Protein 6I52 (pdb70)

Structure (mmCIF, N/CA/C/O backbone):
data_6I52
#
_entry.id   6I52
#
_cell.length_a   1
_cell.length_b   1
_cell.length_c   1
_cell.angle_alpha   90
_cell.angle_beta   90
_cell.angle_gamma   90
#
_symmetry.space_group_name_H-M   'P 1'
#
loop_
_entity.id
_entity.type
_entity.pdbx_description
1 polymer 'Replication factor A protein 3'
2 polymer 'Replication factor A protein 2'
3 polymer 'Replication factor A protein 1'
4 polymer "DNA (5'-D(P*TP*TP*TP*TP*TP*TP*TP*TP*TP*TP*TP*TP*TP*TP*TP*TP*TP*TP*TP*T)-3')"
#
loop_
_atom_site.group_PDB
_atom_site.id
_atom_site.type_symbol
_atom_site.label_atom_id
_atom_site.label_alt_id
_atom_site.label_comp_id
_atom_site.label_asym_id
_atom_site.label_entity_id
_atom_site.label_seq_id
_atom_site.pdbx_PDB_ins_code
_atom_site.Cartn_x
_atom_site.Cartn_y
_atom_site.Cartn_z
_atom_site.occupancy
_atom_site.B_iso_or_equiv
_atom_site.auth_seq_id
_atom_site.auth_comp_id
_atom_site.auth_asym_id
_atom_site.auth_atom_id
_atom_site.pdbx_PDB_model_num
ATOM 1 N N . MET A 1 1 ? 72.326 65.833 39.231 1.00 429.50 1 MET A N 1
ATOM 2 C CA . MET A 1 1 ? 73.704 66.220 39.509 1.00 432.80 1 MET A CA 1
ATOM 3 C C . MET A 1 1 ? 73.760 67.541 40.269 1.00 419.38 1 MET A C 1
ATOM 4 O O . MET A 1 1 ? 72.959 67.784 41.171 1.00 410.11 1 MET A O 1
ATOM 9 N N . ALA A 1 2 ? 74.713 68.394 39.896 1.00 402.85 2 ALA A N 1
ATOM 10 C CA . ALA A 1 2 ? 74.884 69.690 40.536 1.00 416.32 2 ALA A CA 1
ATOM 11 C C . ALA A 1 2 ? 73.986 70.771 39.950 1.00 428.75 2 ALA A C 1
ATOM 12 O O . ALA A 1 2 ? 73.968 71.890 40.473 1.00 416.76 2 ALA A O 1
ATOM 14 N N . SER A 1 3 ? 73.247 70.470 38.885 1.00 385.89 3 SER A N 1
ATOM 15 C CA . SER A 1 3 ? 72.353 71.436 38.271 1.00 418.38 3 SER A CA 1
ATOM 16 C C . SER A 1 3 ? 70.983 71.387 38.946 1.00 418.52 3 SER A C 1
ATOM 17 O O . SER A 1 3 ? 70.751 70.633 39.894 1.00 426.76 3 SER A O 1
ATOM 20 N N . GLU A 1 4 ? 70.059 72.206 38.449 1.00 406.69 4 GLU A N 1
ATOM 21 C CA . GLU A 1 4 ? 68.707 72.241 38.988 1.00 383.67 4 GLU A CA 1
ATOM 22 C C . GLU A 1 4 ? 67.898 71.073 38.439 1.00 376.99 4 GLU A C 1
ATOM 23 O O . GLU A 1 4 ? 67.814 70.883 37.221 1.00 388.11 4 GLU A O 1
ATOM 29 N N . THR A 1 5 ? 67.304 70.291 39.339 1.00 408.95 5 THR A N 1
ATOM 30 C CA . THR A 1 5 ? 66.490 69.132 38.975 1.00 375.70 5 THR A CA 1
ATOM 31 C C . THR A 1 5 ? 65.191 69.186 39.768 1.00 392.08 5 THR A C 1
ATOM 32 O O . THR A 1 5 ? 65.011 68.446 40.745 1.00 403.29 5 THR A O 1
ATOM 36 N N . PRO A 1 6 ? 64.266 70.061 39.384 1.00 440.54 6 PRO A N 1
ATOM 37 C CA . PRO A 1 6 ? 62.986 70.144 40.091 1.00 453.65 6 PRO A CA 1
ATOM 38 C C . PRO A 1 6 ? 62.061 68.994 39.723 1.00 470.75 6 PRO A C 1
ATOM 39 O O . PRO A 1 6 ? 62.225 68.320 38.704 1.00 467.02 6 PRO A O 1
ATOM 43 N N . ARG A 1 7 ? 61.071 68.779 40.585 1.00 515.10 7 ARG A N 1
ATOM 44 C CA . ARG A 1 7 ? 60.045 67.770 40.354 1.00 489.37 7 ARG A CA 1
ATOM 45 C C . ARG A 1 7 ? 58.916 68.392 39.541 1.00 480.76 7 ARG A C 1
ATOM 46 O O . ARG A 1 7 ? 58.278 69.352 39.988 1.00 477.71 7 ARG A O 1
ATOM 54 N N . VAL A 1 8 ? 58.668 67.846 38.353 1.00 458.29 8 VAL A N 1
ATOM 55 C CA . VAL A 1 8 ? 57.655 68.373 37.451 1.00 461.50 8 VAL A CA 1
ATOM 56 C C . VAL A 1 8 ? 56.618 67.292 37.179 1.00 477.74 8 VAL A C 1
ATOM 57 O O . VAL A 1 8 ? 56.867 66.095 37.345 1.00 478.54 8 VAL A O 1
ATOM 61 N N . ASP A 1 9 ? 55.438 67.735 36.759 1.00 456.25 9 ASP A N 1
ATOM 62 C CA . ASP A 1 9 ? 54.365 66.808 36.442 1.00 447.38 9 ASP A CA 1
ATOM 63 C C . ASP A 1 9 ? 54.672 66.084 35.132 1.00 446.63 9 ASP A C 1
ATOM 64 O O . ASP A 1 9 ? 55.220 66.687 34.204 1.00 444.32 9 ASP A O 1
ATOM 69 N N . PRO A 1 10 ? 54.344 64.793 35.030 1.00 428.57 10 PRO A N 1
ATOM 70 C CA . PRO A 1 10 ? 54.585 64.074 33.767 1.00 425.32 10 PRO A CA 1
ATOM 71 C C . PRO A 1 10 ? 53.830 64.645 32.578 1.00 438.80 10 PRO A C 1
ATOM 72 O O . PRO A 1 10 ? 54.181 64.330 31.434 1.00 426.72 10 PRO A O 1
ATOM 76 N N . THR A 1 11 ? 52.810 65.471 32.804 1.00 433.90 11 THR A N 1
ATOM 77 C CA . THR A 1 11 ? 52.052 66.089 31.726 1.00 465.09 11 THR A CA 1
ATOM 78 C C . THR A 1 11 ? 52.652 67.410 31.262 1.00 447.08 11 THR A C 1
ATOM 79 O O . THR A 1 11 ? 52.072 68.067 30.392 1.00 423.69 11 THR A O 1
ATOM 83 N N . GLU A 1 12 ? 53.793 67.811 31.819 1.00 434.85 12 GLU A N 1
ATOM 84 C CA . GLU A 1 12 ? 54.472 69.043 31.443 1.00 464.29 12 GLU A CA 1
ATOM 85 C C . GLU A 1 12 ? 55.461 68.847 30.301 1.00 476.00 12 GLU A C 1
ATOM 86 O O . GLU A 1 12 ? 56.201 69.780 29.973 1.00 470.63 12 GLU A O 1
ATOM 92 N N . ILE A 1 13 ? 55.501 67.650 29.705 1.00 473.50 13 ILE A N 1
ATOM 93 C CA . ILE A 1 13 ? 56.408 67.372 28.593 1.00 501.22 13 ILE A CA 1
ATOM 94 C C . ILE A 1 13 ? 56.218 68.371 27.459 1.00 510.12 13 ILE A C 1
ATOM 95 O O . ILE A 1 13 ? 57.166 68.678 26.723 1.00 507.73 13 ILE A O 1
ATOM 100 N N . SER A 1 14 ? 55.005 68.904 27.301 1.00 476.84 14 SER A N 1
ATOM 101 C CA . SER A 1 14 ? 54.767 69.909 26.273 1.00 503.52 14 SER A CA 1
ATOM 102 C C . SER A 1 14 ? 55.277 71.285 26.687 1.00 520.92 14 SER A C 1
ATOM 103 O O . SER A 1 14 ? 55.668 72.080 25.825 1.00 550.18 14 SER A O 1
ATOM 106 N N . ASN A 1 15 ? 55.277 71.584 27.988 1.00 487.10 15 ASN A N 1
ATOM 107 C CA . ASN A 1 15 ? 55.724 72.895 28.449 1.00 484.83 15 ASN A CA 1
ATOM 108 C C . ASN A 1 15 ? 57.235 73.047 28.309 1.00 493.19 15 ASN A C 1
ATOM 109 O O . ASN A 1 15 ? 57.719 74.019 27.717 1.00 522.31 15 ASN A O 1
ATOM 114 N N . VAL A 1 16 ? 57.995 72.097 28.848 1.00 530.19 16 VAL A N 1
ATOM 115 C CA . VAL A 1 16 ? 59.452 72.135 28.830 1.00 484.19 16 VAL A CA 1
ATOM 116 C C . VAL A 1 16 ? 59.958 71.083 27.854 1.00 477.93 16 VAL A C 1
ATOM 117 O O . VAL A 1 16 ? 59.399 69.983 27.766 1.00 479.78 16 VAL A O 1
ATOM 121 N N . ASN A 1 17 ? 61.020 71.419 27.124 1.00 450.78 17 ASN A N 1
ATOM 122 C CA . ASN A 1 17 ? 61.548 70.576 26.056 1.00 413.31 17 ASN A CA 1
ATOM 123 C C . ASN A 1 17 ? 62.846 69.927 26.525 1.00 399.19 17 ASN A C 1
ATOM 124 O O . ASN A 1 17 ? 63.861 70.611 26.701 1.00 421.76 17 ASN A O 1
ATOM 129 N N . ALA A 1 18 ? 62.804 68.612 26.717 1.00 390.72 18 ALA A N 1
ATOM 130 C CA . ALA A 1 18 ? 63.973 67.806 27.053 1.00 363.43 18 ALA A CA 1
ATOM 131 C C . ALA A 1 18 ? 64.759 68.322 28.264 1.00 319.30 18 ALA A C 1
ATOM 132 O O . ALA A 1 18 ? 65.936 68.671 28.140 1.00 303.80 18 ALA A O 1
ATOM 134 N N . PRO A 1 19 ? 64.134 68.382 29.449 1.00 314.65 19 PRO A N 1
ATOM 135 C CA . PRO A 1 19 ? 64.901 68.707 30.657 1.00 318.85 19 PRO A CA 1
ATOM 136 C C . PRO A 1 19 ? 65.387 67.456 31.372 1.00 341.55 19 PRO A C 1
ATOM 137 O O . PRO A 1 19 ? 65.138 66.337 30.915 1.00 336.15 19 PRO A O 1
ATOM 141 N N . VAL A 1 20 ? 66.079 67.635 32.493 1.00 321.01 20 VAL A N 1
ATOM 142 C CA . VAL A 1 20 ? 66.465 66.539 33.375 1.00 334.56 20 VAL A CA 1
ATOM 143 C C . VAL A 1 20 ? 65.725 66.743 34.690 1.00 301.24 20 VAL A C 1
ATOM 144 O O . VAL A 1 20 ? 66.007 67.692 35.432 1.00 301.69 20 VAL A O 1
ATOM 148 N N . PHE A 1 21 ? 64.770 65.861 34.982 1.00 355.46 21 PHE A N 1
ATOM 149 C CA . PHE A 1 21 ? 63.881 66.055 36.118 1.00 319.98 21 PHE A CA 1
ATOM 150 C C . PHE A 1 21 ? 63.624 64.727 36.818 1.00 300.88 21 PHE A C 1
ATOM 151 O O . PHE A 1 21 ? 63.948 63.649 36.309 1.00 295.68 21 PHE A O 1
ATOM 159 N N . ARG A 1 22 ? 63.036 64.827 38.009 1.00 340.31 22 ARG A N 1
ATOM 160 C CA . ARG A 1 22 ? 62.670 63.682 38.828 1.00 342.27 22 ARG A CA 1
ATOM 161 C C . ARG A 1 22 ? 61.158 63.647 39.007 1.00 336.86 22 ARG A C 1
ATOM 162 O O . ARG A 1 22 ? 60.518 64.692 39.161 1.00 335.19 22 ARG A O 1
ATOM 170 N N . ILE A 1 23 ? 60.592 62.442 38.987 1.00 341.48 23 ILE A N 1
ATOM 171 C CA . ILE A 1 23 ? 59.155 62.236 39.104 1.00 346.57 23 ILE A CA 1
ATOM 172 C C . ILE A 1 23 ? 58.893 61.230 40.216 1.00 359.94 23 ILE A C 1
ATOM 173 O O . ILE A 1 23 ? 59.597 60.220 40.333 1.00 357.69 23 ILE A O 1
ATOM 178 N N . ILE A 1 24 ? 57.886 61.516 41.038 1.00 355.14 24 ILE A N 1
ATOM 179 C CA . ILE A 1 24 ? 57.406 60.605 42.071 1.00 366.89 24 ILE A CA 1
ATOM 180 C C . ILE A 1 24 ? 55.945 60.311 41.764 1.00 371.34 24 ILE A C 1
ATOM 181 O O . ILE A 1 24 ? 55.093 61.205 41.855 1.00 368.45 24 ILE A O 1
ATOM 186 N N . ALA A 1 25 ? 55.651 59.067 41.401 1.00 358.38 25 ALA A N 1
ATOM 187 C CA . ALA A 1 25 ? 54.294 58.663 41.048 1.00 357.27 25 ALA A CA 1
ATOM 188 C C . ALA A 1 25 ? 54.167 57.161 41.277 1.00 354.40 25 ALA A C 1
ATOM 189 O O . ALA A 1 25 ? 55.067 56.521 41.831 1.00 346.11 25 ALA A O 1
ATOM 191 N N . GLN A 1 26 ? 53.042 56.595 40.847 1.00 321.60 26 GLN A N 1
ATOM 192 C CA . GLN A 1 26 ? 52.786 55.171 40.999 1.00 334.73 26 GLN A CA 1
ATOM 193 C C . GLN A 1 26 ? 53.285 54.413 39.776 1.00 320.23 26 GLN A C 1
ATOM 194 O O . GLN A 1 26 ? 53.136 54.872 38.640 1.00 310.95 26 GLN A O 1
ATOM 200 N N . ILE A 1 27 ? 53.881 53.248 40.018 1.00 322.27 27 ILE A N 1
ATOM 201 C CA . ILE A 1 27 ? 54.446 52.406 38.969 1.00 310.48 27 ILE A CA 1
ATOM 202 C C . ILE A 1 27 ? 53.537 51.200 38.778 1.00 307.17 27 ILE A C 1
ATOM 203 O O . ILE A 1 27 ? 53.190 50.516 39.749 1.00 301.81 27 ILE A O 1
ATOM 208 N N . LYS A 1 28 ? 53.152 50.943 37.532 1.00 317.03 28 LYS A N 1
ATOM 209 C CA . LYS A 1 28 ? 52.329 49.796 37.180 1.00 326.28 28 LYS A CA 1
ATOM 210 C C . LYS A 1 28 ? 53.110 48.843 36.285 1.00 331.99 28 LYS A C 1
ATOM 211 O O . LYS A 1 28 ? 54.034 49.247 35.573 1.00 332.17 28 LYS A O 1
ATOM 217 N N . SER A 1 29 ? 52.727 47.570 36.329 1.00 288.71 29 SER A N 1
ATOM 218 C CA . SER A 1 29 ? 53.396 46.530 35.561 1.00 299.91 29 SER A CA 1
ATOM 219 C C . SER A 1 29 ? 52.744 46.389 34.192 1.00 327.57 29 SER A C 1
ATOM 220 O O . SER A 1 29 ? 51.522 46.246 34.089 1.00 339.45 29 SER A O 1
ATOM 223 N N . GLN A 1 30 ? 53.565 46.430 33.145 1.00 285.34 30 GLN A N 1
ATOM 224 C CA . GLN A 1 30 ? 53.093 46.249 31.779 1.00 337.40 30 GLN A CA 1
ATOM 225 C C . GLN A 1 30 ? 53.174 44.772 31.408 1.00 372.81 30 GLN A C 1
ATOM 226 O O . GLN A 1 30 ? 53.674 43.966 32.203 1.00 388.94 30 GLN A O 1
ATOM 232 N N . PRO A 1 31 ? 52.698 44.369 30.224 1.00 337.78 31 PRO A N 1
ATOM 233 C CA . PRO A 1 31 ? 52.945 42.988 29.780 1.00 372.37 31 PRO A CA 1
ATOM 234 C C . PRO A 1 31 ? 54.407 42.700 29.486 1.00 424.13 31 PRO A C 1
ATOM 235 O O . PRO A 1 31 ? 54.809 41.531 29.526 1.00 441.51 31 PRO A O 1
ATOM 239 N N . THR A 1 32 ? 55.210 43.721 29.194 1.00 403.18 32 THR A N 1
ATOM 240 C CA . THR A 1 32 ? 56.626 43.559 28.905 1.00 428.38 32 THR A CA 1
ATOM 241 C C . THR A 1 32 ? 57.427 44.558 29.730 1.00 405.64 32 THR A C 1
ATOM 242 O O . THR A 1 32 ? 56.883 45.508 30.300 1.00 395.04 32 THR A O 1
ATOM 246 N N . GLU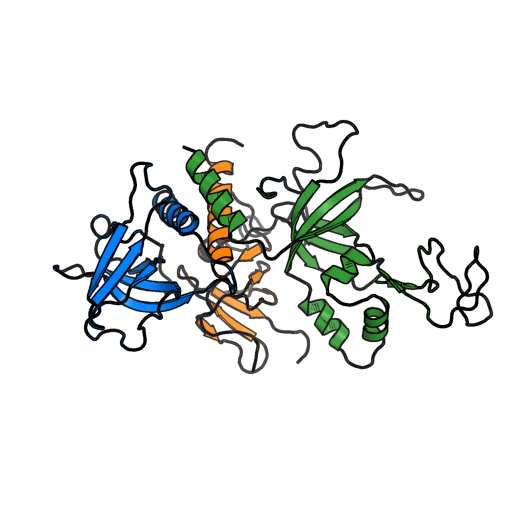 A 1 33 ? 58.738 44.332 29.789 1.00 438.41 33 GLU A N 1
ATOM 247 C CA . GLU A 1 33 ? 59.637 45.200 30.538 1.00 388.84 33 GLU A CA 1
ATOM 248 C C . GLU A 1 33 ? 60.078 46.426 29.749 1.00 393.75 33 GLU A C 1
ATOM 249 O O . GLU A 1 33 ? 60.817 47.255 30.291 1.00 371.90 33 GLU A O 1
ATOM 255 N N . SER A 1 34 ? 59.651 46.561 28.497 1.00 439.89 34 SER A N 1
ATOM 256 C CA . SER A 1 34 ? 60.030 47.693 27.662 1.00 425.61 34 SER A CA 1
ATOM 257 C C . SER A 1 34 ? 59.063 48.864 27.770 1.00 422.10 34 SER A C 1
ATOM 258 O O . SER A 1 34 ? 59.260 49.875 27.088 1.00 431.96 34 SER A O 1
ATOM 261 N N . GLN A 1 35 ? 58.029 48.757 28.602 1.00 473.18 35 GLN A N 1
ATOM 262 C CA . GLN A 1 35 ? 57.057 49.823 28.784 1.00 423.33 35 GLN A CA 1
ATOM 263 C C . GLN A 1 35 ? 56.808 50.038 30.271 1.00 355.02 35 GLN A C 1
ATOM 264 O O . GLN A 1 35 ? 57.157 49.203 31.109 1.00 328.98 35 GLN A O 1
ATOM 270 N N . LEU A 1 36 ? 56.194 51.176 30.588 1.00 462.08 36 LEU A N 1
ATOM 271 C CA . LEU A 1 36 ? 55.908 51.540 31.968 1.00 432.23 36 LEU A CA 1
ATOM 272 C C . LEU A 1 36 ? 54.639 52.379 32.008 1.00 420.62 36 LEU A C 1
ATOM 273 O O . LEU A 1 36 ? 54.383 53.171 31.099 1.00 413.45 36 LEU A O 1
ATOM 278 N N . ILE A 1 37 ? 53.851 52.198 33.065 1.00 413.82 37 ILE A N 1
ATOM 279 C CA . ILE A 1 37 ? 52.625 52.958 33.285 1.00 416.89 37 ILE A CA 1
ATOM 280 C C . ILE A 1 37 ? 52.784 53.740 34.580 1.00 398.14 37 ILE A C 1
ATOM 281 O O . ILE A 1 37 ? 53.007 53.150 35.645 1.00 385.90 37 ILE A O 1
ATOM 286 N N . LEU A 1 38 ? 52.669 55.063 34.489 1.00 364.33 38 LEU A N 1
ATOM 287 C CA . LEU A 1 38 ? 52.793 55.955 35.637 1.00 366.28 38 LEU A CA 1
ATOM 288 C C . LEU A 1 38 ? 51.404 56.456 36.014 1.00 364.55 38 LEU A C 1
ATOM 289 O O . LEU A 1 38 ? 50.784 57.212 35.257 1.00 365.26 38 LEU A O 1
ATOM 294 N N . GLN A 1 39 ? 50.920 56.032 37.178 1.00 350.55 39 GLN A N 1
ATOM 295 C CA . GLN A 1 39 ? 49.634 56.469 37.707 1.00 343.03 39 GLN A CA 1
ATOM 296 C C . GLN A 1 39 ? 49.866 57.625 38.672 1.00 328.63 39 GLN A C 1
ATOM 297 O O . GLN A 1 39 ? 50.501 57.448 39.718 1.00 317.24 39 GLN A O 1
ATOM 303 N N . SER A 1 40 ? 49.357 58.803 38.315 1.00 385.22 40 SER A N 1
ATOM 304 C CA . SER A 1 40 ? 49.540 60.013 39.114 1.00 393.60 40 SER A CA 1
ATOM 305 C C . SER A 1 40 ? 48.224 60.773 39.182 1.00 423.66 40 SER A C 1
ATOM 306 O O . SER A 1 40 ? 47.957 61.658 38.357 1.00 422.19 40 SER A O 1
ATOM 309 N N . PRO A 1 41 ? 47.359 60.440 40.144 1.00 379.17 41 PRO A N 1
ATOM 310 C CA . PRO A 1 41 ? 46.124 61.218 40.316 1.00 397.95 41 PRO A CA 1
ATOM 311 C C . PRO A 1 41 ? 46.404 62.606 40.870 1.00 399.34 41 PRO A C 1
ATOM 312 O O . PRO A 1 41 ? 47.549 62.927 41.203 1.00 390.27 41 PRO A O 1
ATOM 316 N N . THR A 1 42 ? 45.369 63.437 40.979 1.00 342.41 42 THR A N 1
ATOM 317 C CA . THR A 1 42 ? 45.513 64.778 41.533 1.00 359.16 42 THR A CA 1
ATOM 318 C C . THR A 1 42 ? 44.365 65.046 42.493 1.00 403.44 42 THR A C 1
ATOM 319 O O . THR A 1 42 ? 43.205 65.089 42.070 1.00 393.03 42 THR A O 1
ATOM 323 N N . ILE A 1 43 ? 44.697 65.222 43.777 1.00 349.28 43 ILE A N 1
ATOM 324 C CA . ILE A 1 43 ? 43.792 65.641 44.851 1.00 384.69 43 ILE A CA 1
ATOM 325 C C . ILE A 1 43 ? 42.438 64.945 44.750 1.00 385.22 43 ILE A C 1
ATOM 326 O O . ILE A 1 43 ? 42.368 63.720 44.599 1.00 351.00 43 ILE A O 1
ATOM 331 N N . SER A 1 44 ? 41.359 65.720 44.835 1.00 360.99 44 SER A N 1
ATOM 332 C CA . SER A 1 44 ? 40.013 65.169 44.817 1.00 353.53 44 SER A CA 1
ATOM 333 C C . SER A 1 44 ? 39.678 64.582 43.447 1.00 362.23 44 SER A C 1
ATOM 334 O O . SER A 1 44 ? 40.313 64.885 42.433 1.00 360.68 44 SER A O 1
ATOM 337 N N . SER A 1 45 ? 38.664 63.716 43.435 1.00 316.06 45 SER A N 1
ATOM 338 C CA . SER A 1 45 ? 38.232 63.065 42.202 1.00 343.07 45 SER A CA 1
ATOM 339 C C . SER A 1 45 ? 37.272 63.948 41.410 1.00 394.88 45 SER A C 1
ATOM 340 O O . SER A 1 45 ? 37.571 64.355 40.282 1.00 422.17 45 SER A O 1
ATOM 343 N N . LYS A 1 46 ? 36.112 64.253 41.990 1.00 377.22 46 LYS A N 1
ATOM 344 C CA . LYS A 1 46 ? 35.046 64.958 41.286 1.00 371.07 46 LYS A CA 1
ATOM 345 C C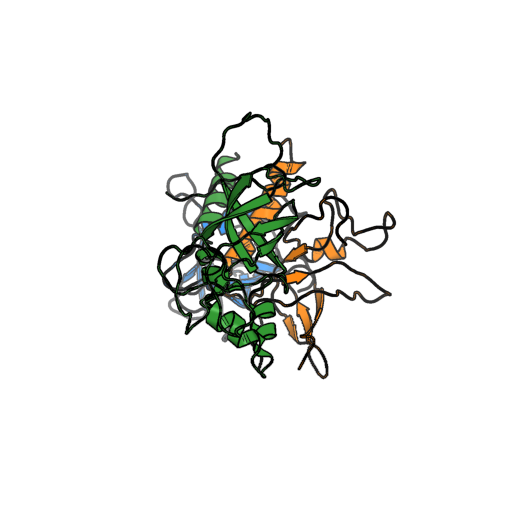 . LYS A 1 46 ? 35.252 66.466 41.233 1.00 338.53 46 LYS A C 1
ATOM 346 O O . LYS A 1 46 ? 34.405 67.168 40.669 1.00 333.04 46 LYS A O 1
ATOM 352 N N . ASN A 1 47 ? 36.343 66.982 41.801 1.00 400.40 47 ASN A N 1
ATOM 353 C CA . ASN A 1 47 ? 36.618 68.414 41.770 1.00 355.19 47 ASN A CA 1
ATOM 354 C C . ASN A 1 47 ? 36.894 68.939 40.367 1.00 380.64 47 ASN A C 1
ATOM 355 O O . ASN A 1 47 ? 37.019 70.157 40.195 1.00 421.17 47 ASN A O 1
ATOM 360 N N . GLY A 1 48 ? 36.993 68.064 39.369 1.00 401.59 48 GLY A N 1
ATOM 361 C CA . GLY A 1 48 ? 37.342 68.446 38.015 1.00 383.15 48 GLY A CA 1
ATOM 362 C C . GLY A 1 48 ? 38.715 67.994 37.573 1.00 374.77 48 GLY A C 1
ATOM 363 O O . GLY A 1 48 ? 39.029 68.104 36.381 1.00 356.22 48 GLY A O 1
ATOM 364 N N . SER A 1 49 ? 39.541 67.492 38.485 1.00 366.96 49 SER A N 1
ATOM 365 C CA . SER A 1 49 ? 40.845 66.936 38.156 1.00 375.26 49 SER A CA 1
ATOM 366 C C . SER A 1 49 ? 40.822 65.437 38.421 1.00 389.68 49 SER A C 1
ATOM 367 O O . SER A 1 49 ? 40.447 65.002 39.515 1.00 394.24 49 SER A O 1
ATOM 370 N N . GLU A 1 50 ? 41.220 64.655 37.424 1.00 381.66 50 GLU A N 1
ATOM 371 C CA . GLU A 1 50 ? 41.156 63.202 37.482 1.00 427.19 50 GLU A CA 1
ATOM 372 C C . GLU A 1 50 ? 42.563 62.611 37.484 1.00 470.88 50 GLU A C 1
ATOM 373 O O . GLU A 1 50 ? 43.569 63.326 37.503 1.00 475.41 50 GLU A O 1
ATOM 379 N N . VAL A 1 51 ? 42.621 61.279 37.471 1.00 488.51 51 VAL A N 1
ATOM 380 C CA . VAL A 1 51 ? 43.896 60.573 37.503 1.00 488.51 51 VAL A CA 1
ATOM 381 C C . VAL A 1 51 ? 44.649 60.823 36.204 1.00 488.51 51 VAL A C 1
ATOM 382 O O . VAL A 1 51 ? 44.102 60.655 35.106 1.00 488.51 51 VAL A O 1
ATOM 386 N N . GLU A 1 52 ? 45.913 61.226 36.322 1.00 507.95 52 GLU A N 1
ATOM 387 C CA . GLU A 1 52 ? 46.772 61.484 35.171 1.00 507.95 52 GLU A CA 1
ATOM 388 C C . GLU A 1 52 ? 47.795 60.359 35.075 1.00 453.88 52 GLU A C 1
ATOM 389 O O . GLU A 1 52 ? 48.703 60.265 35.906 1.00 447.86 52 GLU A O 1
ATOM 395 N N . MET A 1 53 ? 47.650 59.515 34.057 1.00 451.10 53 MET A N 1
ATOM 396 C CA . MET A 1 53 ? 48.539 58.384 33.832 1.00 419.34 53 MET A CA 1
ATOM 397 C C . MET A 1 53 ? 49.318 58.604 32.543 1.00 382.73 53 MET A C 1
ATOM 398 O O . MET A 1 53 ? 48.732 58.951 31.512 1.00 370.75 53 MET A O 1
ATOM 403 N N . ILE A 1 54 ? 50.631 58.404 32.605 1.00 414.97 54 ILE A N 1
ATOM 404 C CA . ILE A 1 54 ? 51.519 58.606 31.466 1.00 424.60 54 ILE A CA 1
ATOM 405 C C . ILE A 1 54 ? 52.274 57.311 31.207 1.00 422.69 54 ILE A C 1
ATOM 406 O O . ILE A 1 54 ? 52.867 56.736 32.128 1.00 405.68 54 ILE A O 1
ATOM 411 N N . THR A 1 55 ? 52.251 56.856 29.957 1.00 449.34 55 THR A N 1
ATOM 412 C CA . THR A 1 55 ? 52.924 55.631 29.550 1.00 451.35 55 THR A CA 1
ATOM 413 C C . THR A 1 55 ? 54.264 55.974 28.911 1.00 432.88 55 THR A C 1
ATOM 414 O O . THR A 1 55 ? 54.343 56.878 28.072 1.00 416.45 55 THR A O 1
ATOM 418 N N . LEU A 1 56 ? 55.308 55.252 29.308 1.00 412.29 56 LEU A N 1
ATOM 419 C CA . LEU A 1 56 ? 56.653 55.458 28.797 1.00 436.00 56 LEU A CA 1
ATOM 420 C C . LEU A 1 56 ? 57.181 54.161 28.199 1.00 439.31 56 LEU A C 1
ATOM 421 O O . LEU A 1 56 ? 56.653 53.075 28.452 1.00 444.25 56 LEU A O 1
ATOM 426 N N . ASN A 1 57 ? 58.234 54.286 27.394 1.00 383.27 57 ASN A N 1
ATOM 427 C CA . ASN A 1 57 ? 58.860 53.149 26.727 1.00 432.31 57 ASN A CA 1
ATOM 428 C C . ASN A 1 57 ? 60.235 52.929 27.347 1.00 438.50 57 ASN A C 1
ATOM 429 O O . ASN A 1 57 ? 61.139 53.754 27.177 1.00 439.91 57 ASN A O 1
ATOM 434 N N . ASN A 1 58 ? 60.389 51.815 28.066 1.00 431.85 58 ASN A N 1
ATOM 435 C CA . ASN A 1 58 ? 61.643 51.527 28.753 1.00 440.72 58 ASN A CA 1
ATOM 436 C C . ASN A 1 58 ? 62.708 50.983 27.810 1.00 483.63 58 ASN A C 1
ATOM 437 O O . ASN A 1 58 ? 63.900 51.236 28.021 1.00 483.02 58 ASN A O 1
ATOM 442 N N . ILE A 1 59 ? 62.299 50.259 26.765 1.00 488.50 59 ILE A N 1
ATOM 443 C CA . ILE A 1 59 ? 63.200 49.587 25.831 1.00 488.50 59 ILE A CA 1
ATOM 444 C C . ILE A 1 59 ? 64.182 48.724 26.617 1.00 488.50 59 ILE A C 1
ATOM 445 O O . ILE A 1 59 ? 63.801 48.060 27.587 1.00 488.50 59 ILE A O 1
ATOM 450 N N . ARG A 1 60 ? 65.450 48.726 26.207 1.00 458.41 60 ARG A N 1
ATOM 451 C CA . ARG A 1 60 ? 66.494 47.960 26.873 1.00 458.41 60 ARG A CA 1
ATOM 452 C C . ARG A 1 60 ? 67.317 48.793 27.848 1.00 458.41 60 ARG A C 1
ATOM 453 O O . ARG A 1 60 ? 68.216 48.250 28.497 1.00 458.41 60 ARG A O 1
ATOM 461 N N . VAL A 1 61 ? 67.036 50.085 27.966 1.00 454.98 61 VAL A N 1
ATOM 462 C CA . VAL A 1 61 ? 67.818 50.964 28.828 1.00 451.13 61 VAL A CA 1
ATOM 463 C C . VAL A 1 61 ? 67.421 50.733 30.279 1.00 400.92 61 VAL A C 1
ATOM 464 O O . VAL A 1 61 ? 66.235 50.579 30.599 1.00 371.71 61 VAL A O 1
ATOM 468 N N . SER A 1 62 ? 68.420 50.703 31.163 1.00 450.84 62 SER A N 1
ATOM 469 C CA . SER A 1 62 ? 68.224 50.570 32.608 1.00 387.58 62 SER A CA 1
ATOM 470 C C . SER A 1 62 ? 67.461 49.282 32.941 1.00 361.18 62 SER A C 1
ATOM 471 O O . SER A 1 62 ? 66.306 49.291 33.371 1.00 322.98 62 SER A O 1
ATOM 474 N N . MET A 1 63 ? 68.155 48.162 32.726 1.00 342.03 63 MET A N 1
ATOM 475 C CA . MET A 1 63 ? 67.561 46.862 33.020 1.00 379.80 63 MET A CA 1
ATOM 476 C C . MET A 1 63 ? 67.518 46.599 34.521 1.00 437.23 63 MET A C 1
ATOM 477 O O . MET A 1 63 ? 66.536 46.049 35.032 1.00 465.94 63 MET A O 1
ATOM 482 N N . ASN A 1 64 ? 68.571 46.985 35.243 1.00 374.86 64 ASN A N 1
ATOM 483 C CA . ASN A 1 64 ? 68.624 46.789 36.686 1.00 390.63 64 ASN A CA 1
ATOM 484 C C . ASN A 1 64 ? 67.781 47.797 37.455 1.00 390.63 64 ASN A C 1
ATOM 485 O O . ASN A 1 64 ? 67.642 47.661 38.675 1.00 390.63 64 ASN A O 1
ATOM 490 N N . LYS A 1 65 ? 67.220 48.796 36.778 1.00 410.40 65 LYS A N 1
ATOM 491 C CA . LYS A 1 65 ? 66.408 49.827 37.409 1.00 363.30 65 LYS A CA 1
ATOM 492 C C . LYS A 1 65 ? 64.928 49.466 37.461 1.00 332.36 65 LYS A C 1
ATOM 493 O O . LYS A 1 65 ? 64.112 50.316 37.832 1.00 338.37 65 LYS A O 1
ATOM 499 N N . THR A 1 66 ? 64.567 48.242 37.070 1.00 402.46 66 THR A N 1
ATOM 500 C CA . THR A 1 66 ? 63.175 47.808 37.089 1.00 348.83 66 THR A CA 1
ATOM 501 C C . THR A 1 66 ? 62.555 48.038 38.463 1.00 338.40 66 THR A C 1
ATOM 502 O O . THR A 1 66 ? 63.174 47.773 39.496 1.00 341.58 66 THR A O 1
ATOM 506 N N . PHE A 1 67 ? 61.321 48.536 38.463 1.00 325.94 67 PHE A N 1
ATOM 507 C CA . PHE A 1 67 ? 60.659 48.971 39.684 1.00 326.40 67 PHE A CA 1
ATOM 508 C C . PHE A 1 67 ? 59.835 47.841 40.288 1.00 335.88 67 PHE A C 1
ATOM 509 O O . PHE A 1 67 ? 59.211 47.055 39.570 1.00 342.91 67 PHE A O 1
ATOM 517 N N . GLU A 1 68 ? 59.841 47.769 41.616 1.00 361.88 68 GLU A N 1
ATOM 518 C CA . GLU A 1 68 ? 59.060 46.775 42.334 1.00 357.78 68 GLU A CA 1
ATOM 519 C C . GLU A 1 68 ? 57.602 47.211 42.431 1.00 350.79 68 GLU A C 1
ATOM 520 O O . GLU A 1 68 ? 57.289 48.404 42.483 1.00 337.77 68 GLU A O 1
ATOM 526 N N . ILE A 1 69 ? 56.705 46.224 42.449 1.00 380.92 69 ILE A N 1
ATOM 527 C CA . ILE A 1 69 ? 55.276 46.503 42.518 1.00 379.88 69 ILE A CA 1
ATOM 528 C C . ILE A 1 69 ? 54.938 47.141 43.859 1.00 388.08 69 ILE A C 1
ATOM 529 O O . ILE A 1 69 ? 55.450 46.731 44.911 1.00 413.28 69 ILE A O 1
ATOM 534 N N . ASP A 1 70 ? 54.094 48.177 43.816 1.00 399.66 70 ASP A N 1
ATOM 535 C CA . ASP A 1 70 ? 53.586 48.889 44.988 1.00 383.93 70 ASP A CA 1
ATOM 536 C C . ASP A 1 70 ? 54.672 49.700 45.691 1.00 348.45 70 ASP A C 1
ATOM 537 O O . ASP A 1 70 ? 54.370 50.524 46.560 1.00 329.83 70 ASP A O 1
ATOM 542 N N . SER A 1 71 ? 55.931 49.478 45.326 1.00 364.42 71 SER A N 1
ATOM 543 C CA . SER A 1 71 ? 57.031 50.270 45.849 1.00 345.64 71 SER A CA 1
ATOM 544 C C . SER A 1 71 ? 57.053 51.648 45.194 1.00 331.29 71 SER A C 1
ATOM 545 O O . SER A 1 71 ? 56.464 51.870 44.132 1.00 323.40 71 SER A O 1
ATOM 548 N N . TRP A 1 72 ? 57.743 52.581 45.842 1.00 333.44 72 TRP A N 1
ATOM 549 C CA . TRP A 1 72 ? 57.902 53.925 45.315 1.00 343.12 72 TRP A CA 1
ATOM 550 C C . TRP A 1 72 ? 59.339 54.118 44.853 1.00 344.30 72 TRP A C 1
ATOM 551 O O . TRP A 1 72 ? 60.254 53.444 45.329 1.00 347.05 72 TRP A O 1
ATOM 562 N N . TYR A 1 73 ? 59.524 55.001 43.876 1.00 374.99 73 TYR A N 1
ATOM 563 C CA . TYR A 1 73 ? 60.853 55.272 43.350 1.00 372.94 73 TYR A CA 1
ATOM 564 C C . TYR A 1 73 ? 60.944 56.727 42.916 1.00 356.61 73 TYR A C 1
ATOM 565 O O . TYR A 1 73 ? 59.988 57.280 42.366 1.00 342.56 73 TYR A O 1
ATOM 574 N N . GLU A 1 74 ? 62.099 57.336 43.169 1.00 357.03 74 GLU A N 1
ATOM 575 C CA . GLU A 1 74 ? 62.406 58.665 42.661 1.00 361.52 74 GLU A CA 1
ATOM 576 C C . GLU A 1 74 ? 62.977 58.518 41.257 1.00 349.32 74 GLU A C 1
ATOM 577 O O . GLU A 1 74 ? 64.014 57.870 41.068 1.00 338.76 74 GLU A O 1
ATOM 583 N N . PHE A 1 75 ? 62.299 59.111 40.277 1.00 347.68 75 PHE A N 1
ATOM 584 C CA . PHE A 1 75 ? 62.624 58.923 38.868 1.00 361.15 75 PHE A CA 1
ATOM 585 C C . PHE A 1 75 ? 63.535 60.057 38.409 1.00 350.46 75 PHE A C 1
ATOM 586 O O . PHE A 1 75 ? 63.102 61.208 38.308 1.00 345.95 75 PHE A O 1
ATOM 594 N N . VAL A 1 76 ? 64.787 59.728 38.116 1.00 344.37 76 VAL A N 1
ATOM 595 C CA . VAL A 1 76 ? 65.726 60.664 37.509 1.00 343.70 76 VAL A CA 1
ATOM 596 C C . VAL A 1 76 ? 65.755 60.355 36.019 1.00 352.04 76 VAL A C 1
ATOM 597 O O . VAL A 1 76 ? 66.241 59.297 35.606 1.00 365.09 76 VAL A O 1
ATOM 601 N N . CYS A 1 77 ? 65.238 61.274 35.206 1.00 339.90 77 CYS A N 1
ATOM 602 C CA . CYS A 1 77 ? 65.057 60.992 33.791 1.00 333.23 77 CYS A CA 1
ATOM 603 C C . CYS A 1 77 ? 65.226 62.265 32.975 1.00 344.21 77 CYS A C 1
ATOM 604 O O . CYS A 1 77 ? 65.163 63.381 33.499 1.00 352.96 77 CYS A O 1
ATOM 607 N N . ARG A 1 78 ? 65.440 62.071 31.675 1.00 319.32 78 ARG A N 1
ATOM 608 C CA . ARG A 1 78 ? 65.575 63.154 30.712 1.00 338.66 78 ARG A CA 1
ATOM 609 C C . ARG A 1 78 ? 64.589 62.925 29.577 1.00 343.01 78 ARG A C 1
ATOM 610 O O . ARG A 1 78 ? 64.499 61.814 29.044 1.00 344.64 78 ARG A O 1
ATOM 618 N N . ASN A 1 79 ? 63.854 63.971 29.212 1.00 323.56 79 ASN A N 1
ATOM 619 C CA . ASN A 1 79 ? 62.852 63.853 28.161 1.00 335.05 79 ASN A CA 1
ATOM 620 C C . ASN A 1 79 ? 63.513 63.787 26.790 1.00 364.12 79 ASN A C 1
ATOM 621 O O . ASN A 1 79 ? 64.546 64.417 26.547 1.00 371.52 79 ASN A O 1
ATOM 626 N N . ASN A 1 80 ? 62.909 63.015 25.889 1.00 291.01 80 ASN A N 1
ATOM 627 C CA . ASN A 1 80 ? 63.394 62.888 24.522 1.00 347.18 80 ASN A CA 1
ATOM 628 C C . ASN A 1 80 ? 62.735 63.945 23.645 1.00 398.19 80 ASN A C 1
ATOM 629 O O . ASN A 1 80 ? 61.511 64.108 23.670 1.00 393.44 80 ASN A O 1
ATOM 634 N N . ASP A 1 81 ? 63.550 64.659 22.871 1.00 317.90 81 ASP A N 1
ATOM 635 C CA . ASP A 1 81 ? 63.082 65.770 22.055 1.00 341.88 81 ASP A CA 1
ATOM 636 C C . ASP A 1 81 ? 62.767 65.379 20.617 1.00 368.16 81 ASP A C 1
ATOM 637 O O . ASP A 1 81 ? 62.403 66.250 19.821 1.00 367.86 81 ASP A O 1
ATOM 642 N N . ASP A 1 82 ? 62.895 64.100 20.258 1.00 375.47 82 ASP A N 1
ATOM 643 C CA . ASP A 1 82 ? 62.661 63.698 18.871 1.00 376.76 82 ASP A CA 1
ATOM 644 C C . ASP A 1 82 ? 61.172 63.502 18.599 1.00 376.78 82 ASP A C 1
ATOM 645 O O . ASP A 1 82 ? 60.532 64.334 17.949 1.00 366.26 82 ASP A O 1
ATOM 650 N N . GLY A 1 83 ? 60.608 62.408 19.088 1.00 415.46 83 GLY A N 1
ATOM 651 C CA . GLY A 1 83 ? 59.184 62.175 18.953 1.00 415.85 83 GLY A CA 1
ATOM 652 C C . GLY A 1 83 ? 58.843 60.723 19.185 1.00 415.85 83 GLY A C 1
ATOM 653 O O . GLY A 1 83 ? 59.706 59.845 19.187 1.00 415.85 83 GLY A O 1
ATOM 654 N N . GLU A 1 84 ? 57.541 60.486 19.369 1.00 416.32 84 GLU A N 1
ATOM 655 C CA . GLU A 1 84 ? 56.987 59.139 19.542 1.00 416.32 84 GLU A CA 1
ATOM 656 C C . GLU A 1 84 ? 57.715 58.357 20.632 1.00 416.32 84 GLU A C 1
ATOM 657 O O . GLU A 1 84 ? 57.852 57.134 20.554 1.00 416.32 84 GLU A O 1
ATOM 663 N N . LEU A 1 85 ? 58.188 59.058 21.660 1.00 426.50 85 LEU A N 1
ATOM 664 C CA . LEU A 1 85 ? 58.925 58.424 22.742 1.00 386.89 85 LEU A CA 1
ATOM 665 C C . LEU A 1 85 ? 58.689 59.206 24.024 1.00 328.18 85 LEU A C 1
ATOM 666 O O . LEU A 1 85 ? 58.569 60.434 23.997 1.00 331.03 85 LEU A O 1
ATOM 671 N N . GLY A 1 86 ? 58.625 58.489 25.143 1.00 392.63 86 GLY A N 1
ATOM 672 C CA . GLY A 1 86 ? 58.437 59.103 26.443 1.00 344.50 86 GLY A CA 1
ATOM 673 C C . GLY A 1 86 ? 59.744 59.564 27.050 1.00 305.16 86 GLY A C 1
ATOM 674 O O . GLY A 1 86 ? 60.722 59.845 26.348 1.00 291.36 86 GLY A O 1
ATOM 675 N N . PHE A 1 87 ? 59.764 59.644 28.377 1.00 378.39 87 PHE A N 1
ATOM 676 C CA . PHE A 1 87 ? 60.960 60.069 29.090 1.00 349.34 87 PHE A CA 1
ATOM 677 C C . PHE A 1 87 ? 61.944 58.911 29.191 1.00 333.52 87 PHE A C 1
ATOM 678 O O . PHE A 1 87 ? 61.577 57.806 29.604 1.00 321.18 87 PHE A O 1
ATOM 686 N N . LEU A 1 88 ? 63.193 59.165 28.809 1.00 342.08 88 LEU A N 1
ATOM 687 C CA . LEU A 1 88 ? 64.214 58.127 28.847 1.00 355.06 88 LEU A CA 1
ATOM 688 C C . LEU A 1 88 ? 64.569 57.790 30.290 1.00 341.59 88 LEU A C 1
ATOM 689 O O . LEU A 1 88 ? 64.927 58.672 31.076 1.00 322.62 88 LEU A O 1
ATOM 694 N N . ILE A 1 89 ? 64.476 56.509 30.634 1.00 328.18 89 ILE A N 1
ATOM 695 C CA . ILE A 1 89 ? 64.755 56.058 31.993 1.00 338.80 89 ILE A CA 1
ATOM 696 C C . ILE A 1 89 ? 66.262 56.066 32.211 1.00 337.27 89 ILE A C 1
ATOM 697 O O . ILE A 1 89 ? 67.012 55.431 31.461 1.00 328.09 89 ILE A O 1
ATOM 702 N N . LEU A 1 90 ? 66.710 56.787 33.241 1.00 337.48 90 LEU A N 1
ATOM 703 C CA . LEU A 1 90 ? 68.135 56.904 33.541 1.00 336.79 90 LEU A CA 1
ATOM 704 C C . LEU A 1 90 ? 68.449 56.351 34.925 1.00 310.07 90 LEU A C 1
ATOM 705 O O . LEU A 1 90 ? 69.149 55.341 35.028 1.00 284.39 90 LEU A O 1
ATOM 710 N N . ASP A 1 91 ? 67.957 56.976 35.993 1.00 328.72 91 ASP A N 1
ATOM 711 C CA . ASP A 1 91 ? 68.243 56.538 37.350 1.00 334.59 91 ASP A CA 1
ATOM 712 C C . ASP A 1 91 ? 66.946 56.431 38.139 1.00 331.30 91 ASP A C 1
ATOM 713 O O . ASP A 1 91 ? 65.955 57.097 37.831 1.00 327.86 91 ASP A O 1
ATOM 718 N N . ALA A 1 92 ? 66.962 55.577 39.160 1.00 332.38 92 ALA A N 1
ATOM 719 C CA . ALA A 1 92 ? 65.816 55.378 40.034 1.00 328.90 92 ALA A CA 1
ATOM 720 C C . ALA A 1 92 ? 66.303 55.186 41.461 1.00 329.14 92 ALA A C 1
ATOM 721 O O . ALA A 1 92 ? 67.275 54.464 41.700 1.00 334.65 92 ALA A O 1
ATOM 723 N N . VAL A 1 93 ? 65.625 55.833 42.406 1.00 357.24 93 VAL A N 1
ATOM 724 C CA . VAL A 1 93 ? 65.978 55.766 43.819 1.00 354.69 93 VAL A CA 1
ATOM 725 C C . VAL A 1 93 ? 64.888 55.006 44.561 1.00 357.55 93 VAL A C 1
ATOM 726 O O . VAL A 1 93 ? 63.694 55.211 44.313 1.00 363.54 93 VAL A O 1
ATOM 730 N N . LEU A 1 94 ? 65.300 54.122 45.468 1.00 421.48 94 LEU A N 1
ATOM 731 C CA . LEU A 1 94 ? 64.344 53.367 46.267 1.00 417.93 94 LEU A CA 1
ATOM 732 C C . LEU A 1 94 ? 63.607 54.299 47.221 1.00 422.05 94 LEU A C 1
ATOM 733 O O . LEU A 1 94 ? 64.229 55.043 47.986 1.00 435.67 94 LEU A O 1
ATOM 738 N N . CYS A 1 95 ? 62.277 54.256 47.176 1.00 444.91 95 CYS A N 1
ATOM 739 C CA . CYS A 1 95 ? 61.430 55.146 47.960 1.00 418.41 95 CYS A CA 1
ATOM 740 C C . CYS A 1 95 ? 60.319 54.344 48.622 1.00 401.02 95 CYS A C 1
ATOM 741 O O . CYS A 1 95 ? 59.478 53.750 47.936 1.00 399.91 95 CYS A O 1
ATOM 744 N N . LYS A 1 96 ? 60.320 54.340 49.954 1.00 457.34 96 LYS A N 1
ATOM 745 C CA . LYS A 1 96 ? 59.259 53.749 50.754 1.00 451.18 96 LYS A CA 1
ATOM 746 C C . LYS A 1 96 ? 59.159 54.537 52.051 1.00 447.54 96 LYS A C 1
ATOM 747 O O . LYS A 1 96 ? 60.102 55.223 52.454 1.00 440.85 96 LYS A O 1
ATOM 753 N N . PHE A 1 97 ? 58.005 54.435 52.708 1.00 440.48 97 PHE A N 1
ATOM 754 C CA . PHE A 1 97 ? 57.772 55.247 53.897 1.00 460.19 97 PHE A CA 1
ATOM 755 C C . PHE A 1 97 ? 57.942 54.444 55.181 1.00 488.28 97 PHE A C 1
ATOM 756 O O . PHE A 1 97 ? 58.972 54.555 55.853 1.00 485.28 97 PHE A O 1
ATOM 764 N N . LYS A 1 98 ? 56.954 53.621 55.519 1.00 440.76 98 LYS A N 1
ATOM 765 C CA . LYS A 1 98 ? 56.961 52.878 56.775 1.00 477.27 98 LYS A CA 1
ATOM 766 C C . LYS A 1 98 ? 56.219 51.563 56.567 1.00 493.90 98 LYS A C 1
ATOM 767 O O . LYS A 1 98 ? 55.861 51.201 55.442 1.00 502.60 98 LYS A O 1
ATOM 773 N N . GLU A 1 99 ? 55.990 50.848 57.663 1.00 468.07 99 GLU A N 1
ATOM 774 C CA . GLU A 1 99 ? 55.236 49.603 57.656 1.00 434.00 99 GLU A CA 1
ATOM 775 C C . GLU A 1 99 ? 53.854 49.842 58.249 1.00 418.57 99 GLU A C 1
ATOM 776 O O . GLU A 1 99 ? 53.706 50.593 59.218 1.00 429.38 99 GLU A O 1
ATOM 782 N N . ASN A 1 100 ? 52.844 49.196 57.660 1.00 439.94 100 ASN A N 1
ATOM 783 C CA . ASN A 1 100 ? 51.450 49.349 58.080 1.00 418.94 100 ASN A CA 1
ATOM 784 C C . ASN A 1 100 ? 51.023 50.816 58.028 1.00 402.51 100 ASN A C 1
ATOM 785 O O . ASN A 1 100 ? 50.512 51.376 59.001 1.00 393.70 100 ASN A O 1
ATOM 790 N N . GLU A 1 101 ? 51.222 51.431 56.864 1.00 460.51 101 GLU A N 1
ATOM 791 C CA . GLU A 1 101 ? 50.962 52.848 56.637 1.00 453.25 101 GLU A CA 1
ATOM 792 C C . GLU A 1 101 ? 51.238 53.135 55.168 1.00 447.80 101 GLU A C 1
ATOM 793 O O . GLU A 1 101 ? 51.931 52.369 54.491 1.00 448.68 101 GLU A O 1
ATOM 799 N N . ASP A 1 102 ? 50.694 54.249 54.683 1.00 452.79 102 ASP A N 1
ATOM 800 C CA . ASP A 1 102 ? 50.808 54.627 53.280 1.00 447.03 102 ASP A CA 1
ATOM 801 C C . ASP A 1 102 ? 51.021 56.135 53.202 1.00 435.29 102 ASP A C 1
ATOM 802 O O . ASP A 1 102 ? 51.181 56.816 54.219 1.00 434.81 102 ASP A O 1
ATOM 807 N N . LEU A 1 103 ? 51.022 56.661 51.978 1.00 411.27 103 LEU A N 1
ATOM 808 C CA . LEU A 1 103 ? 51.222 58.084 51.740 1.00 411.03 103 LEU A CA 1
ATOM 809 C C . LEU A 1 103 ? 50.287 58.544 50.634 1.00 419.11 103 LEU A C 1
ATOM 810 O O . LEU A 1 103 ? 50.163 57.874 49.605 1.00 418.46 103 LEU A O 1
ATOM 815 N N . SER A 1 104 ? 49.634 59.682 50.849 1.00 368.93 104 SER A N 1
ATOM 816 C CA . SER A 1 104 ? 48.761 60.257 49.837 1.00 382.72 104 SER A CA 1
ATOM 817 C C . SER A 1 104 ? 49.570 61.100 48.860 1.00 391.07 104 SER A C 1
ATOM 818 O O . SER A 1 104 ? 50.425 61.895 49.261 1.00 389.39 104 SER A O 1
ATOM 821 N N . LEU A 1 105 ? 49.294 60.920 47.567 1.00 366.97 105 LEU A N 1
ATOM 822 C CA . LEU A 1 105 ? 50.025 61.641 46.532 1.00 386.66 105 LEU A CA 1
ATOM 823 C C . LEU A 1 105 ? 49.670 63.122 46.481 1.00 385.21 105 LEU A C 1
ATOM 824 O O . LEU A 1 105 ? 50.404 63.893 45.852 1.00 379.28 105 LEU A O 1
ATOM 829 N N . ASN A 1 106 ? 48.578 63.535 47.131 1.00 401.53 106 ASN A N 1
ATOM 830 C CA . ASN A 1 106 ? 48.174 64.938 47.115 1.00 405.03 106 ASN A CA 1
ATOM 831 C C . ASN A 1 106 ? 49.298 65.843 47.606 1.00 394.73 106 ASN A C 1
ATOM 832 O O . ASN A 1 106 ? 49.655 66.825 46.945 1.00 378.09 106 ASN A O 1
ATOM 837 N N . GLY A 1 107 ? 49.876 65.514 48.765 1.00 420.74 107 GLY A N 1
ATOM 838 C CA . GLY A 1 107 ? 50.982 66.301 49.285 1.00 438.85 107 GLY A CA 1
ATOM 839 C C . GLY A 1 107 ? 52.155 66.388 48.330 1.00 443.86 107 GLY A C 1
ATOM 840 O O . GLY A 1 107 ? 52.923 67.352 48.369 1.00 463.41 107 GLY A O 1
ATOM 841 N N . VAL A 1 108 ? 52.312 65.388 47.462 1.00 413.99 108 VAL A N 1
ATOM 842 C CA . VAL A 1 108 ? 53.344 65.458 46.436 1.00 408.99 108 VAL A CA 1
ATOM 843 C C . VAL A 1 108 ? 52.922 66.400 45.316 1.00 451.01 108 VAL A C 1
ATOM 844 O O . VAL A 1 108 ? 53.721 67.220 44.848 1.00 455.91 108 VAL A O 1
ATOM 848 N N . VAL A 1 109 ? 51.661 66.309 44.882 1.00 383.90 109 VAL A N 1
ATOM 849 C CA . VAL A 1 109 ? 51.189 67.131 43.769 1.00 434.70 109 VAL A CA 1
ATOM 850 C C . VAL A 1 109 ? 51.317 68.610 44.111 1.00 436.10 109 VAL A C 1
ATOM 851 O O . VAL A 1 109 ? 51.897 69.394 43.348 1.00 453.40 109 VAL A O 1
ATOM 855 N N . ALA A 1 110 ? 50.786 69.010 45.271 1.00 498.48 110 ALA A N 1
ATOM 856 C CA . ALA A 1 110 ? 50.943 70.385 45.730 1.00 453.16 110 ALA A CA 1
ATOM 857 C C . ALA A 1 110 ? 52.409 70.792 45.775 1.00 424.85 110 ALA A C 1
ATOM 858 O O . ALA A 1 110 ? 52.736 71.964 45.556 1.00 406.06 110 ALA A O 1
ATOM 860 N N . LEU A 1 111 ? 53.301 69.843 46.064 1.00 429.20 111 LEU A N 1
ATOM 861 C CA . LEU A 1 111 ? 54.730 70.089 45.913 1.00 422.67 111 LEU A CA 1
ATOM 862 C C . LEU A 1 111 ? 55.060 70.498 44.483 1.00 435.53 111 LEU A C 1
ATOM 863 O O . LEU A 1 111 ? 55.522 71.618 44.230 1.00 451.35 111 LEU A O 1
ATOM 868 N N . GLN A 1 112 ? 54.813 69.594 43.528 1.00 414.03 112 GLN A N 1
ATOM 869 C CA . GLN A 1 112 ? 55.210 69.828 42.142 1.00 431.66 112 GLN A CA 1
ATOM 870 C C . GLN A 1 112 ? 54.587 71.096 41.575 1.00 456.88 112 GLN A C 1
ATOM 871 O O . GLN A 1 112 ? 55.128 71.682 40.629 1.00 462.60 112 GLN A O 1
ATOM 877 N N . ARG A 1 113 ? 53.458 71.536 42.130 1.00 377.65 113 ARG A N 1
ATOM 878 C CA . ARG A 1 113 ? 52.856 72.786 41.680 1.00 410.64 113 ARG A CA 1
ATOM 879 C C . ARG A 1 113 ? 53.638 73.987 42.198 1.00 447.83 113 ARG A C 1
ATOM 880 O O . ARG A 1 113 ? 53.956 74.909 41.436 1.00 478.62 113 ARG A O 1
ATOM 888 N N . LEU A 1 114 ? 53.973 73.985 43.493 1.00 446.26 114 LEU A N 1
ATOM 889 C CA . LEU A 1 114 ? 54.609 75.150 44.103 1.00 419.15 114 LEU A CA 1
ATOM 890 C C . LEU A 1 114 ? 55.942 75.467 43.437 1.00 375.62 114 LEU A C 1
ATOM 891 O O . LEU A 1 114 ? 56.204 76.616 43.061 1.00 342.02 114 LEU A O 1
ATOM 896 N N . CYS A 1 115 ? 56.795 74.452 43.269 1.00 412.29 115 CYS A N 1
ATOM 897 C CA . CYS A 1 115 ? 58.082 74.664 42.617 1.00 393.64 115 CYS A CA 1
ATOM 898 C C . CYS A 1 115 ? 57.928 75.164 41.187 1.00 408.15 115 CYS A C 1
ATOM 899 O O . CYS A 1 115 ? 58.884 75.715 40.629 1.00 401.67 115 CYS A O 1
ATOM 902 N N . LYS A 1 116 ? 56.751 74.987 40.581 1.00 344.95 116 LYS A N 1
ATOM 903 C CA . LYS A 1 116 ? 56.507 75.572 39.268 1.00 407.43 116 LYS A CA 1
ATOM 904 C C . LYS A 1 116 ? 56.224 77.065 39.370 1.00 485.91 116 LYS A C 1
ATOM 905 O O . LYS A 1 116 ? 56.703 77.848 38.542 1.00 560.90 116 LYS A O 1
ATOM 911 N N . LYS A 1 117 ? 55.449 77.477 40.375 1.00 423.09 117 LYS A N 1
ATOM 912 C CA . LYS A 1 117 ? 55.121 78.887 40.539 1.00 402.12 117 LYS A CA 1
ATOM 913 C C . LYS A 1 117 ? 56.220 79.671 41.243 1.00 389.04 117 LYS A C 1
ATOM 914 O O . LYS A 1 117 ? 56.261 80.900 41.119 1.00 377.74 117 LYS A O 1
ATOM 920 N N . TYR A 1 118 ? 57.107 78.995 41.973 1.00 423.49 118 TYR A N 1
ATOM 921 C CA . TYR A 1 118 ? 58.177 79.648 42.726 1.00 421.33 118 TYR A CA 1
ATOM 922 C C . TYR A 1 118 ? 59.500 78.982 42.378 1.00 385.82 118 TYR A C 1
ATOM 923 O O . TYR A 1 118 ? 59.918 78.020 43.038 1.00 317.63 118 TYR A O 1
ATOM 932 N N . PRO A 1 119 ? 60.190 79.465 41.341 1.00 429.75 119 PRO A N 1
ATOM 933 C CA . PRO A 1 119 ? 61.485 78.866 40.981 1.00 412.32 119 PRO A CA 1
ATOM 934 C C . PRO A 1 119 ? 62.598 79.177 41.967 1.00 381.10 119 PRO A C 1
ATOM 935 O O . PRO A 1 119 ? 63.627 78.491 41.942 1.00 359.85 119 PRO A O 1
ATOM 939 N N . GLU A 1 120 ? 62.433 80.188 42.824 1.00 408.04 120 GLU A N 1
ATOM 940 C CA . GLU A 1 120 ? 63.497 80.557 43.754 1.00 401.96 120 GLU A CA 1
ATOM 941 C C . GLU A 1 120 ? 63.780 79.431 44.743 1.00 393.80 120 GLU A C 1
ATOM 942 O O . GLU A 1 120 ? 64.941 79.089 44.996 1.00 388.97 120 GLU A O 1
ATOM 948 N N . ILE A 1 121 ? 62.731 78.844 45.311 1.00 412.31 121 ILE A N 1
ATOM 949 C CA . ILE A 1 121 ? 62.867 77.757 46.271 1.00 399.46 121 ILE A CA 1
ATOM 950 C C . ILE A 1 121 ? 62.472 76.452 45.594 1.00 368.00 121 ILE A C 1
ATOM 951 O O . ILE A 1 121 ? 61.584 76.414 44.735 1.00 348.63 121 ILE A O 1
ATOM 956 N N . TYR A 1 122 ? 63.146 75.376 45.987 1.00 391.66 122 TYR A N 1
ATOM 957 C CA . TYR A 1 122 ? 62.907 74.064 45.397 1.00 358.03 122 TYR A CA 1
ATOM 958 C C . TYR A 1 122 ? 62.018 73.212 46.297 1.00 324.81 122 TYR A C 1
ATOM 967 N N . THR B 2 1 ? 77.177 81.157 70.851 1.00 283.61 32 THR B N 1
ATOM 968 C CA . THR B 2 1 ? 76.385 80.949 69.644 1.00 285.34 32 THR B CA 1
ATOM 969 C C . THR B 2 1 ? 75.028 81.635 69.757 1.00 323.79 32 THR B C 1
ATOM 970 O O . THR B 2 1 ? 74.616 82.369 68.858 1.00 336.85 32 THR B O 1
ATOM 974 N N . ASN B 2 2 ? 74.337 81.393 70.868 1.00 315.86 33 ASN B N 1
ATOM 975 C CA . ASN B 2 2 ? 73.030 81.998 71.084 1.00 345.95 33 ASN B CA 1
ATOM 976 C C . ASN B 2 2 ? 73.177 83.491 71.353 1.00 383.13 33 ASN B C 1
ATOM 977 O O . ASN B 2 2 ? 73.934 83.905 72.237 1.00 388.54 33 ASN B O 1
ATOM 982 N N . THR B 2 3 ? 72.453 84.303 70.579 1.00 384.98 34 THR B N 1
ATOM 983 C CA . THR B 2 3 ? 72.507 85.756 70.720 1.00 384.98 34 THR B CA 1
ATOM 984 C C . THR B 2 3 ? 71.116 86.332 70.951 1.00 380.47 34 THR B C 1
ATOM 985 O O . THR B 2 3 ? 70.853 86.863 72.033 1.00 349.23 34 THR B O 1
ATOM 989 N N . ARG B 2 4 ? 70.213 86.245 69.972 1.00 400.33 35 ARG B N 1
ATOM 990 C CA . ARG B 2 4 ? 68.870 86.802 70.109 1.00 357.41 35 ARG B CA 1
ATOM 991 C C . ARG B 2 4 ? 67.810 85.720 69.946 1.00 354.49 35 ARG B C 1
ATOM 992 O O . ARG B 2 4 ? 67.093 85.425 70.905 1.00 369.56 35 ARG B O 1
ATOM 1000 N N . VAL B 2 5 ? 67.684 85.118 68.765 1.00 433.86 36 VAL B N 1
ATOM 1001 C CA . VAL B 2 5 ? 66.655 84.114 68.518 1.00 369.04 36 VAL B CA 1
ATOM 1002 C C . VAL B 2 5 ? 67.299 82.823 68.022 1.00 335.90 36 VAL B C 1
ATOM 1003 O O . VAL B 2 5 ? 67.179 81.777 68.670 1.00 323.76 36 VAL B O 1
ATOM 1007 N N . ASN B 2 6 ? 67.977 82.885 66.873 1.00 370.97 37 ASN B N 1
ATOM 1008 C CA . ASN B 2 6 ? 68.658 81.736 66.273 1.00 343.35 37 ASN B CA 1
ATOM 1009 C C . ASN B 2 6 ? 67.666 80.601 65.995 1.00 323.95 37 ASN B C 1
ATOM 1010 O O . ASN B 2 6 ? 67.645 79.564 66.660 1.00 325.02 37 ASN B O 1
ATOM 1015 N N . THR B 2 7 ? 66.837 80.838 64.980 1.00 386.85 38 THR B N 1
ATOM 1016 C CA . THR B 2 7 ? 65.762 79.917 64.645 1.00 353.85 38 THR B CA 1
ATOM 1017 C C . THR B 2 7 ? 66.324 78.637 64.026 1.00 327.10 38 THR B C 1
ATOM 1018 O O . THR B 2 7 ? 67.537 78.454 63.884 1.00 312.17 38 THR B O 1
ATOM 1022 N N . LEU B 2 8 ? 65.418 77.735 63.655 1.00 356.01 39 LEU B N 1
ATOM 1023 C CA . LEU B 2 8 ? 65.773 76.448 63.067 1.00 370.45 39 LEU B CA 1
ATOM 1024 C C . LEU B 2 8 ? 64.894 76.221 61.847 1.00 389.13 39 LEU B C 1
ATOM 1025 O O . LEU B 2 8 ? 63.664 76.221 61.960 1.00 397.24 39 LEU B O 1
ATOM 1030 N N . THR B 2 9 ? 65.523 76.037 60.686 1.00 405.97 40 THR B N 1
ATOM 1031 C CA . THR B 2 9 ? 64.813 75.827 59.433 1.00 400.92 40 THR B CA 1
ATOM 1032 C C . THR B 2 9 ? 65.488 74.718 58.637 1.00 401.92 40 THR B C 1
ATOM 1033 O O . THR B 2 9 ? 66.715 74.556 58.713 1.00 387.59 40 THR B O 1
ATOM 1037 N N . PRO B 2 10 ? 64.691 73.903 57.853 1.00 413.74 41 PRO B N 1
ATOM 1038 C CA . PRO B 2 10 ? 65.274 72.896 56.941 1.00 403.86 41 PRO B CA 1
ATOM 1039 C C . PRO B 2 10 ? 65.538 73.473 55.549 1.00 385.87 41 PRO B C 1
ATOM 1040 O O . PRO B 2 10 ? 64.784 73.289 54.592 1.00 388.09 41 PRO B O 1
ATOM 1044 N N . VAL B 2 11 ? 66.650 74.197 55.430 1.00 433.55 42 VAL B N 1
ATOM 1045 C CA . VAL B 2 11 ? 66.963 74.944 54.214 1.00 426.06 42 VAL B CA 1
ATOM 1046 C C . VAL B 2 11 ? 67.478 73.995 53.138 1.00 413.50 42 VAL B C 1
ATOM 1047 O O . VAL B 2 11 ? 67.435 72.771 53.301 1.00 408.22 42 VAL B O 1
ATOM 1051 N N . THR B 2 12 ? 67.957 74.551 52.028 1.00 393.03 43 THR B N 1
ATOM 1052 C CA . THR B 2 12 ? 68.457 73.776 50.904 1.00 391.37 43 THR B CA 1
ATOM 1053 C C . THR B 2 12 ? 69.912 74.135 50.629 1.00 389.32 43 THR B C 1
ATOM 1054 O O . THR B 2 12 ? 70.413 75.175 51.065 1.00 389.50 43 THR B O 1
ATOM 1058 N N . ILE B 2 13 ? 70.588 73.248 49.895 1.00 365.16 44 ILE B N 1
ATOM 1059 C CA . ILE B 2 13 ? 72.008 73.435 49.611 1.00 362.85 44 ILE B CA 1
ATOM 1060 C C . ILE B 2 13 ? 72.229 74.668 48.742 1.00 372.36 44 ILE B C 1
ATOM 1061 O O . ILE B 2 13 ? 73.222 75.388 48.904 1.00 370.56 44 ILE B O 1
ATOM 1066 N N . LYS B 2 14 ? 71.311 74.934 47.809 1.00 361.44 45 LYS B N 1
ATOM 1067 C CA . LYS B 2 14 ? 71.474 76.077 46.915 1.00 377.16 45 LYS B CA 1
ATOM 1068 C C . LYS B 2 14 ? 71.430 77.394 47.680 1.00 373.49 45 LYS B C 1
ATOM 1069 O O . LYS B 2 14 ? 72.192 78.320 47.376 1.00 377.34 45 LYS B O 1
ATOM 1075 N N . GLN B 2 15 ? 70.547 77.498 48.676 1.00 382.63 46 GLN B N 1
ATOM 1076 C CA . GLN B 2 15 ? 70.480 78.718 49.474 1.00 385.56 46 GLN B CA 1
ATOM 1077 C C . GLN B 2 15 ? 71.722 78.891 50.338 1.00 394.80 46 GLN B C 1
ATOM 1078 O O . GLN B 2 15 ? 72.079 80.022 50.687 1.00 381.15 46 GLN B O 1
ATOM 1084 N N . ILE B 2 16 ? 72.389 77.792 50.691 1.00 363.49 47 ILE B N 1
ATOM 1085 C CA . ILE B 2 16 ? 73.623 77.887 51.463 1.00 425.61 47 ILE B CA 1
ATOM 1086 C C . ILE B 2 16 ? 74.785 78.300 50.568 1.00 422.28 47 ILE B C 1
ATOM 1087 O O . ILE B 2 16 ? 75.620 79.125 50.957 1.00 441.55 47 ILE B O 1
ATOM 1092 N N . LEU B 2 17 ? 74.858 77.740 49.358 1.00 440.27 48 LEU B N 1
ATOM 1093 C CA . LEU B 2 17 ? 75.924 78.114 48.434 1.00 416.23 48 LEU B CA 1
ATOM 1094 C C . LEU B 2 17 ? 75.757 79.542 47.931 1.00 425.08 48 LEU B C 1
ATOM 1095 O O . LEU B 2 17 ? 76.753 80.218 47.651 1.00 421.41 48 LEU B O 1
ATOM 1100 N N . GLU B 2 18 ? 74.514 80.016 47.808 1.00 419.93 49 GLU B N 1
ATOM 1101 C CA . GLU B 2 18 ? 74.290 81.398 47.400 1.00 443.83 49 GLU B CA 1
ATOM 1102 C C . GLU B 2 18 ? 74.720 82.377 48.486 1.00 476.09 49 GLU B C 1
ATOM 1103 O O . GLU B 2 18 ? 75.139 83.499 48.180 1.00 511.87 49 GLU B O 1
ATOM 1109 N N . SER B 2 19 ? 74.633 81.970 49.749 1.00 368.79 50 SER B N 1
ATOM 1110 C CA . SER B 2 19 ? 75.035 82.808 50.870 1.00 370.69 50 SER B CA 1
ATOM 1111 C C . SER B 2 19 ? 76.548 82.712 51.063 1.00 366.82 50 SER B C 1
ATOM 1112 O O . SER B 2 19 ? 77.274 82.173 50.223 1.00 338.18 50 SER B O 1
ATOM 1115 N N . LYS B 2 20 ? 77.034 83.220 52.193 1.00 280.60 51 LYS B N 1
ATOM 1116 C CA . LYS B 2 20 ? 78.458 83.256 52.503 1.00 298.72 51 LYS B CA 1
ATOM 1117 C C . LYS B 2 20 ? 78.614 83.775 53.925 1.00 307.79 51 LYS B C 1
ATOM 1118 O O . LYS B 2 20 ? 77.693 84.375 54.487 1.00 290.49 51 LYS B O 1
ATOM 1124 N N . GLN B 2 21 ? 79.795 83.536 54.498 1.00 280.00 52 GLN B N 1
ATOM 1125 C CA . GLN B 2 21 ? 80.005 83.826 55.913 1.00 291.35 52 GLN B CA 1
ATOM 1126 C C . GLN B 2 21 ? 80.094 85.327 56.167 1.00 322.33 52 GLN B C 1
ATOM 1127 O O . GLN B 2 21 ? 79.382 85.864 57.023 1.00 346.94 52 GLN B O 1
ATOM 1133 N N . ASP B 2 22 ? 80.957 86.022 55.431 1.00 348.33 53 ASP B N 1
ATOM 1134 C CA . ASP B 2 22 ? 81.218 87.438 55.665 1.00 348.34 53 ASP B CA 1
ATOM 1135 C C . ASP B 2 22 ? 80.384 88.273 54.699 1.00 362.88 53 ASP B C 1
ATOM 1136 O O . ASP B 2 22 ? 80.647 88.293 53.492 1.00 382.88 53 ASP B O 1
ATOM 1141 N N . ILE B 2 23 ? 79.377 88.959 55.236 1.00 480.76 54 ILE B N 1
ATOM 1142 C CA . ILE B 2 23 ? 78.608 89.954 54.498 1.00 451.59 54 ILE B CA 1
ATOM 1143 C C . ILE B 2 23 ? 78.512 91.202 55.364 1.00 443.55 54 ILE B C 1
ATOM 1144 O O . ILE B 2 23 ? 79.079 92.251 55.038 1.00 434.35 54 ILE B O 1
ATOM 1149 N N . GLN B 2 24 ? 77.790 91.087 56.476 1.00 481.57 55 GLN B N 1
ATOM 1150 C CA . GLN B 2 24 ? 77.648 92.143 57.467 1.00 455.78 55 GLN B CA 1
ATOM 1151 C C . GLN B 2 24 ? 78.663 92.028 58.597 1.00 454.08 55 GLN B C 1
ATOM 1152 O O . GLN B 2 24 ? 78.552 92.762 59.585 1.00 422.45 55 GLN B O 1
ATOM 1158 N N . ASP B 2 25 ? 79.630 91.114 58.480 1.00 408.23 56 ASP B N 1
ATOM 1159 C CA . ASP B 2 25 ? 80.531 90.730 59.568 1.00 420.30 56 ASP B CA 1
ATOM 1160 C C . ASP B 2 25 ? 79.731 90.138 60.732 1.00 425.50 56 ASP B C 1
ATOM 1161 O O . ASP B 2 25 ? 79.613 90.706 61.820 1.00 431.41 56 ASP B O 1
ATOM 1166 N N . GLY B 2 26 ? 79.181 88.959 60.453 1.00 380.49 57 GLY B N 1
ATOM 1167 C CA . GLY B 2 26 ? 78.305 88.266 61.365 1.00 369.01 57 GLY B CA 1
ATOM 1168 C C . GLY B 2 26 ? 77.885 86.929 60.791 1.00 349.88 57 GLY B C 1
ATOM 1169 O O . GLY B 2 26 ? 78.554 86.369 59.916 1.00 349.76 57 GLY B O 1
ATOM 1170 N N . PRO B 2 27 ? 76.769 86.381 61.281 1.00 350.16 58 PRO B N 1
ATOM 1171 C CA . PRO B 2 27 ? 76.285 85.098 60.750 1.00 320.52 58 PRO B CA 1
ATOM 1172 C C . PRO B 2 27 ? 75.892 85.175 59.282 1.00 298.29 58 PRO B C 1
ATOM 1173 O O . PRO B 2 27 ? 75.958 86.242 58.663 1.00 303.16 58 PRO B O 1
ATOM 1177 N N . PHE B 2 28 ? 75.472 84.046 58.719 1.00 284.64 59 PHE B N 1
ATOM 1178 C CA . PHE B 2 28 ? 75.117 83.993 57.308 1.00 266.20 59 PHE B CA 1
ATOM 1179 C C . PHE B 2 28 ? 73.816 84.746 57.049 1.00 283.06 59 PHE B C 1
ATOM 1180 O O . PHE B 2 28 ? 72.910 84.779 57.886 1.00 286.40 59 PHE B O 1
ATOM 1188 N N . VAL B 2 29 ? 73.733 85.364 55.870 1.00 271.67 60 VAL B N 1
ATOM 1189 C CA . VAL B 2 29 ? 72.552 86.111 55.450 1.00 285.15 60 VAL B CA 1
ATOM 1190 C C . VAL B 2 29 ? 72.251 85.742 54.004 1.00 285.67 60 VAL B C 1
ATOM 1191 O O . VAL B 2 29 ? 73.113 85.894 53.130 1.00 276.82 60 VAL B O 1
ATOM 1195 N N . SER B 2 30 ? 71.036 85.261 53.748 1.00 336.94 61 SER B N 1
ATOM 1196 C CA . SER B 2 30 ? 70.607 84.909 52.400 1.00 334.57 61 SER B CA 1
ATOM 1197 C C . SER B 2 30 ? 69.172 85.368 52.196 1.00 366.37 61 SER B C 1
ATOM 1198 O O . SER B 2 30 ? 68.294 85.037 52.998 1.00 365.90 61 SER B O 1
ATOM 1201 N N . HIS B 2 31 ? 68.945 86.115 51.121 1.00 394.73 62 HIS B N 1
ATOM 1202 C CA . HIS B 2 31 ? 67.624 86.665 50.762 1.00 398.68 62 HIS B CA 1
ATOM 1203 C C . HIS B 2 31 ? 67.121 87.489 51.952 1.00 397.82 62 HIS B C 1
ATOM 1204 O O . HIS B 2 31 ? 67.905 88.228 52.567 1.00 410.35 62 HIS B O 1
ATOM 1211 N N . ASN B 2 32 ? 65.840 87.391 52.301 1.00 461.13 63 ASN B N 1
ATOM 1212 C CA . ASN B 2 32 ? 65.274 88.123 53.425 1.00 444.34 63 ASN B CA 1
ATOM 1213 C C . ASN B 2 32 ? 65.215 87.299 54.704 1.00 444.54 63 ASN B C 1
ATOM 1214 O O . ASN B 2 32 ? 64.782 87.818 55.738 1.00 449.63 63 ASN B O 1
ATOM 1219 N N . GLN B 2 33 ? 65.634 86.039 54.663 1.00 461.37 64 GLN B N 1
ATOM 1220 C CA . GLN B 2 33 ? 65.584 85.157 55.820 1.00 451.65 64 GLN B CA 1
ATOM 1221 C C . GLN B 2 33 ? 66.939 85.127 56.514 1.00 419.40 64 GLN B C 1
ATOM 1222 O O . GLN B 2 33 ? 67.986 85.132 55.860 1.00 407.75 64 GLN B O 1
ATOM 1228 N N . GLU B 2 34 ? 66.912 85.094 57.844 1.00 433.39 65 GLU B N 1
ATOM 1229 C CA . GLU B 2 34 ? 68.137 85.029 58.628 1.00 429.08 65 GLU B CA 1
ATOM 1230 C C . GLU B 2 34 ? 68.690 83.610 58.606 1.00 406.62 65 GLU B C 1
ATOM 1231 O O . GLU B 2 34 ? 67.982 82.653 58.935 1.00 395.11 65 GLU B O 1
ATOM 1237 N N . LEU B 2 35 ? 69.955 83.475 58.218 1.00 348.23 66 LEU B N 1
ATOM 1238 C CA . LEU B 2 35 ? 70.607 82.178 58.119 1.00 356.15 66 LEU B CA 1
ATOM 1239 C C . LEU B 2 35 ? 71.481 81.931 59.342 1.00 342.62 66 LEU B C 1
ATOM 1240 O O . LEU B 2 35 ? 72.196 82.825 59.803 1.00 337.94 66 LEU B O 1
ATOM 1245 N N . HIS B 2 36 ? 71.410 80.711 59.862 1.00 326.19 67 HIS B N 1
ATOM 1246 C CA . HIS B 2 36 ? 72.069 80.325 61.104 1.00 325.85 67 HIS B CA 1
ATOM 1247 C C . HIS B 2 36 ? 72.246 78.810 61.084 1.00 304.16 67 HIS B C 1
ATOM 1248 O O . HIS B 2 36 ? 72.104 78.169 60.038 1.00 296.63 67 HIS B O 1
ATOM 1255 N N . HIS B 2 37 ? 72.589 78.240 62.239 1.00 305.26 68 HIS B N 1
ATOM 1256 C CA . HIS B 2 37 ? 72.590 76.789 62.382 1.00 286.78 68 HIS B CA 1
ATOM 1257 C C . HIS B 2 37 ? 71.220 76.239 62.009 1.00 270.50 68 HIS B C 1
ATOM 1258 O O . HIS B 2 37 ? 70.202 76.651 62.573 1.00 263.96 68 HIS B O 1
ATOM 1265 N N . VAL B 2 38 ? 71.194 75.305 61.058 1.00 299.65 69 VAL B N 1
ATOM 1266 C CA . VAL B 2 38 ? 69.937 74.859 60.466 1.00 292.99 69 VAL B CA 1
ATOM 1267 C C . VAL B 2 38 ? 69.957 73.356 60.223 1.00 283.07 69 VAL B C 1
ATOM 1268 O O . VAL B 2 38 ? 70.891 72.656 60.631 1.00 279.41 69 VAL B O 1
ATOM 1272 N N . CYS B 2 39 ? 68.920 72.856 59.552 1.00 354.74 70 CYS B N 1
ATOM 1273 C CA . CYS B 2 39 ? 68.778 71.436 59.273 1.00 353.43 70 CYS B CA 1
ATOM 1274 C C . CYS B 2 39 ? 68.312 71.250 57.836 1.00 354.32 70 CYS B C 1
ATOM 1275 O O . CYS B 2 39 ? 67.811 72.180 57.195 1.00 350.94 70 CYS B O 1
ATOM 1278 N N . PHE B 2 40 ? 68.466 70.022 57.342 1.00 367.53 71 PHE B N 1
ATOM 1279 C CA . PHE B 2 40 ? 68.036 69.638 56.001 1.00 377.71 71 PHE B CA 1
ATOM 1280 C C . PHE B 2 40 ? 68.290 68.145 55.831 1.00 374.19 71 PHE B C 1
ATOM 1281 O O . PHE B 2 40 ? 68.923 67.500 56.673 1.00 371.69 71 PHE B O 1
ATOM 1289 N N . VAL B 2 41 ? 67.774 67.604 54.730 1.00 441.15 72 VAL B N 1
ATOM 1290 C CA . VAL B 2 41 ? 67.924 66.196 54.383 1.00 437.91 72 VAL B CA 1
ATOM 1291 C C . VAL B 2 41 ? 68.442 66.110 52.955 1.00 438.78 72 VAL B C 1
ATOM 1292 O O . VAL B 2 41 ? 68.026 66.885 52.087 1.00 438.70 72 VAL B O 1
ATOM 1296 N N . GLY B 2 42 ? 69.350 65.168 52.711 1.00 407.36 73 GLY B N 1
ATOM 1297 C CA . GLY B 2 42 ? 69.919 65.002 51.388 1.00 404.60 73 GLY B CA 1
ATOM 1298 C C . GLY B 2 42 ? 70.261 63.554 51.117 1.00 404.59 73 GLY B C 1
ATOM 1299 O O . GLY B 2 42 ? 70.332 62.724 52.030 1.00 400.90 73 GLY B O 1
ATOM 1300 N N . VAL B 2 43 ? 70.479 63.260 49.839 1.00 282.90 74 VAL B N 1
ATOM 1301 C CA . VAL B 2 43 ? 70.805 61.911 49.392 1.00 294.86 74 VAL B CA 1
ATOM 1302 C C . VAL B 2 43 ? 72.319 61.758 49.353 1.00 303.30 74 VAL B C 1
ATOM 1303 O O . VAL B 2 43 ? 73.024 62.595 48.776 1.00 304.88 74 VAL B O 1
ATOM 1307 N N . VAL B 2 44 ? 72.820 60.688 49.970 1.00 234.54 75 VAL B N 1
ATOM 1308 C CA . VAL B 2 44 ? 74.256 60.442 50.004 1.00 249.09 75 VAL B CA 1
ATOM 1309 C C . VAL B 2 44 ? 74.733 60.032 48.618 1.00 256.03 75 VAL B C 1
ATOM 1310 O O . VAL B 2 44 ? 74.211 59.083 48.017 1.00 253.31 75 VAL B O 1
ATOM 1314 N N . ARG B 2 45 ? 75.735 60.745 48.105 1.00 241.64 76 ARG B N 1
ATOM 1315 C CA . ARG B 2 45 ? 76.299 60.467 46.789 1.00 279.19 76 ARG B CA 1
ATOM 1316 C C . ARG B 2 45 ? 77.627 59.730 46.920 1.00 292.37 76 ARG B C 1
ATOM 1317 O O . ARG B 2 45 ? 77.729 58.570 46.514 1.00 296.95 76 ARG B O 1
ATOM 1325 N N . ASN B 2 46 ? 78.652 60.367 47.482 1.00 262.58 77 ASN B N 1
ATOM 1326 C CA . ASN B 2 46 ? 79.956 59.746 47.659 1.00 304.82 77 ASN B CA 1
ATOM 1327 C C . ASN B 2 46 ? 80.306 59.682 49.139 1.00 306.90 77 ASN B C 1
ATOM 1328 O O . ASN B 2 46 ? 79.895 60.540 49.927 1.00 284.70 77 ASN B O 1
ATOM 1333 N N . ILE B 2 47 ? 81.078 58.664 49.510 1.00 217.15 78 ILE B N 1
ATOM 1334 C CA . ILE B 2 47 ? 81.478 58.446 50.895 1.00 265.76 78 ILE B CA 1
ATOM 1335 C C . ILE B 2 47 ? 82.910 58.940 51.051 1.00 299.29 78 ILE B C 1
ATOM 1336 O O . ILE B 2 47 ? 83.858 58.301 50.580 1.00 314.24 78 ILE B O 1
ATOM 1341 N N . THR B 2 48 ? 83.061 60.084 51.715 1.00 268.58 79 THR B N 1
ATOM 1342 C CA . THR B 2 48 ? 84.351 60.700 51.994 1.00 282.00 79 THR B CA 1
ATOM 1343 C C . THR B 2 48 ? 84.848 60.389 53.410 1.00 241.01 79 THR B C 1
ATOM 1344 O O . THR B 2 48 ? 85.661 61.141 53.961 1.00 210.11 79 THR B O 1
ATOM 1348 N N . ASP B 2 49 ? 84.254 59.399 54.070 1.00 221.36 80 ASP B N 1
ATOM 1349 C CA . ASP B 2 49 ? 84.867 58.806 55.253 1.00 214.08 80 ASP B CA 1
ATOM 1350 C C . ASP B 2 49 ? 85.946 57.823 54.814 1.00 223.10 80 ASP B C 1
ATOM 1351 O O . ASP B 2 49 ? 85.641 56.825 54.152 1.00 244.35 80 ASP B O 1
ATOM 1356 N N . HIS B 2 50 ? 87.205 58.089 55.174 1.00 176.35 81 HIS B N 1
ATOM 1357 C CA . HIS B 2 50 ? 88.235 57.116 54.824 1.00 203.24 81 HIS B CA 1
ATOM 1358 C C . HIS B 2 50 ? 89.085 56.630 55.996 1.00 175.65 81 HIS B C 1
ATOM 1359 O O . HIS B 2 50 ? 88.805 55.572 56.567 1.00 150.32 81 HIS B O 1
ATOM 1366 N N . THR B 2 51 ? 90.125 57.384 56.364 1.00 191.53 82 THR B N 1
ATOM 1367 C CA . THR B 2 51 ? 91.098 56.892 57.334 1.00 197.87 82 THR B CA 1
ATOM 1368 C C . THR B 2 51 ? 90.978 57.495 58.730 1.00 205.36 82 THR B C 1
ATOM 1369 O O . THR B 2 51 ? 91.634 56.996 59.651 1.00 201.76 82 THR B O 1
ATOM 1373 N N . ALA B 2 52 ? 90.174 58.538 58.925 1.00 272.79 83 ALA B N 1
ATOM 1374 C CA . ALA B 2 52 ? 90.143 59.173 60.238 1.00 276.51 83 ALA B CA 1
ATOM 1375 C C . ALA B 2 52 ? 88.726 59.449 60.715 1.00 262.94 83 ALA B C 1
ATOM 1376 O O . ALA B 2 52 ? 88.230 58.802 61.644 1.00 284.93 83 ALA B O 1
ATOM 1378 N N . ASN B 2 53 ? 88.076 60.412 60.076 1.00 341.43 84 ASN B N 1
ATOM 1379 C CA . ASN B 2 53 ? 86.723 60.842 60.390 1.00 259.72 84 ASN B CA 1
ATOM 1380 C C . ASN B 2 53 ? 85.841 60.621 59.168 1.00 213.30 84 ASN B C 1
ATOM 1381 O O . ASN B 2 53 ? 86.286 60.106 58.139 1.00 197.48 84 ASN B O 1
ATOM 1386 N N . ILE B 2 54 ? 84.581 61.021 59.279 1.00 263.41 85 ILE B N 1
ATOM 1387 C CA . ILE B 2 54 ? 83.601 60.781 58.230 1.00 241.73 85 ILE B CA 1
ATOM 1388 C C . ILE B 2 54 ? 83.422 62.073 57.448 1.00 229.50 85 ILE B C 1
ATOM 1389 O O . ILE B 2 54 ? 82.855 63.045 57.958 1.00 217.48 85 ILE B O 1
ATOM 1394 N N . PHE B 2 55 ? 83.899 62.111 56.208 1.00 241.52 86 PHE B N 1
ATOM 1395 C CA . PHE B 2 55 ? 83.429 63.162 55.325 1.00 264.34 86 PHE B CA 1
ATOM 1396 C C . PHE B 2 55 ? 82.433 62.555 54.341 1.00 241.20 86 PHE B C 1
ATOM 1397 O O . PHE B 2 55 ? 82.277 61.334 54.254 1.00 230.82 86 PHE B O 1
ATOM 1405 N N . LEU B 2 56 ? 81.788 63.413 53.558 1.00 270.53 87 LEU B N 1
ATOM 1406 C CA . LEU B 2 56 ? 80.758 62.911 52.661 1.00 260.16 87 LEU B CA 1
ATOM 1407 C C . LEU B 2 56 ? 80.523 63.912 51.541 1.00 259.68 87 LEU B C 1
ATOM 1408 O O . LEU B 2 56 ? 80.805 65.106 51.677 1.00 253.47 87 LEU B O 1
ATOM 1413 N N . THR B 2 57 ? 79.983 63.402 50.437 1.00 310.87 88 THR B N 1
ATOM 1414 C CA . THR B 2 57 ? 79.518 64.217 49.319 1.00 318.68 88 THR B CA 1
ATOM 1415 C C . THR B 2 57 ? 78.036 63.925 49.133 1.00 311.95 88 THR B C 1
ATOM 1416 O O . THR B 2 57 ? 77.662 62.813 48.743 1.00 305.05 88 THR B O 1
ATOM 1420 N N . ILE B 2 58 ? 77.198 64.920 49.416 1.00 332.71 89 ILE B N 1
ATOM 1421 C CA . ILE B 2 58 ? 75.747 64.778 49.388 1.00 335.90 89 ILE B CA 1
ATOM 1422 C C . ILE B 2 58 ? 75.197 65.628 48.252 1.00 333.85 89 ILE B C 1
ATOM 1423 O O . ILE B 2 58 ? 75.529 66.815 48.135 1.00 327.02 89 ILE B O 1
ATOM 1428 N N . GLU B 2 59 ? 74.362 65.015 47.415 1.00 347.32 90 GLU B N 1
ATOM 1429 C CA . GLU B 2 59 ? 73.666 65.706 46.338 1.00 364.35 90 GLU B CA 1
ATOM 1430 C C . GLU B 2 59 ? 72.183 65.390 46.448 1.00 377.63 90 GLU B C 1
ATOM 1431 O O . GLU B 2 59 ? 71.778 64.236 46.276 1.00 371.05 90 GLU B O 1
ATOM 1437 N N . ASP B 2 60 ? 71.378 66.410 46.733 1.00 371.37 91 ASP B N 1
ATOM 1438 C CA . ASP B 2 60 ? 69.935 66.259 46.858 1.00 400.18 91 ASP B CA 1
ATOM 1439 C C . ASP B 2 60 ? 69.204 66.471 45.540 1.00 424.67 91 ASP B C 1
ATOM 1440 O O . ASP B 2 60 ? 67.969 66.467 45.525 1.00 417.78 91 ASP B O 1
ATOM 1445 N N . GLY B 2 61 ? 69.932 66.655 44.441 1.00 442.44 92 GLY B N 1
ATOM 1446 C CA . GLY B 2 61 ? 69.358 66.952 43.147 1.00 439.91 92 GLY B CA 1
ATOM 1447 C C . GLY B 2 61 ? 69.546 68.386 42.704 1.00 429.62 92 GLY B C 1
ATOM 1448 O O . GLY B 2 61 ? 69.421 68.673 41.506 1.00 438.56 92 GLY B O 1
ATOM 1449 N N . THR B 2 62 ? 69.846 69.293 43.632 1.00 523.92 93 THR B N 1
ATOM 1450 C CA . THR B 2 62 ? 70.168 70.680 43.313 1.00 483.44 93 THR B CA 1
ATOM 1451 C C . THR B 2 62 ? 71.487 71.019 43.993 1.00 458.96 93 THR B C 1
ATOM 1452 O O . THR B 2 62 ? 71.559 71.070 45.225 1.00 456.13 93 THR B O 1
ATOM 1456 N N . GLY B 2 63 ? 72.523 71.258 43.196 1.00 483.03 94 GLY B N 1
ATOM 1457 C CA . GLY B 2 63 ? 73.841 71.531 43.735 1.00 479.17 94 GLY B CA 1
ATOM 1458 C C . GLY B 2 63 ? 74.452 70.307 44.399 1.00 484.13 94 GLY B C 1
ATOM 1459 O O . GLY B 2 63 ? 73.980 69.178 44.273 1.00 477.47 94 GLY B O 1
ATOM 1460 N N . GLN B 2 64 ? 75.534 70.558 45.133 1.00 408.99 95 GLN B N 1
ATOM 1461 C CA . GLN B 2 64 ? 76.241 69.516 45.861 1.00 423.17 95 GLN B CA 1
ATOM 1462 C C . GLN B 2 64 ? 76.886 70.123 47.097 1.00 401.57 95 GLN B C 1
ATOM 1463 O O . GLN B 2 64 ? 77.191 71.318 47.132 1.00 396.05 95 GLN B O 1
ATOM 1469 N N . ILE B 2 65 ? 77.090 69.290 48.117 1.00 314.23 96 ILE B N 1
ATOM 1470 C CA . ILE B 2 65 ? 77.681 69.736 49.372 1.00 301.61 96 ILE B CA 1
ATOM 1471 C C . ILE B 2 65 ? 78.641 68.666 49.876 1.00 308.97 96 ILE B C 1
ATOM 1472 O O . ILE B 2 65 ? 78.522 67.486 49.535 1.00 306.47 96 ILE B O 1
ATOM 1477 N N . GLU B 2 66 ? 79.611 69.094 50.679 1.00 247.78 97 GLU B N 1
ATOM 1478 C CA . GLU B 2 66 ? 80.561 68.199 51.327 1.00 255.97 97 GLU B CA 1
ATOM 1479 C C . GLU B 2 66 ? 80.450 68.380 52.834 1.00 237.03 97 GLU B C 1
ATOM 1480 O O . GLU B 2 66 ? 80.516 69.508 53.334 1.00 235.56 97 GLU B O 1
ATOM 1486 N N . VAL B 2 67 ? 80.267 67.275 53.554 1.00 256.21 98 VAL B N 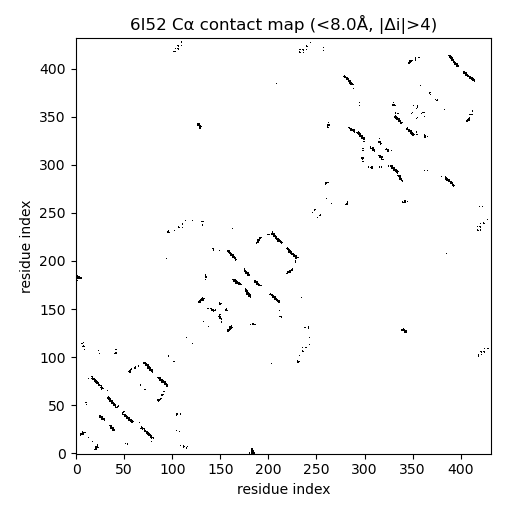1
ATOM 1487 C CA . VAL B 2 67 ? 80.044 67.319 54.994 1.00 253.00 98 VAL B CA 1
ATOM 1488 C C . VAL B 2 67 ? 81.236 66.692 55.703 1.00 257.12 98 VAL B C 1
ATOM 1489 O O . VAL B 2 67 ? 81.925 65.819 55.161 1.00 252.92 98 VAL B O 1
ATOM 1493 N N . ARG B 2 68 ? 81.494 67.166 56.922 1.00 213.61 99 ARG B N 1
ATOM 1494 C CA . ARG B 2 68 ? 82.626 66.702 57.719 1.00 247.15 99 ARG B CA 1
ATOM 1495 C C . ARG B 2 68 ? 82.178 66.526 59.162 1.00 261.33 99 ARG B C 1
ATOM 1496 O O . ARG B 2 68 ? 81.720 67.487 59.787 1.00 277.39 99 ARG B O 1
ATOM 1504 N N . LYS B 2 69 ? 82.338 65.309 59.694 1.00 218.33 100 LYS B N 1
ATOM 1505 C CA . LYS B 2 69 ? 81.930 64.989 61.060 1.00 246.09 100 LYS B CA 1
ATOM 1506 C C . LYS B 2 69 ? 82.297 63.556 61.432 1.00 281.85 100 LYS B C 1
ATOM 1507 O O . LYS B 2 69 ? 82.575 62.730 60.556 1.00 282.57 100 LYS B O 1
ATOM 1513 N N . TRP B 2 70 ? 82.281 63.259 62.735 1.00 230.96 101 TRP B N 1
ATOM 1514 C CA . TRP B 2 70 ? 82.512 61.916 63.261 1.00 254.01 101 TRP B CA 1
ATOM 1515 C C . TRP B 2 70 ? 82.376 61.932 64.779 1.00 247.50 101 TRP B C 1
ATOM 1516 O O . TRP B 2 70 ? 82.386 63.002 65.394 1.00 246.60 101 TRP B O 1
ATOM 1527 N N . SER B 2 71 ? 82.242 60.758 65.393 1.00 265.78 102 SER B N 1
ATOM 1528 C CA . SER B 2 71 ? 82.115 60.680 66.842 1.00 265.78 102 SER B CA 1
ATOM 1529 C C . SER B 2 71 ? 83.444 61.010 67.507 1.00 265.78 102 SER B C 1
ATOM 1530 O O . SER B 2 71 ? 84.512 60.700 66.975 1.00 265.78 102 SER B O 1
ATOM 1533 N N . GLU B 2 72 ? 83.374 61.631 68.685 1.00 289.53 103 GLU B N 1
ATOM 1534 C CA . GLU B 2 72 ? 84.573 62.080 69.385 1.00 289.53 103 GLU B CA 1
ATOM 1535 C C . GLU B 2 72 ? 85.455 60.908 69.800 1.00 289.53 103 GLU B C 1
ATOM 1536 O O . GLU B 2 72 ? 86.633 61.097 70.117 1.00 289.53 103 GLU B O 1
ATOM 1542 N N . ASP B 2 73 ? 84.898 59.699 69.803 1.00 289.72 104 ASP B N 1
ATOM 1543 C CA . ASP B 2 73 ? 85.649 58.487 70.075 1.00 289.72 104 ASP B CA 1
ATOM 1544 C C . ASP B 2 73 ? 85.579 57.564 68.855 1.00 289.72 104 ASP B C 1
ATOM 1545 O O . ASP B 2 73 ? 84.910 57.880 67.860 1.00 289.72 104 ASP B O 1
ATOM 1550 N N . ALA B 2 74 ? 86.260 56.425 68.933 1.00 261.99 105 ALA B N 1
ATOM 1551 C CA . ALA B 2 74 ? 86.309 55.488 67.816 1.00 261.99 105 ALA B CA 1
ATOM 1552 C C . ALA B 2 74 ? 86.288 54.043 68.305 1.00 261.99 105 ALA B C 1
ATOM 1553 O O . ALA B 2 74 ? 87.337 53.442 68.535 1.00 261.99 105 ALA B O 1
ATOM 1555 N N . ALA B 2 75 ? 80.908 47.707 59.733 1.00 344.41 125 ALA B N 1
ATOM 1556 C CA . ALA B 2 75 ? 80.020 48.509 58.900 1.00 312.91 125 ALA B CA 1
ATOM 1557 C C . ALA B 2 75 ? 79.279 49.547 59.736 1.00 278.47 125 ALA B C 1
ATOM 1558 O O . ALA B 2 75 ? 79.137 49.396 60.949 1.00 256.58 125 ALA B O 1
ATOM 1560 N N . GLN B 2 76 ? 78.810 50.603 59.078 1.00 335.69 126 GLN B N 1
ATOM 1561 C CA . GLN B 2 76 ? 78.084 51.676 59.735 1.00 311.34 126 GLN B CA 1
ATOM 1562 C C . GLN B 2 76 ? 76.584 51.516 59.494 1.00 305.01 126 GLN B C 1
ATOM 1563 O O . GLN B 2 76 ? 76.126 50.578 58.837 1.00 290.50 126 GLN B O 1
ATOM 1569 N N . GLN B 2 77 ? 75.810 52.451 60.038 1.00 384.40 127 GLN B N 1
ATOM 1570 C CA . GLN B 2 77 ? 74.361 52.447 59.894 1.00 386.04 127 GLN B CA 1
ATOM 1571 C C . GLN B 2 77 ? 73.881 53.266 58.703 1.00 359.13 127 GLN B C 1
ATOM 1572 O O . GLN B 2 77 ? 72.672 53.324 58.457 1.00 340.78 127 GLN B O 1
ATOM 1578 N N . PHE B 2 78 ? 74.790 53.895 57.964 1.00 405.88 128 PHE B N 1
ATOM 1579 C CA . PHE B 2 78 ? 74.406 54.710 56.823 1.00 391.32 128 PHE B CA 1
ATOM 1580 C C . PHE B 2 78 ? 74.077 53.833 55.621 1.00 406.46 128 PHE B C 1
ATOM 1581 O O . PHE B 2 78 ? 74.603 52.727 55.466 1.00 440.40 128 PHE B O 1
ATOM 1589 N N . GLU B 2 79 ? 73.193 54.341 54.766 1.00 450.47 129 GLU B N 1
ATOM 1590 C CA . GLU B 2 79 ? 72.768 53.646 53.561 1.00 430.96 129 GLU B CA 1
ATOM 1591 C C . GLU B 2 79 ? 73.202 54.437 52.336 1.00 421.85 129 GLU B C 1
ATOM 1592 O O . GLU B 2 79 ? 73.202 55.672 52.350 1.00 412.93 129 GLU B O 1
ATOM 1598 N N . ILE B 2 80 ? 73.571 53.721 51.278 1.00 406.59 130 ILE B N 1
ATOM 1599 C CA . ILE B 2 80 ? 73.995 54.353 50.034 1.00 400.71 130 ILE B CA 1
ATOM 1600 C C . ILE B 2 80 ? 72.759 54.849 49.294 1.00 379.86 130 ILE B C 1
ATOM 1601 O O . ILE B 2 80 ? 71.849 54.070 48.992 1.00 377.31 130 ILE B O 1
ATOM 1606 N N . GLY B 2 81 ? 72.726 56.147 49.000 1.00 331.89 131 GLY B N 1
ATOM 1607 C CA . GLY B 2 81 ? 71.589 56.724 48.313 1.00 306.35 131 GLY B CA 1
ATOM 1608 C C . GLY B 2 81 ? 70.318 56.785 49.127 1.00 284.70 131 GLY B C 1
ATOM 1609 O O . GLY B 2 81 ? 69.233 56.912 48.553 1.00 285.12 131 GLY B O 1
ATOM 1610 N N . GLY B 2 82 ? 70.417 56.697 50.446 1.00 340.43 132 GLY B N 1
ATOM 1611 C CA . GLY B 2 82 ? 69.263 56.727 51.324 1.00 326.09 132 GLY B CA 1
ATOM 1612 C C . GLY B 2 82 ? 68.888 58.127 51.756 1.00 322.73 132 GLY B C 1
ATOM 1613 O O . GLY B 2 82 ? 69.143 59.111 51.055 1.00 311.88 132 GLY B O 1
ATOM 1614 N N . TYR B 2 83 ? 68.271 58.217 52.932 1.00 328.58 133 TYR B N 1
ATOM 1615 C CA . TYR B 2 83 ? 67.838 59.486 53.500 1.00 352.77 133 TYR B CA 1
ATOM 1616 C C . TYR B 2 83 ? 68.318 59.581 54.939 1.00 374.86 133 TYR B C 1
ATOM 1617 O O . TYR B 2 83 ? 68.209 58.613 55.700 1.00 388.23 133 TYR B O 1
ATOM 1626 N N . VAL B 2 84 ? 68.848 60.745 55.307 1.00 389.26 134 VAL B N 1
ATOM 1627 C CA . VAL B 2 84 ? 69.394 60.976 56.639 1.00 374.41 134 VAL B CA 1
ATOM 1628 C C . VAL B 2 84 ? 68.944 62.348 57.122 1.00 356.64 134 VAL B C 1
ATOM 1629 O O . VAL B 2 84 ? 69.097 63.345 56.409 1.00 355.18 134 VAL B O 1
ATOM 1633 N N . LYS B 2 85 ? 68.373 62.396 58.324 1.00 364.48 135 LYS B N 1
ATOM 1634 C CA . LYS B 2 85 ? 68.090 63.672 58.964 1.00 347.40 135 LYS B CA 1
ATOM 1635 C C . LYS B 2 85 ? 69.403 64.380 59.271 1.00 329.00 135 LYS B C 1
ATOM 1636 O O . LYS B 2 85 ? 70.298 63.805 59.902 1.00 324.43 135 LYS B O 1
ATOM 1642 N N . VAL B 2 86 ? 69.516 65.627 58.823 1.00 341.74 136 VAL B N 1
ATOM 1643 C CA . VAL B 2 86 ? 70.774 66.362 58.835 1.00 328.49 136 VAL B CA 1
ATOM 1644 C C . VAL B 2 86 ? 70.640 67.601 59.708 1.00 321.36 136 VAL B C 1
ATOM 1645 O O . VAL B 2 86 ? 69.840 68.498 59.419 1.00 318.74 136 VAL B O 1
ATOM 1649 N N . PHE B 2 87 ? 71.438 67.647 60.773 1.00 291.80 137 PHE B N 1
ATOM 1650 C CA . PHE B 2 87 ? 71.640 68.842 61.577 1.00 296.11 137 PHE B CA 1
ATOM 1651 C C . PHE B 2 87 ? 72.977 69.455 61.186 1.00 293.47 137 PHE B C 1
ATOM 1652 O O . PHE B 2 87 ? 73.927 68.731 60.869 1.00 294.66 137 PHE B O 1
ATOM 1660 N N . GLY B 2 88 ? 73.055 70.783 61.193 1.00 222.35 138 GLY B N 1
ATOM 1661 C CA . GLY B 2 88 ? 74.283 71.442 60.790 1.00 226.75 138 GLY B CA 1
ATOM 1662 C C . GLY B 2 88 ? 74.397 72.850 61.330 1.00 229.38 138 GLY B C 1
ATOM 1663 O O . GLY B 2 88 ? 73.400 73.509 61.642 1.00 227.84 138 GLY B O 1
ATOM 1664 N N . ALA B 2 89 ? 75.644 73.304 61.431 1.00 228.86 139 ALA B N 1
ATOM 1665 C CA . ALA B 2 89 ? 75.975 74.654 61.859 1.00 239.64 139 ALA B CA 1
ATOM 1666 C C . ALA B 2 89 ? 76.830 75.315 60.789 1.00 247.11 139 ALA B C 1
ATOM 1667 O O . ALA B 2 89 ? 77.795 74.721 60.297 1.00 248.40 139 ALA B O 1
ATOM 1669 N N . LEU B 2 90 ? 76.477 76.547 60.434 1.00 209.39 140 LEU B N 1
ATOM 1670 C CA . LEU B 2 90 ? 77.097 77.237 59.311 1.00 221.67 140 LEU B CA 1
ATOM 1671 C C . LEU B 2 90 ? 78.384 77.917 59.764 1.00 250.04 140 LEU B C 1
ATOM 1672 O O . LEU B 2 90 ? 78.360 78.781 60.648 1.00 246.88 140 LEU B O 1
ATOM 1677 N N . LYS B 2 91 ? 79.502 77.523 59.157 1.00 127.89 141 LYS B N 1
ATOM 1678 C CA . LYS B 2 91 ? 80.795 78.137 59.419 1.00 144.74 141 LYS B CA 1
ATOM 1679 C C . LYS B 2 91 ? 81.656 77.989 58.174 1.00 165.93 141 LYS B C 1
ATOM 1680 O O . LYS B 2 91 ? 81.480 77.051 57.391 1.00 168.11 141 LYS B O 1
ATOM 1686 N N . GLU B 2 92 ? 82.589 78.922 57.994 1.00 74.17 142 GLU B N 1
ATOM 1687 C CA . GLU B 2 92 ? 83.432 78.942 56.807 1.00 92.38 142 GLU B CA 1
ATOM 1688 C C . GLU B 2 92 ? 84.837 79.396 57.171 1.00 101.62 142 GLU B C 1
ATOM 1689 O O . GLU B 2 92 ? 85.012 80.355 57.928 1.00 98.78 142 GLU B O 1
ATOM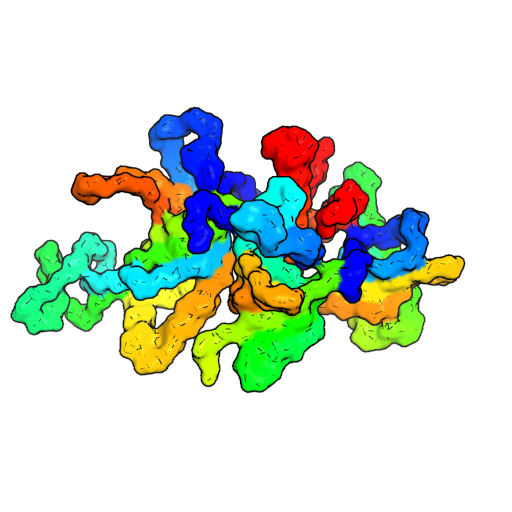 1695 N N . PHE B 2 93 ? 85.833 78.699 56.627 1.00 20.68 143 PHE B N 1
ATOM 1696 C CA . PHE B 2 93 ? 87.233 79.066 56.788 1.00 31.63 143 PHE B CA 1
ATOM 1697 C C . PHE B 2 93 ? 87.984 78.767 55.499 1.00 33.23 143 PHE B C 1
ATOM 1698 O O . PHE B 2 93 ? 87.801 77.706 54.898 1.00 37.96 143 PHE B O 1
ATOM 1706 N N . GLY B 2 94 ? 88.831 79.705 55.084 1.00 34.49 144 GLY B N 1
ATOM 1707 C CA . GLY B 2 94 ? 89.640 79.507 53.898 1.00 58.62 144 GLY B CA 1
ATOM 1708 C C . GLY B 2 94 ? 88.819 79.399 52.617 1.00 84.59 144 GLY B C 1
ATOM 1709 O O . GLY B 2 94 ? 87.639 79.734 52.553 1.00 112.06 144 GLY B O 1
ATOM 1710 N N . GLY B 2 95 ? 89.498 78.910 51.578 1.00 89.18 145 GLY B N 1
ATOM 1711 C CA . GLY B 2 95 ? 88.844 78.760 50.288 1.00 103.44 145 GLY B CA 1
ATOM 1712 C C . GLY B 2 95 ? 87.820 77.641 50.278 1.00 116.03 145 GLY B C 1
ATOM 1713 O O . GLY B 2 95 ? 86.674 77.833 49.861 1.00 131.73 145 GLY B O 1
ATOM 1714 N N . LYS B 2 96 ? 88.217 76.457 50.737 1.00 148.68 146 LYS B N 1
ATOM 1715 C CA . LYS B 2 96 ? 87.312 75.317 50.773 1.00 127.60 146 LYS B CA 1
ATOM 1716 C C . LYS B 2 96 ? 86.317 75.465 51.916 1.00 117.79 146 LYS B C 1
ATOM 1717 O O . LYS B 2 96 ? 86.654 75.960 52.994 1.00 94.21 146 LYS B O 1
ATOM 1723 N N . LYS B 2 97 ? 85.084 75.028 51.673 1.00 0.00 147 LYS B N 1
ATOM 1724 C CA . LYS B 2 97 ? 84.028 75.131 52.671 1.00 2.42 147 LYS B CA 1
ATOM 1725 C C . LYS B 2 97 ? 84.163 73.997 53.679 1.00 41.74 147 LYS B C 1
ATOM 1726 O O . LYS B 2 97 ? 84.117 72.819 53.309 1.00 7.97 147 LYS B O 1
ATOM 1732 N N . ASN B 2 98 ? 84.329 74.351 54.951 1.00 130.50 148 ASN B N 1
ATOM 1733 C CA . ASN B 2 98 ? 84.410 73.386 56.040 1.00 81.21 148 ASN B CA 1
ATOM 1734 C C . ASN B 2 98 ? 83.256 73.640 56.998 1.00 38.56 148 ASN B C 1
ATOM 1735 O O . ASN B 2 98 ? 83.168 74.716 57.600 1.00 37.18 148 ASN B O 1
ATOM 1740 N N . ILE B 2 99 ? 82.373 72.656 57.132 1.00 124.77 149 ILE B N 1
ATOM 1741 C CA . ILE B 2 99 ? 81.194 72.752 57.983 1.00 94.64 149 ILE B CA 1
ATOM 1742 C C . ILE B 2 99 ? 81.386 71.824 59.172 1.00 108.29 149 ILE B C 1
ATOM 1743 O O . ILE B 2 99 ? 81.704 70.640 58.999 1.00 103.39 149 ILE B O 1
ATOM 1748 N N . GLN B 2 100 ? 81.199 72.362 60.381 1.00 138.72 150 GLN B N 1
ATOM 1749 C CA . GLN B 2 100 ? 81.287 71.531 61.578 1.00 189.24 150 GLN B CA 1
ATOM 1750 C C . GLN B 2 100 ? 80.199 70.466 61.588 1.00 194.21 150 GLN B C 1
ATOM 1751 O O . GLN B 2 100 ? 80.381 69.397 62.182 1.00 191.56 150 GLN B O 1
ATOM 1757 N N . TYR B 2 101 ? 79.076 70.742 60.935 1.00 284.72 151 TYR B N 1
ATOM 1758 C CA . TYR B 2 101 ? 78.011 69.772 60.627 1.00 283.65 151 TYR B CA 1
ATOM 1759 C C . TYR B 2 101 ? 77.507 69.158 61.938 1.00 234.56 151 TYR B C 1
ATOM 1760 O O . TYR B 2 101 ? 77.429 69.867 62.954 1.00 207.06 151 TYR B O 1
ATOM 1769 N N . ALA B 2 102 ? 77.202 67.857 61.952 1.00 332.07 152 ALA B N 1
ATOM 1770 C CA . ALA B 2 102 ? 76.646 67.155 63.105 1.00 330.83 152 ALA B CA 1
ATOM 1771 C C . ALA B 2 102 ? 76.376 65.701 62.739 1.00 319.33 152 ALA B C 1
ATOM 1772 O O . ALA B 2 102 ? 76.552 65.305 61.583 1.00 321.49 152 ALA B O 1
ATOM 1774 N N . VAL B 2 103 ? 75.947 64.899 63.714 1.00 384.32 153 VAL B N 1
ATOM 1775 C CA . VAL B 2 103 ? 75.594 63.512 63.437 1.00 366.50 153 VAL B CA 1
ATOM 1776 C C . VAL B 2 103 ? 74.270 63.464 62.684 1.00 353.54 153 VAL B C 1
ATOM 1777 O O . VAL B 2 103 ? 73.324 64.199 63.000 1.00 341.79 153 VAL B O 1
ATOM 1781 N N . ILE B 2 104 ? 74.201 62.604 61.671 1.00 332.54 154 ILE B N 1
ATOM 1782 C CA . ILE B 2 104 ? 73.019 62.466 60.830 1.00 339.06 154 ILE B CA 1
ATOM 1783 C C . ILE B 2 104 ? 72.301 61.174 61.190 1.00 338.17 154 ILE B C 1
ATOM 1784 O O . ILE B 2 104 ? 72.923 60.181 61.585 1.00 336.14 154 ILE B O 1
ATOM 1789 N N . LYS B 2 105 ? 70.970 61.194 61.055 1.00 303.68 155 LYS B N 1
ATOM 1790 C CA . LYS B 2 105 ? 70.203 60.006 61.415 1.00 309.74 155 LYS B CA 1
ATOM 1791 C C . LYS B 2 105 ? 69.811 59.230 60.168 1.00 317.44 155 LYS B C 1
ATOM 1792 O O . LYS B 2 105 ? 69.213 59.807 59.250 1.00 317.29 155 LYS B O 1
ATOM 1798 N N . PRO B 2 106 ? 70.115 57.934 60.091 1.00 311.20 156 PRO B N 1
ATOM 1799 C CA . PRO B 2 106 ? 69.727 57.158 58.905 1.00 322.15 156 PRO B CA 1
ATOM 1800 C C . PRO B 2 106 ? 68.231 56.891 58.855 1.00 331.00 156 PRO B C 1
ATOM 1801 O O . PRO B 2 106 ? 67.778 55.795 59.199 1.00 339.46 156 PRO B O 1
ATOM 1805 N N . ILE B 2 107 ? 67.453 57.886 58.426 1.00 379.61 157 ILE B N 1
ATOM 1806 C CA . ILE B 2 107 ? 66.000 57.768 58.424 1.00 359.13 157 ILE B CA 1
ATOM 1807 C C . ILE B 2 107 ? 65.556 56.912 57.245 1.00 343.86 157 ILE B C 1
ATOM 1808 O O . ILE B 2 107 ? 66.382 56.455 56.447 1.00 335.29 157 ILE B O 1
ATOM 1813 N N . ASP B 2 108 ? 64.247 56.693 57.128 1.00 406.90 158 ASP B N 1
ATOM 1814 C CA . ASP B 2 108 ? 63.705 55.820 56.094 1.00 400.68 158 ASP B CA 1
ATOM 1815 C C . ASP B 2 108 ? 62.612 56.522 55.299 1.00 388.32 158 ASP B C 1
ATOM 1816 O O . ASP B 2 108 ? 62.747 56.720 54.087 1.00 393.23 158 ASP B O 1
ATOM 1821 N N . SER B 2 109 ? 61.522 56.884 55.975 1.00 461.04 159 SER B N 1
ATOM 1822 C CA . SER B 2 109 ? 60.378 57.492 55.308 1.00 447.81 159 SER B CA 1
ATOM 1823 C C . SER B 2 109 ? 60.784 58.780 54.602 1.00 441.39 159 SER B C 1
ATOM 1824 O O . SER B 2 109 ? 61.369 59.681 55.211 1.00 435.65 159 SER B O 1
ATOM 1827 N N . PHE B 2 110 ? 60.471 58.864 53.309 1.00 446.72 160 PHE B N 1
ATOM 1828 C CA . PHE B 2 110 ? 60.883 59.992 52.485 1.00 451.46 160 PHE B CA 1
ATOM 1829 C C . PHE B 2 110 ? 59.839 61.098 52.404 1.00 449.44 160 PHE B C 1
ATOM 1830 O O . PHE B 2 110 ? 60.123 62.150 51.819 1.00 449.34 160 PHE B O 1
ATOM 1838 N N . ASN B 2 111 ? 58.647 60.897 52.968 1.00 478.22 161 ASN B N 1
ATOM 1839 C CA . ASN B 2 111 ? 57.630 61.940 52.941 1.00 477.42 161 ASN B CA 1
ATOM 1840 C C . ASN B 2 111 ? 57.919 63.063 53.927 1.00 479.22 161 ASN B C 1
ATOM 1841 O O . ASN B 2 111 ? 57.323 64.139 53.811 1.00 480.44 161 ASN B O 1
ATOM 1846 N N . GLU B 2 112 ? 58.813 62.838 54.892 1.00 494.26 162 GLU B N 1
ATOM 1847 C CA . GLU B 2 112 ? 59.230 63.919 55.777 1.00 494.45 162 GLU B CA 1
ATOM 1848 C C . GLU B 2 112 ? 60.054 64.959 55.028 1.00 489.75 162 GLU B C 1
ATOM 1849 O O . GLU B 2 112 ? 59.997 66.150 55.358 1.00 487.03 162 GLU B O 1
ATOM 1855 N N . VAL B 2 113 ? 60.817 64.530 54.021 1.00 486.11 163 VAL B N 1
ATOM 1856 C CA . VAL B 2 113 ? 61.576 65.471 53.201 1.00 486.02 163 VAL B CA 1
ATOM 1857 C C . VAL B 2 113 ? 60.629 66.401 52.454 1.00 491.01 163 VAL B C 1
ATOM 1858 O O . VAL B 2 113 ? 60.753 67.631 52.520 1.00 492.72 163 VAL B O 1
ATOM 1862 N N . LEU B 2 114 ? 59.663 65.824 51.735 1.00 523.60 164 LEU B N 1
ATOM 1863 C CA . LEU B 2 114 ? 58.673 66.638 51.039 1.00 528.97 164 LEU B CA 1
ATOM 1864 C C . LEU B 2 114 ? 57.840 67.453 52.018 1.00 522.57 164 LEU B C 1
ATOM 1865 O O . LEU B 2 114 ? 57.343 68.530 51.666 1.00 521.79 164 LEU B O 1
ATOM 1870 N N . THR B 2 115 ? 57.679 66.959 53.248 1.00 523.21 165 THR B N 1
ATOM 1871 C CA . THR B 2 115 ? 56.988 67.734 54.273 1.00 522.79 165 THR B CA 1
ATOM 1872 C C . THR B 2 115 ? 57.785 68.978 54.647 1.00 524.22 165 THR B C 1
ATOM 1873 O O . THR B 2 115 ? 57.210 70.056 54.839 1.00 523.66 165 THR B O 1
ATOM 1877 N N . HIS B 2 116 ? 59.111 68.851 54.750 1.00 504.26 166 HIS B N 1
ATOM 1878 C CA . HIS B 2 116 ? 59.933 70.025 55.025 1.00 512.47 166 HIS B CA 1
ATOM 1879 C C . HIS B 2 116 ? 59.977 70.963 53.826 1.00 516.01 166 HIS B C 1
ATOM 1880 O O . HIS B 2 116 ? 60.084 72.183 54.001 1.00 512.41 166 HIS B O 1
ATOM 1887 N N . HIS B 2 117 ? 59.897 70.420 52.608 1.00 524.84 167 HIS B N 1
ATOM 1888 C CA . HIS B 2 117 ? 59.808 71.273 51.427 1.00 535.34 167 HIS B CA 1
ATOM 1889 C C . HIS B 2 117 ? 58.523 72.091 51.445 1.00 524.79 167 HIS B C 1
ATOM 1890 O O . HIS B 2 117 ? 58.544 73.309 51.234 1.00 517.16 167 HIS B O 1
ATOM 1897 N N . LEU B 2 118 ? 57.389 71.434 51.705 1.00 511.02 168 LEU B N 1
ATOM 1898 C CA . LEU B 2 118 ? 56.126 72.152 51.827 1.00 515.47 168 LEU B CA 1
ATOM 1899 C C . LEU B 2 118 ? 56.116 73.096 53.021 1.00 528.05 168 LEU B C 1
ATOM 1900 O O . LEU B 2 118 ? 55.357 74.071 53.019 1.00 526.16 168 LEU B O 1
ATOM 1905 N N . GLU B 2 119 ? 56.937 72.830 54.038 1.00 476.46 169 GLU B N 1
ATOM 1906 C CA . GLU B 2 119 ? 57.018 73.729 55.183 1.00 501.90 169 GLU B CA 1
ATOM 1907 C C . GLU B 2 119 ? 57.802 74.992 54.846 1.00 505.29 169 GLU B C 1
ATOM 1908 O O . GLU B 2 119 ? 57.389 76.097 55.213 1.00 513.00 169 GLU B O 1
ATOM 1914 N N . VAL B 2 120 ? 58.928 74.848 54.145 1.00 433.96 170 VAL B N 1
ATOM 1915 C CA . VAL B 2 120 ? 59.729 76.012 53.778 1.00 451.81 170 VAL B CA 1
ATOM 1916 C C . VAL B 2 120 ? 59.009 76.842 52.721 1.00 487.11 170 VAL B C 1
ATOM 1917 O O . VAL B 2 120 ? 58.869 78.063 52.855 1.00 509.67 170 VAL B O 1
ATOM 1921 N N . ILE B 2 121 ? 58.540 76.190 51.654 1.00 452.21 171 ILE B N 1
ATOM 1922 C CA . ILE B 2 121 ? 57.825 76.912 50.607 1.00 470.98 171 ILE B CA 1
ATOM 1923 C C . ILE B 2 121 ? 56.511 77.471 51.139 1.00 455.58 171 ILE B C 1
ATOM 1924 O O . ILE B 2 121 ? 56.076 78.554 50.727 1.00 441.18 171 ILE B O 1
ATOM 1929 N N . LYS B 2 122 ? 55.867 76.761 52.068 1.00 361.09 172 LYS B N 1
ATOM 1930 C CA . LYS B 2 122 ? 54.607 77.242 52.624 1.00 387.84 172 LYS B CA 1
ATOM 1931 C C . LYS B 2 122 ? 54.824 78.463 53.509 1.00 382.76 172 LYS B C 1
ATOM 1932 O O . LYS B 2 122 ? 54.128 79.475 53.366 1.00 401.65 172 LYS B O 1
ATOM 1938 N N . CYS B 2 123 ? 55.787 78.388 54.432 1.00 337.95 173 CYS B N 1
ATOM 1939 C CA . CYS B 2 123 ? 56.042 79.521 55.316 1.00 320.65 173 CYS B CA 1
ATOM 1940 C C . CYS B 2 123 ? 56.583 80.720 54.548 1.00 305.17 173 CYS B C 1
ATOM 1941 O O . CYS B 2 123 ? 56.274 81.866 54.895 1.00 300.35 173 CYS B O 1
ATOM 1944 N N . HIS B 2 124 ? 57.384 80.482 53.506 1.00 323.86 174 HIS B N 1
ATOM 1945 C CA . HIS B 2 124 ? 57.849 81.587 52.674 1.00 325.02 174 HIS B CA 1
ATOM 1946 C C . HIS B 2 124 ? 56.725 82.152 51.815 1.00 334.39 174 HIS B C 1
ATOM 1947 O O . HIS B 2 124 ? 56.763 83.332 51.447 1.00 340.58 174 HIS B O 1
ATOM 1954 N N . SER B 2 125 ? 55.723 81.334 51.487 1.00 340.17 175 SER B N 1
ATOM 1955 C CA . SER B 2 125 ? 54.614 81.808 50.667 1.00 353.48 175 SER B CA 1
ATOM 1956 C C . SER B 2 125 ? 53.617 82.624 51.481 1.00 370.55 175 SER B C 1
ATOM 1957 O O . SER B 2 125 ? 53.137 83.664 51.017 1.00 351.30 175 SER B O 1
ATOM 1960 N N . ILE B 2 126 ? 53.292 82.170 52.697 1.00 334.39 176 ILE B N 1
ATOM 1961 C CA . ILE B 2 126 ? 52.323 82.869 53.535 1.00 329.91 176 ILE B CA 1
ATOM 1962 C C . ILE B 2 126 ? 52.975 83.880 54.465 1.00 331.79 176 ILE B C 1
ATOM 1963 O O . ILE B 2 126 ? 52.263 84.603 55.176 1.00 322.39 176 ILE B O 1
ATOM 1968 N N . ALA B 2 127 ? 54.305 83.958 54.486 1.00 276.17 177 ALA B N 1
ATOM 1969 C CA . ALA B 2 127 ? 54.994 84.895 55.363 1.00 276.94 177 ALA B CA 1
ATOM 1970 C C . ALA B 2 127 ? 55.275 86.208 54.644 1.00 312.72 177 ALA B C 1
ATOM 1971 O O . ALA B 2 127 ? 54.701 87.247 54.988 1.00 321.93 177 ALA B O 1
ATOM 1973 N N . SER B 2 128 ? 56.154 86.171 53.646 1.00 261.49 178 SER B N 1
ATOM 1974 C CA . SER B 2 128 ? 56.552 87.362 52.909 1.00 261.31 178 SER B CA 1
ATOM 1975 C C . SER B 2 128 ? 55.744 87.578 51.636 1.00 260.60 178 SER B C 1
ATOM 1976 O O . SER B 2 128 ? 56.014 88.537 50.906 1.00 261.20 178 SER B O 1
ATOM 1979 N N . GLY B 2 129 ? 54.771 86.716 51.349 1.00 233.04 179 GLY B N 1
ATOM 1980 C CA . GLY B 2 129 ? 53.987 86.856 50.137 1.00 232.66 179 GLY B CA 1
ATOM 1981 C C . GLY B 2 129 ? 53.130 88.104 50.113 1.00 234.19 179 GLY B C 1
ATOM 1982 O O . GLY B 2 129 ? 53.256 88.933 49.206 1.00 234.01 179 GLY B O 1
ATOM 1983 N N . MET B 2 130 ? 52.251 88.252 51.104 1.00 198.39 180 MET B N 1
ATOM 1984 C CA . MET B 2 130 ? 51.444 89.460 51.224 1.00 204.31 180 MET B CA 1
ATOM 1985 C C . MET B 2 130 ? 51.503 90.012 52.643 1.00 218.57 180 MET B C 1
ATOM 1986 O O . MET B 2 130 ? 52.125 91.050 52.888 1.00 218.66 180 MET B O 1
ATOM 1991 N N . MET B 2 131 ? 50.871 89.309 53.582 1.00 242.40 181 MET B N 1
ATOM 1992 C CA . MET B 2 131 ? 50.825 89.725 54.976 1.00 257.34 181 MET B CA 1
ATOM 1993 C C . MET B 2 131 ? 50.675 88.491 55.853 1.00 262.58 181 MET B C 1
ATOM 1994 O O . MET B 2 131 ? 50.292 87.416 55.383 1.00 267.79 181 MET B O 1
ATOM 1999 N N . LYS B 2 132 ? 50.981 88.671 57.139 1.00 282.35 182 LYS B N 1
ATOM 2000 C CA . LYS B 2 132 ? 50.878 87.634 58.174 1.00 273.70 182 LYS B CA 1
ATOM 2001 C C . LYS B 2 132 ? 51.341 86.255 57.705 1.00 276.63 182 LYS B C 1
ATOM 2002 O O . LYS B 2 132 ? 51.354 85.298 58.480 1.00 276.80 182 LYS B O 1
ATOM 2008 N N . LYS C 3 1 ? 40.537 62.981 62.103 1.00 178.27 442 LYS C N 1
ATOM 2009 C CA . LYS C 3 1 ? 40.293 63.789 63.292 1.00 182.83 442 LYS C CA 1
ATOM 2010 C C . LYS C 3 1 ? 41.466 63.701 64.262 1.00 180.96 442 LYS C C 1
ATOM 2011 O O . LYS C 3 1 ? 41.445 62.912 65.207 1.00 189.67 442 LYS C O 1
ATOM 2017 N N . PHE C 3 2 ? 42.489 64.517 64.021 1.00 257.41 443 PHE C N 1
ATOM 2018 C CA . PHE C 3 2 ? 43.685 64.533 64.849 1.00 236.94 443 PHE C CA 1
ATOM 2019 C C . PHE C 3 2 ? 44.132 65.973 65.054 1.00 228.02 443 PHE C C 1
ATOM 2020 O O . PHE C 3 2 ? 43.683 66.893 64.365 1.00 221.43 443 PHE C O 1
ATOM 2028 N N . ILE C 3 3 ? 45.031 66.162 66.015 1.00 299.83 444 ILE C N 1
ATOM 2029 C CA . ILE C 3 3 ? 45.566 67.486 66.315 1.00 290.56 444 ILE C CA 1
ATOM 2030 C C . ILE C 3 3 ? 46.567 67.862 65.230 1.00 248.89 444 ILE C C 1
ATOM 2031 O O . ILE C 3 3 ? 47.540 67.139 64.990 1.00 238.20 444 ILE C O 1
ATOM 2036 N N . ALA C 3 4 ? 46.330 68.996 64.573 1.00 304.81 445 ALA C N 1
ATOM 2037 C CA . ALA C 3 4 ? 47.192 69.438 63.484 1.00 285.06 445 ALA C CA 1
ATOM 2038 C C . ALA C 3 4 ? 47.655 70.873 63.696 1.00 283.35 445 ALA C C 1
ATOM 2039 O O . ALA C 3 4 ? 48.851 71.124 63.878 1.00 270.92 445 ALA C O 1
ATOM 2041 N N . GLN C 3 5 ? 46.719 71.818 63.668 1.00 266.61 446 GLN C N 1
ATOM 2042 C CA . GLN C 3 5 ? 47.069 73.224 63.813 1.00 305.59 446 GLN C CA 1
ATOM 2043 C C . GLN C 3 5 ? 47.602 73.507 65.212 1.00 321.40 446 GLN C C 1
ATOM 2044 O O . GLN C 3 5 ? 47.130 72.945 66.205 1.00 335.23 446 GLN C O 1
ATOM 2050 N N . ARG C 3 6 ? 48.600 74.383 65.283 1.00 307.33 447 ARG C N 1
ATOM 2051 C CA . ARG C 3 6 ? 49.220 74.764 66.545 1.00 274.63 447 ARG C CA 1
ATOM 2052 C C . ARG C 3 6 ? 49.997 76.056 66.321 1.00 267.16 447 ARG C C 1
ATOM 2053 O O . ARG C 3 6 ? 49.989 76.627 65.227 1.00 268.63 447 ARG C O 1
ATOM 2061 N N . ILE C 3 7 ? 50.672 76.514 67.373 1.00 323.94 448 ILE C N 1
ATOM 2062 C CA . ILE C 3 7 ? 51.472 77.731 67.305 1.00 298.54 448 ILE C CA 1
ATOM 2063 C C . ILE C 3 7 ? 52.915 77.398 67.655 1.00 274.15 448 ILE C C 1
ATOM 2064 O O . ILE C 3 7 ? 53.241 76.246 67.964 1.00 270.49 448 ILE C O 1
ATOM 2069 N N . THR C 3 8 ? 53.788 78.400 67.613 1.00 351.26 449 THR C N 1
ATOM 2070 C CA . THR C 3 8 ? 55.199 78.214 67.899 1.00 334.74 449 THR C CA 1
ATOM 2071 C C . THR C 3 8 ? 55.533 78.759 69.286 1.00 329.95 449 THR C C 1
ATOM 2072 O O . THR C 3 8 ? 54.674 79.267 70.012 1.00 331.83 449 THR C O 1
ATOM 2076 N N . ILE C 3 9 ? 56.808 78.647 69.657 1.00 349.77 450 ILE C N 1
ATOM 2077 C CA . ILE C 3 9 ? 57.241 79.141 70.959 1.00 347.10 450 ILE C CA 1
ATOM 2078 C C . ILE C 3 9 ? 57.400 80.658 70.943 1.00 350.24 450 ILE C C 1
ATOM 2079 O O . ILE C 3 9 ? 57.123 81.323 71.947 1.00 350.45 450 ILE C O 1
ATOM 2084 N N . ALA C 3 10 ? 57.837 81.232 69.818 1.00 308.03 451 ALA C N 1
ATOM 2085 C CA . ALA C 3 10 ? 57.884 82.686 69.708 1.00 314.92 451 ALA C CA 1
ATOM 2086 C C . ALA C 3 10 ? 56.493 83.296 69.795 1.00 319.14 451 ALA C C 1
ATOM 2087 O O . ALA C 3 10 ? 56.318 84.359 70.403 1.00 320.52 451 ALA C O 1
ATOM 2089 N N . ARG C 3 11 ? 55.496 82.644 69.197 1.00 293.52 452 ARG C N 1
ATOM 2090 C CA . ARG C 3 11 ? 54.116 83.095 69.302 1.00 300.01 452 ARG C CA 1
ATOM 2091 C C . ARG C 3 11 ? 53.476 82.702 70.626 1.00 308.96 452 ARG C C 1
ATOM 2092 O O . ARG C 3 11 ? 52.335 83.096 70.890 1.00 308.85 452 ARG C O 1
ATOM 2100 N N . ALA C 3 12 ? 54.177 81.923 71.453 1.00 296.62 453 ALA C N 1
ATOM 2101 C CA . ALA C 3 12 ? 53.607 81.476 72.719 1.00 303.68 453 ALA C CA 1
ATOM 2102 C C . ALA C 3 12 ? 53.679 82.571 73.775 1.00 308.70 453 ALA C C 1
ATOM 2103 O O . ALA C 3 12 ? 52.750 82.741 74.574 1.00 303.47 453 ALA C O 1
ATOM 2105 N N . GLN C 3 13 ? 54.789 83.312 73.814 1.00 274.38 454 GLN C N 1
ATOM 2106 C CA . GLN C 3 13 ? 54.911 84.406 74.768 1.00 284.66 454 GLN C CA 1
ATOM 2107 C C . GLN C 3 13 ? 53.870 85.493 74.551 1.00 324.39 454 GLN C C 1
ATOM 2108 O O . GLN C 3 13 ? 53.084 85.764 75.465 1.00 343.76 454 GLN C O 1
ATOM 2114 N N . ALA C 3 14 ? 53.843 86.119 73.376 1.00 291.22 455 ALA C N 1
ATOM 2115 C CA . ALA C 3 14 ? 52.798 87.083 73.050 1.00 302.11 455 ALA C CA 1
ATOM 2116 C C . ALA C 3 14 ? 52.299 86.816 71.639 1.00 306.19 455 ALA C C 1
ATOM 2117 O O . ALA C 3 14 ? 53.052 86.981 70.674 1.00 297.36 455 ALA C O 1
ATOM 2119 N N . GLU C 3 15 ? 51.040 86.398 71.522 1.00 271.08 456 GLU C N 1
ATOM 2120 C CA . GLU C 3 15 ? 50.331 86.465 70.251 1.00 290.95 456 GLU C CA 1
ATOM 2121 C C . GLU C 3 15 ? 48.974 87.117 70.466 1.00 314.57 456 GLU C C 1
ATOM 2122 O O . GLU C 3 15 ? 48.082 86.500 71.056 1.00 316.86 456 GLU C O 1
ATOM 2128 N N . ASN C 3 16 ? 48.801 88.347 69.969 1.00 272.13 457 ASN C N 1
ATOM 2129 C CA . ASN C 3 16 ? 47.544 89.097 70.074 1.00 306.67 457 ASN C CA 1
ATOM 2130 C C . ASN C 3 16 ? 46.936 89.009 71.471 1.00 330.61 457 ASN C C 1
ATOM 2131 O O . ASN C 3 16 ? 45.715 88.889 71.615 1.00 354.80 457 ASN C O 1
ATOM 2136 N N . LEU C 3 17 ? 47.777 89.058 72.499 1.00 292.94 458 LEU C N 1
ATOM 2137 C CA . LEU C 3 17 ? 47.382 88.702 73.860 1.00 304.26 458 LEU C CA 1
ATOM 2138 C C . LEU C 3 17 ? 46.713 89.877 74.588 1.00 365.61 458 LEU C C 1
ATOM 2139 O O . LEU C 3 17 ? 46.684 90.985 74.056 1.00 381.58 458 LEU C O 1
ATOM 2144 N N . GLY C 3 18 ? 46.166 89.653 75.786 1.00 361.18 459 GLY C N 1
ATOM 2145 C CA . GLY C 3 18 ? 45.881 88.330 76.323 1.00 361.18 459 GLY C CA 1
ATOM 2146 C C . GLY C 3 18 ? 44.456 87.901 76.010 1.00 361.18 459 GLY C C 1
ATOM 2147 O O . GLY C 3 18 ? 43.772 88.654 75.317 1.00 361.18 459 GLY C O 1
ATOM 2148 N N . ARG C 3 19 ? 43.969 86.742 76.477 1.00 368.58 460 ARG C N 1
ATOM 2149 C CA . ARG C 3 19 ? 44.642 85.730 77.317 1.00 368.58 460 ARG C CA 1
ATOM 2150 C C . ARG C 3 19 ? 45.347 86.292 78.558 1.00 368.58 460 ARG C C 1
ATOM 2151 O O . ARG C 3 19 ? 46.567 86.186 78.688 1.00 368.58 460 ARG C O 1
ATOM 2159 N N . SER C 3 20 ? 44.578 86.915 79.456 1.00 341.04 461 SER C N 1
ATOM 2160 C CA . SER C 3 20 ? 45.183 87.534 80.632 1.00 341.04 461 SER C CA 1
ATOM 2161 C C . SER C 3 20 ? 45.897 86.506 81.504 1.00 341.04 461 SER C C 1
ATOM 2162 O O . SER C 3 20 ? 47.128 86.401 81.483 1.00 341.04 461 SER C O 1
ATOM 2165 N N . GLU C 3 21 ? 45.136 85.749 82.297 1.00 367.46 462 GLU C N 1
ATOM 2166 C CA . GLU C 3 21 ? 45.702 84.707 83.147 1.00 362.35 462 GLU C CA 1
ATOM 2167 C C . GLU C 3 21 ? 45.430 83.281 82.676 1.00 321.59 462 GLU C C 1
ATOM 2168 O O . GLU C 3 21 ? 45.953 82.332 83.266 1.00 315.19 462 GLU C O 1
ATOM 2174 N N . LYS C 3 22 ? 44.632 83.102 81.626 1.00 398.94 463 LYS C N 1
ATOM 2175 C CA . LYS C 3 22 ? 44.009 81.795 81.463 1.00 356.22 463 LYS C CA 1
ATOM 2176 C C . LYS C 3 22 ? 44.577 81.029 80.271 1.00 346.08 463 LYS C C 1
ATOM 2177 O O . LYS C 3 22 ? 44.572 81.497 79.130 1.00 348.83 463 LYS C O 1
ATOM 2183 N N . GLY C 3 23 ? 45.077 79.833 80.559 1.00 416.98 464 GLY C N 1
ATOM 2184 C CA . GLY C 3 23 ? 45.360 78.867 79.515 1.00 397.50 464 GLY C CA 1
ATOM 2185 C C . GLY C 3 23 ? 45.831 77.562 80.121 1.00 387.76 464 GLY C C 1
ATOM 2186 O O . GLY C 3 23 ? 46.378 77.526 81.229 1.00 399.75 464 GLY C O 1
ATOM 2187 N N . ASP C 3 24 ? 45.617 76.485 79.362 1.00 446.45 465 ASP C N 1
ATOM 2188 C CA . ASP C 3 24 ? 46.147 75.182 79.750 1.00 462.89 465 ASP C CA 1
ATOM 2189 C C . ASP C 3 24 ? 47.055 74.615 78.665 1.00 457.80 465 ASP C C 1
ATOM 2190 O O . ASP C 3 24 ? 46.577 74.179 77.613 1.00 451.82 465 ASP C O 1
ATOM 2195 N N . PHE C 3 25 ? 48.364 74.624 78.928 1.00 521.47 466 PHE C N 1
ATOM 2196 C CA . PHE C 3 25 ? 49.427 74.140 78.048 1.00 482.88 466 PHE C CA 1
ATOM 2197 C C . PHE C 3 25 ? 49.212 74.558 76.597 1.00 422.16 466 PHE C C 1
ATOM 2198 O O . PHE C 3 25 ? 48.651 75.627 76.334 1.00 395.72 466 PHE C O 1
ATOM 2206 N N . PHE C 3 26 ? 49.659 73.706 75.665 1.00 427.37 467 PHE C N 1
ATOM 2207 C CA . PHE C 3 26 ? 49.239 73.628 74.266 1.00 447.02 467 PHE C CA 1
ATOM 2208 C C . PHE C 3 26 ? 50.167 72.660 73.535 1.00 467.01 467 PHE C C 1
ATOM 2209 O O . PHE C 3 26 ? 51.148 72.179 74.114 1.00 472.82 467 PHE C O 1
ATOM 2217 N N . SER C 3 27 ? 49.863 72.362 72.273 1.00 462.70 468 SER C N 1
ATOM 2218 C CA . SER C 3 27 ? 50.655 71.399 71.515 1.00 417.84 468 SER C CA 1
ATOM 2219 C C . SER C 3 27 ? 51.830 72.087 70.829 1.00 383.28 468 SER C C 1
ATOM 2220 O O . SER C 3 27 ? 51.710 73.220 70.353 1.00 366.82 468 SER C O 1
ATOM 2223 N N . VAL C 3 28 ? 52.968 71.395 70.775 1.00 396.59 469 VAL C N 1
ATOM 2224 C CA . VAL C 3 28 ? 54.190 71.915 70.167 1.00 400.65 469 VAL C CA 1
ATOM 2225 C C . VAL C 3 28 ? 54.851 70.802 69.367 1.00 411.22 469 VAL C C 1
ATOM 2226 O O . VAL C 3 28 ? 54.961 69.667 69.844 1.00 408.03 469 VAL C O 1
ATOM 2230 N N . LYS C 3 29 ? 55.282 71.126 68.149 1.00 372.96 470 LYS C N 1
ATOM 2231 C CA . LYS C 3 29 ? 56.118 70.246 67.342 1.00 375.19 470 LYS C CA 1
ATOM 2232 C C . LYS C 3 29 ? 57.507 70.869 67.252 1.00 345.57 470 LYS C C 1
ATOM 2233 O O . LYS C 3 29 ? 57.689 71.885 66.571 1.00 337.17 470 LYS C O 1
ATOM 2239 N N . ALA C 3 30 ? 58.483 70.260 67.923 1.00 353.79 471 ALA C N 1
ATOM 2240 C CA . ALA C 3 30 ? 59.801 70.871 68.021 1.00 336.93 471 ALA C CA 1
ATOM 2241 C C . ALA C 3 30 ? 60.883 69.803 68.028 1.00 324.28 471 ALA C C 1
ATOM 2242 O O . ALA C 3 30 ? 60.691 68.711 68.571 1.00 323.76 471 ALA C O 1
ATOM 2244 N N . ALA C 3 31 ? 62.019 70.130 67.421 1.00 285.78 472 ALA C N 1
ATOM 2245 C CA . ALA C 3 31 ? 63.169 69.242 67.426 1.00 271.26 472 ALA C CA 1
ATOM 2246 C C . ALA C 3 31 ? 63.925 69.348 68.745 1.00 263.40 472 ALA C C 1
ATOM 2247 O O . ALA C 3 31 ? 63.883 70.373 69.432 1.00 259.99 472 ALA C O 1
ATOM 2249 N N . ILE C 3 32 ? 64.618 68.273 69.095 1.00 262.12 473 ILE C N 1
ATOM 2250 C CA . ILE C 3 32 ? 65.439 68.228 70.299 1.00 263.44 473 ILE C CA 1
ATOM 2251 C C . ILE C 3 32 ? 66.859 68.635 69.935 1.00 270.05 473 ILE C C 1
ATOM 2252 O O . ILE C 3 32 ? 67.398 68.207 68.907 1.00 269.59 473 ILE C O 1
ATOM 2257 N N . SER C 3 33 ? 67.472 69.469 70.775 1.00 268.32 474 SER C N 1
ATOM 2258 C CA . SER C 3 33 ? 68.820 69.948 70.494 1.00 279.95 474 SER C CA 1
ATOM 2259 C C . SER C 3 33 ? 69.855 69.225 71.345 1.00 279.26 474 SER C C 1
ATOM 2260 O O . SER C 3 33 ? 70.690 68.485 70.815 1.00 279.05 474 SER C O 1
ATOM 2263 N N . PHE C 3 34 ? 69.816 69.425 72.662 1.00 329.41 475 PHE C N 1
ATOM 2264 C CA . PHE C 3 34 ? 70.840 68.877 73.539 1.00 333.41 475 PHE C CA 1
ATOM 2265 C C . PHE C 3 34 ? 70.206 68.323 74.806 1.00 330.89 475 PHE C C 1
ATOM 2266 O O . PHE C 3 34 ? 69.131 68.759 75.225 1.00 322.03 475 PHE C O 1
ATOM 2274 N N . LEU C 3 35 ? 70.885 67.349 75.408 1.00 339.10 476 LEU C N 1
ATOM 2275 C CA . LEU C 3 35 ? 70.467 66.733 76.661 1.00 358.06 476 LEU C CA 1
ATOM 2276 C C . LEU C 3 35 ? 71.484 67.088 77.738 1.00 369.35 476 LEU C C 1
ATOM 2277 O O . LEU C 3 35 ? 72.681 66.833 77.572 1.00 382.54 476 LEU C O 1
ATOM 2282 N N . LYS C 3 36 ? 71.008 67.667 78.837 1.00 315.11 477 LYS C N 1
ATOM 2283 C CA . LYS C 3 36 ? 71.903 68.085 79.908 1.00 315.97 477 LYS C CA 1
ATOM 2284 C C . LYS C 3 36 ? 72.496 66.877 80.622 1.00 324.46 477 LYS C C 1
ATOM 2285 O O . LYS C 3 36 ? 71.811 65.882 80.874 1.00 324.11 477 LYS C O 1
ATOM 2291 N N . VAL C 3 37 ? 73.790 66.969 80.946 1.00 297.10 478 VAL C N 1
ATOM 2292 C CA . VAL C 3 37 ? 74.481 65.892 81.650 1.00 302.81 478 VAL C CA 1
ATOM 2293 C C . VAL C 3 37 ? 74.320 65.981 83.162 1.00 329.15 478 VAL C C 1
ATOM 2294 O O . VAL C 3 37 ? 74.614 65.003 83.867 1.00 340.32 478 VAL C O 1
ATOM 2298 N N . ASP C 3 38 ? 73.851 67.111 83.683 1.00 344.65 479 ASP C N 1
ATOM 2299 C CA . ASP C 3 38 ? 73.713 67.322 85.115 1.00 357.18 479 ASP C CA 1
ATOM 2300 C C . ASP C 3 38 ? 72.241 67.326 85.510 1.00 370.95 479 ASP C C 1
ATOM 2301 O O . ASP C 3 38 ? 71.371 67.713 84.724 1.00 369.15 479 ASP C O 1
ATOM 2306 N N . ASN C 3 39 ? 71.977 66.884 86.742 1.00 462.04 480 ASN C N 1
ATOM 2307 C CA . ASN C 3 39 ? 70.628 66.798 87.302 1.00 437.45 480 ASN C CA 1
ATOM 2308 C C . ASN C 3 39 ? 69.737 65.903 86.433 1.00 416.20 480 ASN C C 1
ATOM 2309 O O . ASN C 3 39 ? 68.802 66.350 85.767 1.00 398.78 480 ASN C O 1
ATOM 2314 N N . PHE C 3 40 ? 70.066 64.611 86.463 1.00 428.82 481 PHE C N 1
ATOM 2315 C CA . PHE C 3 40 ? 69.363 63.605 85.673 1.00 428.06 481 PHE C CA 1
ATOM 2316 C C . PHE C 3 40 ? 68.250 62.928 86.468 1.00 429.93 481 PHE C C 1
ATOM 2317 O O . PHE C 3 40 ? 67.070 63.076 86.137 1.00 445.14 481 PHE C O 1
ATOM 2325 N N . ALA C 3 41 ? 68.604 62.183 87.513 1.00 425.94 482 ALA C N 1
ATOM 2326 C CA . ALA C 3 41 ? 67.626 61.485 88.335 1.00 413.39 482 ALA C CA 1
ATOM 2327 C C . ALA C 3 41 ? 68.001 61.628 89.801 1.00 401.76 482 ALA C C 1
ATOM 2328 O O . ALA C 3 41 ? 69.119 61.282 90.194 1.00 398.29 482 ALA C O 1
ATOM 2330 N N . TYR C 3 42 ? 67.052 62.147 90.618 1.00 361.12 483 TYR C N 1
ATOM 2331 C CA . TYR C 3 42 ? 67.296 62.247 92.050 1.00 349.12 483 TYR C CA 1
ATOM 2332 C C . TYR C 3 42 ? 66.818 60.981 92.759 1.00 342.69 483 TYR C C 1
ATOM 2333 O O . TYR C 3 42 ? 65.795 60.400 92.373 1.00 337.61 483 TYR C O 1
ATOM 2342 N N . PRO C 3 43 ? 67.558 60.525 93.765 1.00 313.11 484 PRO C N 1
ATOM 2343 C CA . PRO C 3 43 ? 67.176 59.301 94.474 1.00 313.77 484 PRO C CA 1
ATOM 2344 C C . PRO C 3 43 ? 66.049 59.538 95.465 1.00 314.78 484 PRO C C 1
ATOM 2345 O O . PRO C 3 43 ? 65.874 60.632 96.005 1.00 316.25 484 PRO C O 1
ATOM 2349 N N . ALA C 3 44 ? 65.285 58.477 95.707 1.00 273.80 485 ALA C N 1
ATOM 2350 C CA . ALA C 3 44 ? 64.184 58.513 96.660 1.00 283.58 485 ALA C CA 1
ATOM 2351 C C . ALA C 3 44 ? 63.866 57.083 97.082 1.00 299.38 485 ALA C C 1
ATOM 2352 O O . ALA C 3 44 ? 64.462 56.120 96.590 1.00 296.36 485 ALA C O 1
ATOM 2354 N N . CYS C 3 45 ? 62.910 56.955 97.997 1.00 245.24 486 CYS C N 1
ATOM 2355 C CA . CYS C 3 45 ? 62.488 55.655 98.490 1.00 280.94 486 CYS C CA 1
ATOM 2356 C C . CYS C 3 45 ? 61.624 54.942 97.455 1.00 302.76 486 CYS C C 1
ATOM 2357 O O . CYS C 3 45 ? 61.041 55.558 96.558 1.00 314.45 486 CYS C O 1
ATOM 2360 N N . SER C 3 46 ? 61.548 53.620 97.590 1.00 320.77 487 SER C N 1
ATOM 2361 C CA . SER C 3 46 ? 60.752 52.789 96.693 1.00 338.32 487 SER C CA 1
ATOM 2362 C C . SER C 3 46 ? 59.373 52.587 97.312 1.00 366.20 487 SER C C 1
ATOM 2363 O O . SER C 3 46 ? 59.236 51.905 98.333 1.00 377.05 487 SER C O 1
ATOM 2366 N N . ASN C 3 47 ? 58.355 53.167 96.680 1.00 436.84 488 ASN C N 1
ATOM 2367 C CA . ASN C 3 47 ? 56.970 53.120 97.135 1.00 455.36 488 ASN C CA 1
ATOM 2368 C C . ASN C 3 47 ? 56.138 53.866 96.098 1.00 445.3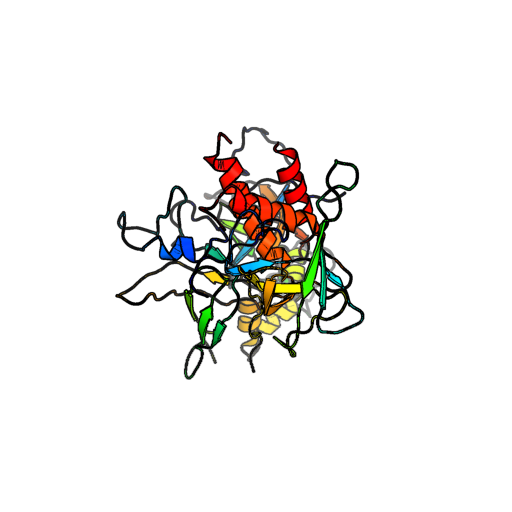7 488 ASN C C 1
ATOM 2369 O O . ASN C 3 47 ? 56.676 54.479 95.171 1.00 432.31 488 ASN C O 1
ATOM 2374 N N . GLU C 3 48 ? 54.820 53.807 96.263 1.00 456.69 489 GLU C N 1
ATOM 2375 C CA . GLU C 3 48 ? 53.900 54.470 95.349 1.00 444.16 489 GLU C CA 1
ATOM 2376 C C . GLU C 3 48 ? 53.640 55.898 95.815 1.00 438.35 489 GLU C C 1
ATOM 2377 O O . GLU C 3 48 ? 53.355 56.132 96.994 1.00 438.03 489 GLU C O 1
ATOM 2383 N N . ASN C 3 49 ? 53.760 56.848 94.885 1.00 413.99 490 ASN C N 1
ATOM 2384 C CA . ASN C 3 49 ? 53.505 58.268 95.134 1.00 417.16 490 ASN C CA 1
ATOM 2385 C C . ASN C 3 49 ? 54.378 58.787 96.282 1.00 407.09 490 ASN C C 1
ATOM 2386 O O . ASN C 3 49 ? 53.911 59.091 97.382 1.00 417.22 490 ASN C O 1
ATOM 2391 N N . CYS C 3 50 ? 55.674 58.872 95.991 1.00 481.95 491 CYS C N 1
ATOM 2392 C CA . CYS C 3 50 ? 56.655 59.373 96.948 1.00 452.85 491 CYS C CA 1
ATOM 2393 C C . CYS C 3 50 ? 56.879 60.858 96.689 1.00 447.14 491 CYS C C 1
ATOM 2394 O O . CYS C 3 50 ? 57.453 61.237 95.663 1.00 444.98 491 CYS C O 1
ATOM 2397 N N . ASN C 3 51 ? 56.430 61.698 97.619 1.00 481.45 492 ASN C N 1
ATOM 2398 C CA . ASN C 3 51 ? 56.601 63.140 97.524 1.00 486.36 492 ASN C CA 1
ATOM 2399 C C . ASN C 3 51 ? 57.809 63.644 98.303 1.00 480.96 492 ASN C C 1
ATOM 2400 O O . ASN C 3 51 ? 58.099 64.844 98.266 1.00 489.73 492 ASN C O 1
ATOM 2405 N N . LYS C 3 52 ? 58.524 62.761 98.994 1.00 463.22 493 LYS C N 1
ATOM 2406 C CA . LYS C 3 52 ? 59.630 63.144 99.858 1.00 442.19 493 LYS C CA 1
ATOM 2407 C C . LYS C 3 52 ? 60.958 62.801 99.197 1.00 410.25 493 LYS C C 1
ATOM 2408 O O . LYS C 3 52 ? 61.075 61.784 98.505 1.00 397.98 493 LYS C O 1
ATOM 2414 N N . LYS C 3 53 ? 61.955 63.654 99.414 1.00 356.20 494 LYS C N 1
ATOM 2415 C CA . LYS C 3 53 ? 63.310 63.425 98.933 1.00 349.57 494 LYS C CA 1
ATOM 2416 C C . LYS C 3 53 ? 64.163 62.933 100.096 1.00 346.98 494 LYS C C 1
ATOM 2417 O O . LYS C 3 53 ? 64.360 63.660 101.076 1.00 350.27 494 LYS C O 1
ATOM 2423 N N . VAL C 3 54 ? 64.663 61.701 99.987 1.00 312.02 495 VAL C N 1
ATOM 2424 C CA . VAL C 3 54 ? 65.441 61.114 101.069 1.00 310.01 495 VAL C CA 1
ATOM 2425 C C . VAL C 3 54 ? 66.786 61.822 101.189 1.00 317.84 495 VAL C C 1
ATOM 2426 O O . VAL C 3 54 ? 67.348 62.322 100.205 1.00 312.46 495 VAL C O 1
ATOM 2430 N N . LEU C 3 55 ? 67.304 61.870 102.410 1.00 282.22 496 LEU C N 1
ATOM 2431 C CA . LEU C 3 55 ? 68.592 62.476 102.716 1.00 314.48 496 LEU C CA 1
ATOM 2432 C C . LEU C 3 55 ? 69.501 61.426 103.351 1.00 337.44 496 LEU C C 1
ATOM 2433 O O . LEU C 3 55 ? 69.105 60.276 103.568 1.00 326.90 496 LEU C O 1
ATOM 2438 N N . GLU C 3 56 ? 70.733 61.831 103.654 1.00 270.91 497 GLU C N 1
ATOM 2439 C CA . GLU C 3 56 ? 71.735 60.946 104.237 1.00 337.99 497 GLU C CA 1
ATOM 2440 C C . GLU C 3 56 ? 72.051 61.410 105.654 1.00 372.67 497 GLU C C 1
ATOM 2441 O O . GLU C 3 56 ? 72.692 62.448 105.847 1.00 378.44 497 GLU C O 1
ATOM 2447 N N . GLN C 3 57 ? 71.598 60.640 106.635 1.00 302.15 498 GLN C N 1
ATOM 2448 C CA . GLN C 3 57 ? 72.011 60.808 108.019 1.00 364.46 498 GLN C CA 1
ATOM 2449 C C . GLN C 3 57 ? 73.396 60.201 108.208 1.00 403.79 498 GLN C C 1
ATOM 2450 O O . GLN C 3 57 ? 73.908 59.509 107.325 1.00 403.79 498 GLN C O 1
ATOM 2456 N N . PRO C 3 58 ? 74.053 60.451 109.351 1.00 422.79 499 PRO C N 1
ATOM 2457 C CA . PRO C 3 58 ? 75.322 59.754 109.619 1.00 422.79 499 PRO C CA 1
ATOM 2458 C C . PRO C 3 58 ? 75.125 58.255 109.795 1.00 422.79 499 PRO C C 1
ATOM 2459 O O . PRO C 3 58 ? 75.379 57.699 110.868 1.00 422.79 499 PRO C O 1
ATOM 2463 N N . ASP C 3 59 ? 74.667 57.598 108.729 1.00 403.50 500 ASP C N 1
ATOM 2464 C CA . ASP C 3 59 ? 74.375 56.170 108.728 1.00 403.50 500 ASP C CA 1
ATOM 2465 C C . ASP C 3 59 ? 75.060 55.485 107.551 1.00 403.50 500 ASP C C 1
ATOM 2466 O O . ASP C 3 59 ? 75.870 54.571 107.736 1.00 403.50 500 ASP C O 1
ATOM 2471 N N . GLY C 3 60 ? 74.738 55.927 106.336 1.00 370.14 501 GLY C N 1
ATOM 2472 C CA . GLY C 3 60 ? 75.120 55.252 105.112 1.00 367.50 501 GLY C CA 1
ATOM 2473 C C . GLY C 3 60 ? 73.961 54.650 104.350 1.00 352.89 501 GLY C C 1
ATOM 2474 O O . GLY C 3 60 ? 74.161 54.174 103.225 1.00 359.81 501 GLY C O 1
ATOM 2475 N N . THR C 3 61 ? 72.760 54.655 104.921 1.00 357.70 502 THR C N 1
ATOM 2476 C CA . THR C 3 61 ? 71.546 54.255 104.225 1.00 326.82 502 THR C CA 1
ATOM 2477 C C . THR C 3 61 ? 70.634 55.464 104.065 1.00 302.32 502 THR C C 1
ATOM 2478 O O . THR C 3 61 ? 70.579 56.331 104.943 1.00 287.50 502 THR C O 1
ATOM 2482 N N . TRP C 3 62 ? 69.924 55.522 102.940 1.00 336.32 503 TRP C N 1
ATOM 2483 C CA . TRP C 3 62 ? 69.039 56.648 102.676 1.00 292.90 503 TRP C CA 1
ATOM 2484 C C . TRP C 3 62 ? 67.893 56.675 103.679 1.00 267.12 503 TRP C C 1
ATOM 2485 O O . TRP C 3 62 ? 67.326 55.636 104.030 1.00 270.75 503 TRP C O 1
ATOM 2496 N N . ARG C 3 63 ? 67.552 57.876 104.144 1.00 346.18 504 ARG C N 1
ATOM 2497 C CA . ARG C 3 63 ? 66.536 58.056 105.173 1.00 308.87 504 ARG C CA 1
ATOM 2498 C C . ARG C 3 63 ? 65.486 59.043 104.688 1.00 276.01 504 ARG C C 1
ATOM 2499 O O . ARG C 3 63 ? 65.826 60.113 104.173 1.00 262.75 504 ARG C O 1
ATOM 2507 N N . CYS C 3 64 ? 64.216 58.684 104.855 1.00 329.96 505 CYS C N 1
ATOM 2508 C CA . CYS C 3 64 ? 63.100 59.547 104.498 1.00 335.25 505 CYS C CA 1
ATOM 2509 C C . CYS C 3 64 ? 62.566 60.241 105.745 1.00 350.85 505 CYS C C 1
ATOM 2510 O O . CYS C 3 64 ? 62.409 59.616 106.798 1.00 346.73 505 CYS C O 1
ATOM 2513 N N . GLU C 3 65 ? 62.290 61.541 105.617 1.00 310.26 506 GLU C N 1
ATOM 2514 C CA . GLU C 3 65 ? 61.897 62.334 106.778 1.00 366.20 506 GLU C CA 1
ATOM 2515 C C . GLU C 3 65 ? 60.492 61.978 107.252 1.00 409.50 506 GLU C C 1
ATOM 2516 O O . GLU C 3 65 ? 60.286 61.659 108.429 1.00 427.18 506 GLU C O 1
ATOM 2522 N N . LYS C 3 66 ? 59.509 62.030 106.350 1.00 319.91 507 LYS C N 1
ATOM 2523 C CA . LYS C 3 66 ? 58.121 61.828 106.758 1.00 346.99 507 LYS C CA 1
ATOM 2524 C C . LYS C 3 66 ? 57.853 60.372 107.122 1.00 381.89 507 LYS C C 1
ATOM 2525 O O . LYS C 3 66 ? 57.344 60.077 108.209 1.00 400.95 507 LYS C O 1
ATOM 2531 N N . CYS C 3 67 ? 58.187 59.448 106.226 1.00 382.01 508 CYS C N 1
ATOM 2532 C CA . CYS C 3 67 ? 57.944 58.027 106.437 1.00 366.99 508 CYS C CA 1
ATOM 2533 C C . CYS C 3 67 ? 59.254 57.348 106.818 1.00 352.19 508 CYS C C 1
ATOM 2534 O O . CYS C 3 67 ? 60.200 57.327 106.024 1.00 334.97 508 CYS C O 1
ATOM 2537 N N . ASP C 3 68 ? 59.304 56.791 108.025 1.00 373.89 509 ASP C N 1
ATOM 2538 C CA . ASP C 3 68 ? 60.505 56.117 108.500 1.00 351.45 509 ASP C CA 1
ATOM 2539 C C . ASP C 3 68 ? 60.563 54.716 107.903 1.00 322.33 509 ASP C C 1
ATOM 2540 O O . ASP C 3 68 ? 59.674 53.893 108.147 1.00 338.80 509 ASP C O 1
ATOM 2545 N N . THR C 3 69 ? 61.608 54.447 107.125 1.00 338.34 510 THR C N 1
ATOM 2546 C CA . THR C 3 69 ? 61.785 53.143 106.503 1.00 313.34 510 THR C CA 1
ATOM 2547 C C . THR C 3 69 ? 63.250 52.968 106.135 1.00 317.74 510 THR C C 1
ATOM 2548 O O . THR C 3 69 ? 64.007 53.938 106.040 1.00 306.19 510 THR C O 1
ATOM 2552 N N . ASN C 3 70 ? 63.638 51.713 105.930 1.00 268.25 511 ASN C N 1
ATOM 2553 C CA . ASN C 3 70 ? 64.973 51.368 105.459 1.00 296.39 511 ASN C CA 1
ATOM 2554 C C . ASN C 3 70 ? 64.904 51.121 103.958 1.00 322.43 511 ASN C C 1
ATOM 2555 O O . ASN C 3 70 ? 64.143 50.260 103.502 1.00 341.38 511 ASN C O 1
ATOM 2560 N N . ASN C 3 71 ? 65.694 51.872 103.195 1.00 302.10 512 ASN C N 1
ATOM 2561 C CA . ASN C 3 71 ? 65.654 51.810 101.738 1.00 302.76 512 ASN C CA 1
ATOM 2562 C C . ASN C 3 71 ? 66.709 50.822 101.254 1.00 330.11 512 ASN C C 1
ATOM 2563 O O . ASN C 3 71 ? 67.912 51.080 101.367 1.00 333.20 512 ASN C O 1
ATOM 2568 N N . ALA C 3 72 ? 66.257 49.689 100.713 1.00 394.51 513 ALA C N 1
ATOM 2569 C CA . ALA C 3 72 ? 67.181 48.737 100.108 1.00 413.91 513 ALA C CA 1
ATOM 2570 C C . ALA C 3 72 ? 67.570 49.163 98.698 1.00 428.43 513 ALA C C 1
ATOM 2571 O O . ALA C 3 72 ? 68.744 49.078 98.321 1.00 433.45 513 ALA C O 1
ATOM 2573 N N . ARG C 3 73 ? 66.603 49.621 97.912 1.00 470.54 514 ARG C N 1
ATOM 2574 C CA . ARG C 3 73 ? 66.852 50.101 96.554 1.00 454.70 514 ARG C CA 1
ATOM 2575 C C . ARG C 3 73 ? 66.520 51.584 96.478 1.00 401.37 514 ARG C C 1
ATOM 2576 O O . ARG C 3 73 ? 65.333 51.955 96.568 1.00 404.37 514 ARG C O 1
ATOM 2584 N N . PRO C 3 74 ? 67.507 52.464 96.316 1.00 473.40 515 PRO C N 1
ATOM 2585 C CA . PRO C 3 74 ? 67.209 53.899 96.206 1.00 428.81 515 PRO C CA 1
ATOM 2586 C C . PRO C 3 74 ? 66.574 54.244 94.869 1.00 399.78 515 PRO C C 1
ATOM 2587 O O . PRO C 3 74 ? 67.264 54.700 93.953 1.00 391.57 515 PRO C O 1
ATOM 2591 N N . ASN C 3 75 ? 65.267 54.015 94.745 1.00 403.31 516 ASN C N 1
ATOM 2592 C CA . ASN C 3 75 ? 64.582 54.212 93.473 1.00 391.85 516 ASN C CA 1
ATOM 2593 C C . ASN C 3 75 ? 64.723 55.654 93.000 1.00 364.13 516 ASN C C 1
ATOM 2594 O O . ASN C 3 75 ? 64.385 56.595 93.722 1.00 359.04 516 ASN C O 1
ATOM 2599 N N . TRP C 3 76 ? 65.211 55.820 91.774 1.00 397.67 517 TRP C N 1
ATOM 2600 C CA . TRP C 3 76 ? 65.494 57.137 91.222 1.00 377.70 517 TRP C CA 1
ATOM 2601 C C . TRP C 3 76 ? 64.302 57.646 90.424 1.00 357.09 517 TRP C C 1
ATOM 2602 O O . TRP C 3 76 ? 63.606 56.872 89.761 1.00 342.40 517 TRP C O 1
ATOM 2613 N N . ARG C 3 77 ? 64.064 58.952 90.502 1.00 352.69 518 ARG C N 1
ATOM 2614 C CA . ARG C 3 77 ? 63.049 59.611 89.694 1.00 360.54 518 ARG C CA 1
ATOM 2615 C C . ARG C 3 77 ? 63.719 60.646 88.801 1.00 350.53 518 ARG C C 1
ATOM 2616 O O . ARG C 3 77 ? 64.731 61.244 89.174 1.00 353.21 518 ARG C O 1
ATOM 2624 N N . TYR C 3 78 ? 63.149 60.862 87.618 1.00 394.87 519 TYR C N 1
ATOM 2625 C CA . TYR C 3 78 ? 63.793 61.715 86.626 1.00 391.65 519 TYR C CA 1
ATOM 2626 C C . TYR C 3 78 ? 63.554 63.184 86.956 1.00 387.58 519 TYR C C 1
ATOM 2627 O O . TYR C 3 78 ? 62.410 63.653 86.947 1.00 376.10 519 TYR C O 1
ATOM 2636 N N . ILE C 3 79 ? 64.638 63.907 87.245 1.00 395.26 520 ILE C N 1
ATOM 2637 C CA . ILE C 3 79 ? 64.627 65.364 87.274 1.00 390.36 520 ILE C CA 1
ATOM 2638 C C . ILE C 3 79 ? 65.183 65.966 85.994 1.00 383.11 520 ILE C C 1
ATOM 2639 O O . ILE C 3 79 ? 65.271 67.196 85.881 1.00 387.23 520 ILE C O 1
ATOM 2644 N N . LEU C 3 80 ? 65.563 65.134 85.028 1.00 380.23 521 LEU C N 1
ATOM 2645 C CA . LEU C 3 80 ? 66.290 65.606 83.859 1.00 363.13 521 LEU C CA 1
ATOM 2646 C C . LEU C 3 80 ? 65.401 66.447 82.953 1.00 357.61 521 LEU C C 1
ATOM 2647 O O . LEU C 3 80 ? 64.231 66.125 82.725 1.00 352.64 521 LEU C O 1
ATOM 2652 N N . THR C 3 81 ? 65.968 67.531 82.437 1.00 334.54 522 THR C N 1
ATOM 2653 C CA . THR C 3 81 ? 65.338 68.372 81.432 1.00 327.25 522 THR C CA 1
ATOM 2654 C C . THR C 3 81 ? 66.132 68.280 80.133 1.00 318.53 522 THR C C 1
ATOM 2655 O O . THR C 3 81 ? 67.174 67.621 80.058 1.00 317.68 522 THR C O 1
ATOM 2659 N N . ILE C 3 82 ? 65.633 68.953 79.097 1.00 343.13 523 ILE C N 1
ATOM 2660 C CA . ILE C 3 82 ? 66.258 68.930 77.781 1.00 337.01 523 ILE C CA 1
ATOM 2661 C C . ILE C 3 82 ? 66.219 70.328 77.184 1.00 334.99 523 ILE C C 1
ATOM 2662 O O . ILE C 3 82 ? 65.364 71.151 77.526 1.00 333.91 523 ILE C O 1
ATOM 2667 N N . SER C 3 83 ? 67.161 70.590 76.283 1.00 302.17 524 SER C N 1
ATOM 2668 C CA . SER C 3 83 ? 67.207 71.827 75.516 1.00 307.17 524 SER C CA 1
ATOM 2669 C C . SER C 3 83 ? 66.707 71.537 74.107 1.00 313.63 524 SER C C 1
ATOM 2670 O O . SER C 3 83 ? 67.285 70.702 73.400 1.00 313.40 524 SER C O 1
ATOM 2673 N N . ILE C 3 84 ? 65.644 72.229 73.700 1.00 298.79 525 ILE C N 1
ATOM 2674 C CA . ILE C 3 84 ? 64.997 71.989 72.419 1.00 302.90 525 ILE C CA 1
ATOM 2675 C C . ILE C 3 84 ? 65.066 73.255 71.577 1.00 306.69 525 ILE C C 1
ATOM 2676 O O . ILE C 3 84 ? 65.265 74.364 72.080 1.00 302.95 525 ILE C O 1
ATOM 2681 N N . ILE C 3 85 ? 64.901 73.070 70.270 1.00 317.13 526 ILE C N 1
ATOM 2682 C CA . ILE C 3 85 ? 64.826 74.163 69.312 1.00 332.65 526 ILE C CA 1
ATOM 2683 C C . ILE C 3 85 ? 63.619 73.931 68.415 1.00 330.10 526 ILE C C 1
ATOM 2684 O O . ILE C 3 85 ? 63.313 72.789 68.053 1.00 324.54 526 ILE C O 1
ATOM 2689 N N . ASP C 3 86 ? 62.928 75.013 68.062 1.00 351.93 527 ASP C N 1
ATOM 2690 C CA . ASP C 3 86 ? 61.769 74.913 67.184 1.00 356.48 527 ASP C CA 1
ATOM 2691 C C . ASP C 3 86 ? 61.950 75.837 65.987 1.00 357.07 527 ASP C C 1
ATOM 2692 O O . ASP C 3 86 ? 63.033 76.398 65.792 1.00 347.59 527 ASP C O 1
ATOM 2697 N N . GLU C 3 87 ? 60.900 75.981 65.173 1.00 385.15 528 GLU C N 1
ATOM 2698 C CA . GLU C 3 87 ? 60.976 76.819 63.980 1.00 391.90 528 GLU C CA 1
ATOM 2699 C C . GLU C 3 87 ? 61.469 78.227 64.294 1.00 389.24 528 GLU C C 1
ATOM 2700 O O . GLU C 3 87 ? 62.084 78.873 63.437 1.00 390.08 528 GLU C O 1
ATOM 2706 N N . THR C 3 88 ? 61.215 78.723 65.508 1.00 385.92 529 THR C N 1
ATOM 2707 C CA . THR C 3 88 ? 61.661 80.059 65.898 1.00 384.21 529 THR C CA 1
ATOM 2708 C C . THR C 3 88 ? 62.518 80.027 67.158 1.00 382.06 529 THR C C 1
ATOM 2709 O O . THR C 3 88 ? 63.738 80.178 67.065 1.00 374.91 529 THR C O 1
ATOM 2713 N N . ASN C 3 89 ? 61.924 79.840 68.333 1.00 371.47 530 ASN C N 1
ATOM 2714 C CA . ASN C 3 89 ? 62.642 79.968 69.593 1.00 378.96 530 ASN C CA 1
ATOM 2715 C C . ASN C 3 89 ? 63.441 78.708 69.922 1.00 388.43 530 ASN C C 1
ATOM 2716 O O . ASN C 3 89 ? 63.166 77.611 69.431 1.00 386.46 530 ASN C O 1
ATOM 2721 N N . GLN C 3 90 ? 64.462 78.891 70.756 1.00 362.64 531 GLN C N 1
ATOM 2722 C CA . GLN C 3 90 ? 65.194 77.796 71.384 1.00 367.38 531 GLN C CA 1
ATOM 2723 C C . GLN C 3 90 ? 64.831 77.798 72.866 1.00 359.56 531 GLN C C 1
ATOM 2724 O O . GLN C 3 90 ? 65.156 78.746 73.589 1.00 374.87 531 GLN C O 1
ATOM 2730 N N . LEU C 3 91 ? 64.154 76.746 73.314 1.00 348.84 532 LEU C N 1
ATOM 2731 C CA . LEU C 3 91 ? 63.564 76.704 74.646 1.00 333.41 532 LEU C CA 1
ATOM 2732 C C . LEU C 3 91 ? 64.142 75.536 75.444 1.00 325.29 532 LEU C C 1
ATOM 2733 O O . LEU C 3 91 ? 64.962 74.756 74.953 1.00 317.81 532 LEU C O 1
ATOM 2738 N N . TRP C 3 92 ? 63.696 75.427 76.695 1.00 348.40 533 TRP C N 1
ATOM 2739 C CA . TRP C 3 92 ? 64.088 74.358 77.602 1.00 347.29 533 TRP C CA 1
ATOM 2740 C C . TRP C 3 92 ? 62.824 73.701 78.136 1.00 330.90 533 TRP C C 1
ATOM 2741 O O . TRP C 3 92 ? 61.889 74.396 78.545 1.00 327.09 533 TRP C O 1
ATOM 2752 N N . LEU C 3 93 ? 62.794 72.371 78.135 1.00 367.51 534 LEU C N 1
ATOM 2753 C CA . LEU C 3 93 ? 61.628 71.615 78.574 1.00 361.80 534 LEU C CA 1
ATOM 2754 C C . LEU C 3 93 ? 62.009 70.700 79.727 1.00 353.91 534 LEU C C 1
ATOM 2755 O O . LEU C 3 93 ? 62.954 69.913 79.614 1.00 348.39 534 LEU C O 1
ATOM 2760 N N . THR C 3 94 ? 61.268 70.799 80.828 1.00 352.24 535 THR C N 1
ATOM 2761 C CA . THR C 3 94 ? 61.486 69.952 81.992 1.00 361.70 535 THR C CA 1
ATOM 2762 C C . THR C 3 94 ? 60.633 68.695 81.877 1.00 367.02 535 THR C C 1
ATOM 2763 O O . THR C 3 94 ? 59.413 68.779 81.696 1.00 363.74 535 THR C O 1
ATOM 2767 N N . LEU C 3 95 ? 61.275 67.536 81.981 1.00 368.10 536 LEU C N 1
ATOM 2768 C CA . LEU C 3 95 ? 60.609 66.250 81.833 1.00 386.23 536 LEU C CA 1
ATOM 2769 C C . LEU C 3 95 ? 60.517 65.547 83.181 1.00 399.48 536 LEU C C 1
ATOM 2770 O O . LEU C 3 95 ? 61.438 65.626 83.999 1.00 390.40 536 LEU C O 1
ATOM 2775 N N . PHE C 3 96 ? 59.400 64.861 83.402 1.00 414.95 537 PHE C N 1
ATOM 2776 C CA . PHE C 3 96 ? 59.167 64.123 84.632 1.00 458.41 537 PHE C CA 1
ATOM 2777 C C . PHE C 3 96 ? 59.652 62.683 84.464 1.00 471.46 537 PHE C C 1
ATOM 2778 O O . PHE C 3 96 ? 60.328 62.342 83.490 1.00 487.45 537 PHE C O 1
ATOM 2786 N N . ASP C 3 97 ? 59.315 61.822 85.428 1.00 502.96 538 ASP C N 1
ATOM 2787 C CA . ASP C 3 97 ? 59.750 60.429 85.364 1.00 506.79 538 ASP C CA 1
ATOM 2788 C C . ASP C 3 97 ? 59.158 59.717 84.153 1.00 486.35 538 ASP C C 1
ATOM 2789 O O . ASP C 3 97 ? 59.854 58.955 83.470 1.00 484.38 538 ASP C O 1
ATOM 2794 N N . ASP C 3 98 ? 57.876 59.952 83.869 1.00 557.35 539 ASP C N 1
ATOM 2795 C CA . ASP C 3 98 ? 57.243 59.310 82.722 1.00 523.48 539 ASP C CA 1
ATOM 2796 C C . ASP C 3 98 ? 57.691 59.939 81.408 1.00 497.56 539 ASP C C 1
ATOM 2797 O O . ASP C 3 98 ? 57.853 59.236 80.404 1.00 483.93 539 ASP C O 1
ATOM 2802 N N . GLN C 3 99 ? 57.898 61.257 81.396 1.00 477.16 540 GLN C N 1
ATOM 2803 C CA . GLN C 3 99 ? 58.313 61.931 80.169 1.00 470.25 540 GLN C CA 1
ATOM 2804 C C . GLN C 3 99 ? 59.747 61.568 79.801 1.00 464.45 540 GLN C C 1
ATOM 2805 O O . GLN C 3 99 ? 60.022 61.153 78.669 1.00 460.64 540 GLN C O 1
ATOM 2811 N N . ALA C 3 100 ? 60.676 61.719 80.748 1.00 434.57 541 ALA C N 1
ATOM 2812 C CA . ALA C 3 100 ? 62.064 61.363 80.477 1.00 431.84 541 ALA C CA 1
ATOM 2813 C C . ALA C 3 100 ? 62.236 59.859 80.319 1.00 431.42 541 ALA C C 1
ATOM 2814 O O . ALA C 3 100 ? 63.080 59.412 79.534 1.00 427.70 541 ALA C O 1
ATOM 2816 N N . LYS C 3 101 ? 61.451 59.064 81.051 1.00 444.02 542 LYS C N 1
ATOM 2817 C CA . LYS C 3 101 ? 61.505 57.617 80.874 1.00 448.95 542 LYS C CA 1
ATOM 2818 C C . LYS C 3 101 ? 61.000 57.208 79.497 1.00 439.54 542 LYS C C 1
ATOM 2819 O O . LYS C 3 101 ? 61.509 56.245 78.912 1.00 434.49 542 LYS C O 1
ATOM 2825 N N . GLN C 3 102 ? 60.007 57.923 78.965 1.00 437.99 543 GLN C N 1
ATOM 2826 C CA . GLN C 3 102 ? 59.499 57.642 77.629 1.00 442.34 543 GLN C CA 1
ATOM 2827 C C . GLN C 3 102 ? 60.392 58.209 76.533 1.00 437.36 543 GLN C C 1
ATOM 2828 O O . GLN C 3 102 ? 60.354 57.712 75.402 1.00 441.57 543 GLN C O 1
ATOM 2834 N N . LEU C 3 103 ? 61.198 59.228 76.841 1.00 425.35 544 LEU C N 1
ATOM 2835 C CA . LEU C 3 103 ? 62.017 59.871 75.818 1.00 415.87 544 LEU C CA 1
ATOM 2836 C C . LEU C 3 103 ? 63.070 58.915 75.268 1.00 412.01 544 LEU C C 1
ATOM 2837 O O . LEU C 3 103 ? 63.119 58.652 74.060 1.00 410.22 544 LEU C O 1
ATOM 2842 N N . LEU C 3 104 ? 63.925 58.384 76.140 1.00 389.93 545 LEU C N 1
ATOM 2843 C CA . LEU C 3 104 ? 64.965 57.448 75.736 1.00 390.41 545 LEU C CA 1
ATOM 2844 C C . LEU C 3 104 ? 64.573 55.992 75.948 1.00 396.85 545 LEU C C 1
ATOM 2845 O O . LEU C 3 104 ? 65.363 55.100 75.624 1.00 396.15 545 LEU C O 1
ATOM 2850 N N . GLY C 3 105 ? 63.380 55.728 76.479 1.00 350.77 546 GLY C N 1
ATOM 2851 C CA . GLY C 3 105 ? 62.948 54.365 76.711 1.00 364.28 546 GLY C CA 1
ATOM 2852 C C . GLY C 3 105 ? 63.682 53.634 77.810 1.00 379.71 546 GLY C C 1
ATOM 2853 O O . GLY C 3 105 ? 63.532 52.414 77.928 1.00 376.86 546 GLY C O 1
ATOM 2854 N N . VAL C 3 106 ? 64.469 54.337 78.620 1.00 363.84 547 VAL C N 1
ATOM 2855 C CA . VAL C 3 106 ? 65.245 53.738 79.698 1.00 381.41 547 VAL C CA 1
ATOM 2856 C C . VAL C 3 106 ? 64.775 54.334 81.017 1.00 381.83 547 VAL C C 1
ATOM 2857 O O . VAL C 3 106 ? 64.491 55.534 81.100 1.00 377.27 547 VAL C O 1
ATOM 2861 N N . ASP C 3 107 ? 64.694 53.494 82.047 1.00 384.70 548 ASP C N 1
ATOM 2862 C CA . ASP C 3 107 ? 64.230 53.943 83.350 1.00 383.91 548 ASP C CA 1
ATOM 2863 C C . ASP C 3 107 ? 65.316 54.776 84.034 1.00 371.53 548 ASP C C 1
ATOM 2864 O O . ASP C 3 107 ? 66.423 54.954 83.520 1.00 362.06 548 ASP C O 1
ATOM 2869 N N . ALA C 3 108 ? 64.992 55.292 85.222 1.00 342.15 549 ALA C N 1
ATOM 2870 C CA . ALA C 3 108 ? 65.929 56.147 85.942 1.00 361.68 549 ALA C CA 1
ATOM 2871 C C . ALA C 3 108 ? 67.002 55.336 86.657 1.00 394.73 549 ALA C C 1
ATOM 2872 O O . ALA C 3 108 ? 68.176 55.724 86.660 1.00 405.66 549 ALA C O 1
ATOM 2874 N N . ASN C 3 109 ? 66.620 54.214 87.271 1.00 366.46 550 ASN C N 1
ATOM 2875 C CA . ASN C 3 109 ? 67.599 53.385 87.968 1.00 394.22 550 ASN C CA 1
ATOM 2876 C C . ASN C 3 109 ? 68.588 52.761 86.991 1.00 392.89 550 ASN C C 1
ATOM 2877 O O . ASN C 3 109 ? 69.793 52.710 87.265 1.00 388.08 550 ASN C O 1
ATOM 2882 N N . THR C 3 110 ? 68.097 52.285 85.845 1.00 387.88 551 THR C N 1
ATOM 2883 C CA . THR C 3 110 ? 68.987 51.716 84.839 1.00 364.59 551 THR C CA 1
ATOM 2884 C C . THR C 3 110 ? 69.860 52.783 84.191 1.00 348.96 551 THR C C 1
ATOM 2885 O O . THR C 3 110 ? 70.970 52.482 83.738 1.00 347.27 551 THR C O 1
ATOM 2889 N N . LEU C 3 111 ? 69.381 54.028 84.134 1.00 397.74 552 LEU C N 1
ATOM 2890 C CA . LEU C 3 111 ? 70.198 55.108 83.591 1.00 387.00 552 LEU C CA 1
ATOM 2891 C C . LEU C 3 111 ? 71.298 55.505 84.568 1.00 386.68 552 LEU C C 1
ATOM 2892 O O . LEU C 3 111 ? 72.451 55.706 84.167 1.00 381.29 552 LEU C O 1
ATOM 2897 N N . MET C 3 112 ? 70.960 55.623 85.855 1.00 368.67 553 MET C N 1
ATOM 2898 C CA . MET C 3 112 ? 71.969 55.947 86.857 1.00 395.45 553 MET C CA 1
ATOM 2899 C C . MET C 3 112 ? 73.004 54.837 86.973 1.00 408.34 553 MET C C 1
ATOM 2900 O O . MET C 3 112 ? 74.209 55.105 87.048 1.00 412.85 553 MET C O 1
ATOM 2905 N N . SER C 3 113 ? 72.555 53.579 86.988 1.00 365.12 554 SER C N 1
ATOM 2906 C CA . SER C 3 113 ? 73.490 52.462 86.977 1.00 390.47 554 SER C CA 1
ATOM 2907 C C . SER C 3 113 ? 74.243 52.361 85.658 1.00 409.61 554 SER C C 1
ATOM 2908 O O . SER C 3 113 ? 75.316 51.750 85.616 1.00 410.97 554 SER C O 1
ATOM 2911 N N . LEU C 3 114 ? 73.706 52.944 84.585 1.00 398.28 555 LEU C N 1
ATOM 2912 C CA . LEU C 3 114 ? 74.402 52.940 83.303 1.00 419.36 555 LEU C CA 1
ATOM 2913 C C . LEU C 3 114 ? 75.511 53.984 83.268 1.00 435.98 555 LEU C C 1
ATOM 2914 O O . LEU C 3 114 ? 76.566 53.751 82.667 1.00 428.14 555 LEU C O 1
ATOM 2919 N N . LYS C 3 115 ? 75.295 55.138 83.906 1.00 407.20 556 LYS C N 1
ATOM 2920 C CA . LYS C 3 115 ? 76.324 56.173 83.924 1.00 420.11 556 LYS C CA 1
ATOM 2921 C C . LYS C 3 115 ? 77.515 55.750 84.775 1.00 462.58 556 LYS C C 1
ATOM 2922 O O . LYS C 3 115 ? 78.670 55.889 84.358 1.00 451.95 556 LYS C O 1
ATOM 2928 N N . GLU C 3 116 ? 77.252 55.228 85.976 1.00 438.43 557 GLU C N 1
ATOM 2929 C CA . GLU C 3 116 ? 78.326 54.791 86.858 1.00 438.43 557 GLU C CA 1
ATOM 2930 C C . GLU C 3 116 ? 78.993 53.506 86.386 1.00 438.43 557 GLU C C 1
ATOM 2931 O O . GLU C 3 116 ? 80.009 53.108 86.965 1.00 438.43 557 GLU C O 1
ATOM 2937 N N . GLU C 3 117 ? 78.453 52.853 85.361 1.00 434.12 558 GLU C N 1
ATOM 2938 C CA . GLU C 3 117 ? 79.041 51.623 84.858 1.00 434.12 558 GLU C CA 1
ATOM 2939 C C . GLU C 3 117 ? 80.350 51.917 84.127 1.00 434.12 558 GLU C C 1
ATOM 2940 O O . GLU C 3 117 ? 80.595 53.030 83.653 1.00 434.12 558 GLU C O 1
ATOM 2946 N N . ASP C 3 118 ? 81.198 50.894 84.043 1.00 453.68 559 ASP C N 1
ATOM 2947 C CA . ASP C 3 118 ? 82.520 51.020 83.439 1.00 413.63 559 ASP C CA 1
ATOM 2948 C C . ASP C 3 118 ? 82.462 51.320 81.940 1.00 398.06 559 ASP C C 1
ATOM 2949 O O . ASP C 3 118 ? 83.207 52.192 81.474 1.00 428.46 559 ASP C O 1
ATOM 2954 N N . PRO C 3 119 ? 81.628 50.637 81.145 1.00 530.79 560 PRO C N 1
ATOM 2955 C CA . PRO C 3 119 ? 81.564 50.968 79.716 1.00 485.49 560 PRO C CA 1
ATOM 2956 C C . PRO C 3 119 ? 81.085 52.392 79.476 1.00 437.82 560 PRO C C 1
ATOM 2957 O O . PRO C 3 119 ? 80.467 53.031 80.331 1.00 392.19 560 PRO C O 1
ATOM 2961 N N . ASN C 3 120 ? 81.383 52.886 78.276 1.00 492.44 561 ASN C N 1
ATOM 2962 C CA . ASN C 3 120 ? 81.055 54.243 77.861 1.00 476.47 561 ASN C CA 1
ATOM 2963 C C . ASN C 3 120 ? 79.691 54.345 77.191 1.00 449.64 561 ASN C C 1
ATOM 2964 O O . ASN C 3 120 ? 79.349 55.415 76.674 1.00 463.17 561 ASN C O 1
ATOM 2969 N N . GLU C 3 121 ? 78.912 53.259 77.177 1.00 490.07 562 GLU C N 1
ATOM 2970 C CA . GLU C 3 121 ? 77.638 53.246 76.463 1.00 463.50 562 GLU C CA 1
ATOM 2971 C C . GLU C 3 121 ? 76.656 54.292 76.980 1.00 446.17 562 GLU C C 1
ATOM 2972 O O . GLU C 3 121 ? 75.662 54.575 76.302 1.00 432.58 562 GLU C O 1
ATOM 2978 N N . PHE C 3 122 ? 76.903 54.866 78.160 1.00 413.17 563 PHE C N 1
ATOM 2979 C CA . PHE C 3 122 ? 76.052 55.947 78.650 1.00 446.16 563 PHE C CA 1
ATOM 2980 C C . PHE C 3 122 ? 76.109 57.150 77.715 1.00 445.38 563 PHE C C 1
ATOM 2981 O O . PHE C 3 122 ? 75.072 57.689 77.310 1.00 449.89 563 PHE C O 1
ATOM 2989 N N . THR C 3 123 ? 77.321 57.581 77.357 1.00 418.32 564 THR C N 1
ATOM 2990 C CA . THR C 3 123 ? 77.462 58.679 76.407 1.00 432.26 564 THR C CA 1
ATOM 2991 C C . THR C 3 123 ? 76.987 58.280 75.016 1.00 423.49 564 THR C C 1
ATOM 2992 O O . THR C 3 123 ? 76.581 59.144 74.231 1.00 434.70 564 THR C O 1
ATOM 2996 N N . LYS C 3 124 ? 77.030 56.985 74.694 1.00 449.11 565 LYS C N 1
ATOM 2997 C CA . LYS C 3 124 ? 76.517 56.530 73.406 1.00 424.35 565 LYS C CA 1
ATOM 2998 C C . LYS C 3 124 ? 75.000 56.660 73.342 1.00 396.42 565 LYS C C 1
ATOM 2999 O O . LYS C 3 124 ? 74.446 57.039 72.304 1.00 382.32 565 LYS C O 1
ATOM 3005 N N . ILE C 3 125 ? 74.313 56.349 74.443 1.00 429.71 566 ILE C N 1
ATOM 3006 C CA . ILE C 3 125 ? 72.865 56.519 74.485 1.00 425.84 566 ILE C CA 1
ATOM 3007 C C . ILE C 3 125 ? 72.504 57.999 74.530 1.00 415.58 566 ILE C C 1
ATOM 3008 O O . ILE C 3 125 ? 71.559 58.443 73.866 1.00 408.05 566 ILE C O 1
ATOM 3013 N N . THR C 3 126 ? 73.256 58.786 75.305 1.00 402.95 567 THR C N 1
ATOM 3014 C CA . THR C 3 126 ? 72.982 60.217 75.396 1.00 405.79 567 THR C CA 1
ATOM 3015 C C . THR C 3 126 ? 73.160 60.902 74.045 1.00 416.72 567 THR C C 1
ATOM 3016 O O . THR C 3 126 ? 72.343 61.744 73.654 1.00 411.50 567 THR C O 1
ATOM 3020 N N . GLN C 3 127 ? 74.218 60.548 73.314 1.00 379.40 568 GLN C N 1
ATOM 3021 C CA . GLN C 3 127 ? 74.455 61.135 72.001 1.00 409.82 568 GLN C CA 1
ATOM 3022 C C . GLN C 3 127 ? 73.569 60.536 70.917 1.00 392.26 568 GLN C C 1
ATOM 3023 O O . GLN C 3 127 ? 73.323 61.197 69.903 1.00 395.57 568 GLN C O 1
ATOM 3029 N N . SER C 3 128 ? 73.090 59.304 71.101 1.00 408.21 569 SER C N 1
ATOM 3030 C CA . SER C 3 128 ? 72.222 58.694 70.100 1.00 386.86 569 SER C CA 1
ATOM 3031 C C . SER C 3 128 ? 70.789 59.204 70.212 1.00 376.16 569 SER C C 1
ATOM 3032 O O . SER C 3 128 ? 70.104 59.362 69.195 1.00 368.58 569 SER C O 1
ATOM 3035 N N . ILE C 3 129 ? 70.321 59.465 71.433 1.00 375.41 570 ILE C N 1
ATOM 3036 C CA . ILE C 3 129 ? 68.950 59.933 71.611 1.00 373.28 570 ILE C CA 1
ATOM 3037 C C . ILE C 3 129 ? 68.824 61.413 71.253 1.00 346.85 570 ILE C C 1
ATOM 3038 O O . ILE C 3 129 ? 67.796 61.838 70.711 1.00 339.81 570 ILE C O 1
ATOM 3043 N N . GLN C 3 130 ? 69.862 62.205 71.509 1.00 316.15 571 GLN C N 1
ATOM 3044 C CA . GLN C 3 130 ? 69.815 63.634 71.238 1.00 305.39 571 GLN C CA 1
ATOM 3045 C C . GLN C 3 130 ? 69.744 63.901 69.736 1.00 298.81 571 GLN C C 1
ATOM 3046 O O . GLN C 3 130 ? 70.039 63.035 68.906 1.00 295.06 571 GLN C O 1
ATOM 3052 N N . MET C 3 131 ? 69.331 65.125 69.397 1.00 269.86 572 MET C N 1
ATOM 3053 C CA . MET C 3 131 ? 69.142 65.572 68.016 1.00 270.87 572 MET C CA 1
ATOM 3054 C C . MET C 3 131 ? 68.079 64.723 67.310 1.00 273.05 572 MET C C 1
ATOM 3055 O O . MET C 3 131 ? 68.352 63.943 66.395 1.00 272.01 572 MET C O 1
ATOM 3060 N N . ASN C 3 132 ? 66.844 64.907 67.774 1.00 243.47 573 ASN C N 1
ATOM 3061 C CA . ASN C 3 132 ? 65.675 64.262 67.194 1.00 251.83 573 ASN C CA 1
ATOM 3062 C C . ASN C 3 132 ? 64.537 65.276 67.165 1.00 251.54 573 ASN C C 1
ATOM 3063 O O . ASN C 3 132 ? 64.683 66.415 67.619 1.00 247.83 573 ASN C O 1
ATOM 3068 N N . GLU C 3 133 ? 63.395 64.860 66.625 1.00 278.79 574 GLU C N 1
ATOM 3069 C CA . GLU C 3 133 ? 62.199 65.688 66.563 1.00 284.01 574 GLU C CA 1
ATOM 3070 C C . GLU C 3 133 ? 61.101 65.035 67.390 1.00 281.76 574 GLU C C 1
ATOM 3071 O O . GLU C 3 133 ? 60.947 63.810 67.374 1.00 279.48 574 GLU C O 1
ATOM 3077 N N . TYR C 3 134 ? 60.337 65.853 68.112 1.00 376.20 575 TYR C N 1
ATOM 3078 C CA . TYR C 3 134 ? 59.332 65.321 69.020 1.00 383.84 575 TYR C CA 1
ATOM 3079 C C . TYR C 3 134 ? 58.183 66.310 69.156 1.00 381.23 575 TYR C C 1
ATOM 3080 O O . TYR C 3 134 ? 58.296 67.485 68.797 1.00 374.94 575 TYR C O 1
ATOM 3089 N N . ASP C 3 135 ? 57.065 65.808 69.675 1.00 428.29 576 ASP C N 1
ATOM 3090 C CA . ASP C 3 135 ? 55.864 66.600 69.907 1.00 448.28 576 ASP C CA 1
ATOM 3091 C C . ASP C 3 135 ? 55.515 66.539 71.387 1.00 443.92 576 ASP C C 1
ATOM 3092 O O . ASP C 3 135 ? 55.516 65.457 71.983 1.00 438.85 576 ASP C O 1
ATOM 3097 N N . PHE C 3 136 ? 55.216 67.696 71.974 1.00 414.11 577 PHE C N 1
ATOM 3098 C CA . PHE C 3 136 ? 54.941 67.793 73.400 1.00 431.64 577 PHE C CA 1
ATOM 3099 C C . PHE C 3 136 ? 53.682 68.617 73.633 1.00 431.93 577 PHE C C 1
ATOM 3100 O O . PHE C 3 136 ? 53.172 69.290 72.735 1.00 433.36 577 PHE C O 1
ATOM 3108 N N . ARG C 3 137 ? 53.177 68.541 74.861 1.00 387.50 578 ARG C N 1
ATOM 3109 C CA . ARG C 3 137 ? 52.156 69.453 75.367 1.00 395.70 578 ARG C CA 1
ATOM 3110 C C . ARG C 3 137 ? 52.802 70.250 76.493 1.00 383.05 578 ARG C C 1
ATOM 3111 O O . ARG C 3 137 ? 53.095 69.698 77.559 1.00 386.23 578 ARG C O 1
ATOM 3119 N N . ILE C 3 138 ? 53.032 71.539 76.261 1.00 391.47 579 ILE C N 1
ATOM 3120 C CA . ILE C 3 138 ? 53.836 72.344 77.172 1.00 383.51 579 ILE C CA 1
ATOM 3121 C C . ILE C 3 138 ? 52.973 73.415 77.823 1.00 395.40 579 ILE C C 1
ATOM 3122 O O . ILE C 3 138 ? 52.120 74.041 77.182 1.00 393.38 579 ILE C O 1
ATOM 3127 N N . ARG C 3 139 ? 53.212 73.626 79.116 1.00 353.24 580 ARG C N 1
ATOM 3128 C CA . ARG C 3 139 ? 52.532 74.649 79.895 1.00 371.72 580 ARG C CA 1
ATOM 3129 C C . ARG C 3 139 ? 53.571 75.558 80.533 1.00 361.36 580 ARG C C 1
ATOM 3130 O O . ARG C 3 139 ? 54.718 75.158 80.751 1.00 350.71 580 ARG C O 1
ATOM 3138 N N . ALA C 3 140 ? 53.159 76.788 80.834 1.00 269.46 581 ALA C N 1
ATOM 3139 C CA . ALA C 3 140 ? 54.055 77.803 81.368 1.00 299.40 581 ALA C CA 1
ATOM 3140 C C . ALA C 3 140 ? 53.546 78.300 82.712 1.00 339.48 581 ALA C C 1
ATOM 3141 O O . ALA C 3 140 ? 52.367 78.636 82.855 1.00 355.46 581 ALA C O 1
ATOM 3143 N N . ARG C 3 141 ? 54.444 78.342 83.695 1.00 253.67 582 ARG C N 1
ATOM 3144 C CA . ARG C 3 141 ? 54.144 78.893 85.008 1.00 301.18 582 ARG C CA 1
ATOM 3145 C C . ARG C 3 141 ? 55.339 79.703 85.489 1.00 300.02 582 ARG C C 1
ATOM 3146 O O . ARG C 3 141 ? 56.478 79.476 85.072 1.00 289.78 582 ARG C O 1
ATOM 3154 N N . GLU C 3 142 ? 55.067 80.655 86.378 1.00 249.03 583 GLU C N 1
ATOM 3155 C CA . GLU C 3 142 ? 56.087 81.545 86.925 1.00 281.15 583 GLU C CA 1
ATOM 3156 C C . GLU C 3 142 ? 56.242 81.253 88.413 1.00 306.26 583 GLU C C 1
ATOM 3157 O O . GLU C 3 142 ? 55.333 81.527 89.204 1.00 308.17 583 GLU C O 1
ATOM 3163 N N . ASP C 3 143 ? 57.392 80.699 88.789 1.00 338.09 584 ASP C N 1
ATOM 3164 C CA . ASP C 3 143 ? 57.713 80.407 90.178 1.00 349.79 584 ASP C CA 1
ATOM 3165 C C . ASP C 3 143 ? 58.912 81.240 90.612 1.00 376.35 584 ASP C C 1
ATOM 3166 O O . ASP C 3 143 ? 59.737 81.647 89.788 1.00 415.99 584 ASP C O 1
ATOM 3171 N N . THR C 3 144 ? 59.001 81.489 91.917 1.00 411.69 585 THR C N 1
ATOM 3172 C CA . THR C 3 144 ? 60.071 82.292 92.494 1.00 383.23 585 THR C CA 1
ATOM 3173 C C . THR C 3 144 ? 60.703 81.524 93.644 1.00 327.50 585 THR C C 1
ATOM 3174 O O . THR C 3 144 ? 59.991 81.002 94.508 1.00 300.40 585 THR C O 1
ATOM 3178 N N . TYR C 3 145 ? 62.035 81.456 93.657 1.00 231.40 586 TYR C N 1
ATOM 3179 C CA . TYR C 3 145 ? 62.725 80.797 94.759 1.00 284.26 586 TYR C CA 1
ATOM 3180 C C . TYR C 3 145 ? 63.049 81.808 95.851 1.00 337.04 586 TYR C C 1
ATOM 3181 O O . TYR C 3 145 ? 62.390 81.827 96.896 1.00 376.63 586 TYR C O 1
ATOM 3190 N N . ASN C 3 146 ? 64.057 82.651 95.627 1.00 266.15 587 ASN C N 1
ATOM 3191 C CA . ASN C 3 146 ? 64.298 83.766 96.534 1.00 283.58 587 ASN C CA 1
ATOM 3192 C C . ASN C 3 146 ? 64.354 85.096 95.790 1.00 283.58 587 ASN C C 1
ATOM 3193 O O . ASN C 3 146 ? 63.389 85.867 95.810 1.00 283.58 587 ASN C O 1
ATOM 3198 N N . ASP C 3 147 ? 65.480 85.373 95.133 1.00 303.20 588 ASP C N 1
ATOM 3199 C CA . ASP C 3 147 ? 65.674 86.605 94.380 1.00 303.20 588 ASP C CA 1
ATOM 3200 C C . ASP C 3 147 ? 65.484 86.437 92.878 1.00 303.20 588 ASP C C 1
ATOM 3201 O O . ASP C 3 147 ? 65.572 87.427 92.145 1.00 303.20 588 ASP C O 1
ATOM 3206 N N . GLN C 3 148 ? 65.230 85.221 92.399 1.00 355.46 589 GLN C N 1
ATOM 3207 C CA . GLN C 3 148 ? 65.247 84.931 90.971 1.00 355.46 589 GLN C CA 1
ATOM 3208 C C . GLN C 3 148 ? 63.943 84.261 90.565 1.00 355.46 589 GLN C C 1
ATOM 3209 O O . GLN C 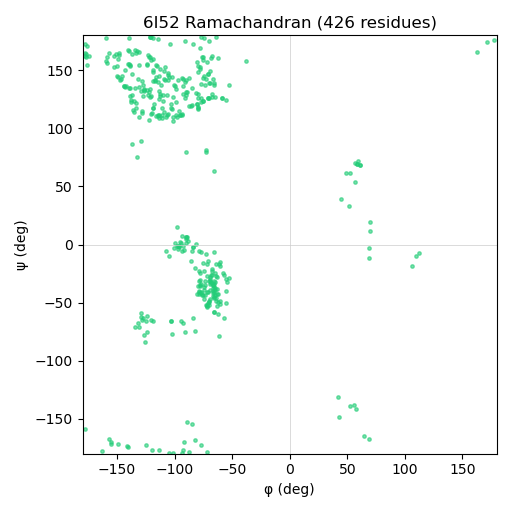3 148 ? 63.539 83.263 91.170 1.00 355.46 589 GLN C O 1
ATOM 3215 N N . SER C 3 149 ? 63.291 84.812 89.542 1.00 400.22 590 SER C N 1
ATOM 3216 C CA . SER C 3 149 ? 62.032 84.280 89.041 1.00 400.22 590 SER C CA 1
ATOM 3217 C C . SER C 3 149 ? 61.979 84.421 87.527 1.00 400.22 590 SER C 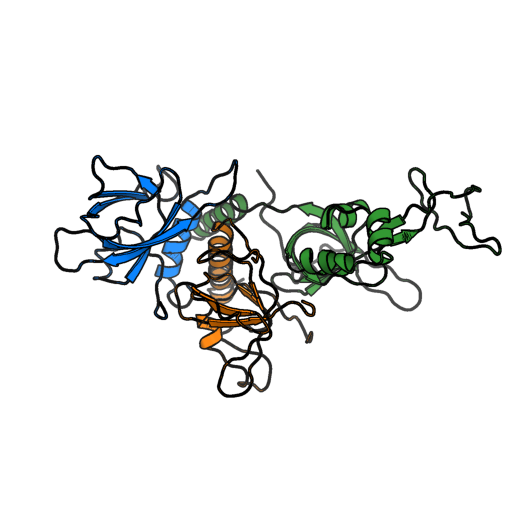C 1
ATOM 3218 O O . SER C 3 149 ? 62.330 85.471 86.981 1.00 400.22 590 SER C O 1
ATOM 3221 N N . ARG C 3 150 ? 61.537 83.359 86.858 1.00 416.25 591 ARG C N 1
ATOM 3222 C CA . ARG C 3 150 ? 61.352 83.375 85.413 1.00 365.45 591 ARG C CA 1
ATOM 3223 C C . ARG C 3 150 ? 60.347 82.296 85.039 1.00 319.64 591 ARG C C 1
ATOM 3224 O O . ARG C 3 150 ? 60.034 81.410 85.837 1.00 326.47 591 ARG C O 1
ATOM 3232 N N . ILE C 3 151 ? 59.836 82.392 83.816 1.00 351.30 592 ILE C N 1
ATOM 3233 C CA . ILE C 3 151 ? 58.851 81.437 83.322 1.00 317.99 592 ILE C CA 1
ATOM 3234 C C . ILE C 3 151 ? 59.565 80.181 82.841 1.00 280.30 592 ILE C C 1
ATOM 3235 O O . ILE C 3 151 ? 60.529 80.256 82.070 1.00 277.38 592 ILE C O 1
ATOM 3240 N N . ARG C 3 152 ? 59.094 79.023 83.296 1.00 365.27 593 ARG C N 1
ATOM 3241 C CA . ARG C 3 152 ? 59.633 77.735 82.889 1.00 324.60 593 ARG C CA 1
ATOM 3242 C C . ARG C 3 152 ? 58.529 76.883 82.275 1.00 281.23 593 ARG C C 1
ATOM 3243 O O . ARG C 3 152 ? 57.337 77.133 82.475 1.00 257.17 593 ARG C O 1
ATOM 3251 N N . TYR C 3 153 ? 58.942 75.867 81.522 1.00 330.79 594 TYR C N 1
ATOM 3252 C CA . TYR C 3 153 ? 58.025 75.007 80.791 1.00 327.31 594 TYR C CA 1
ATOM 3253 C C . 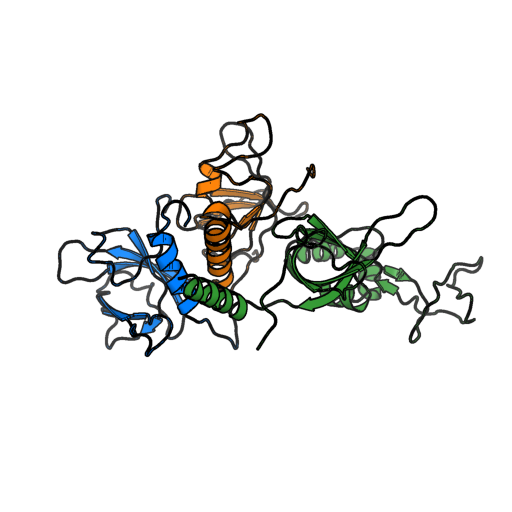TYR C 3 153 ? 58.238 73.550 81.184 1.00 317.15 594 TYR C C 1
ATOM 3254 O O . TYR C 3 153 ? 59.323 73.160 81.625 1.00 311.68 594 TYR C O 1
ATOM 3263 N N . THR C 3 154 ? 57.186 72.751 81.019 1.00 352.40 595 THR C N 1
ATOM 3264 C CA . THR C 3 154 ? 57.208 71.326 81.317 1.00 344.99 595 THR C CA 1
ATOM 3265 C C . THR C 3 154 ? 56.559 70.561 80.170 1.00 328.45 595 THR C C 1
ATOM 3266 O O . THR C 3 154 ? 55.914 71.140 79.293 1.00 322.64 595 THR C O 1
ATOM 3270 N N . VAL C 3 155 ? 56.739 69.243 80.183 1.00 350.62 596 VAL C N 1
ATOM 3271 C CA . VAL C 3 155 ? 56.228 68.358 79.141 1.00 353.66 596 VAL C CA 1
ATOM 3272 C C . VAL C 3 155 ? 55.107 67.517 79.736 1.00 360.96 596 VAL C C 1
ATOM 3273 O O . VAL C 3 155 ? 55.333 66.745 80.676 1.00 351.30 596 VAL C O 1
ATOM 3277 N N . ALA C 3 156 ? 53.899 67.671 79.196 1.00 340.46 597 ALA C N 1
ATOM 3278 C CA . ALA C 3 156 ? 52.735 66.937 79.672 1.00 384.71 597 ALA C CA 1
ATOM 3279 C C . ALA C 3 156 ? 52.420 65.691 78.852 1.00 415.05 597 ALA C C 1
ATOM 3280 O O . ALA C 3 156 ? 51.516 64.939 79.229 1.00 432.36 597 ALA C O 1
ATOM 3282 N N . ASN C 3 157 ? 53.151 65.438 77.766 1.00 435.04 598 ASN C N 1
ATOM 3283 C CA . ASN C 3 157 ? 52.880 64.308 76.882 1.00 426.32 598 ASN C CA 1
ATOM 3284 C C . ASN C 3 157 ? 53.938 64.283 75.787 1.00 392.17 598 ASN C C 1
ATOM 3285 O O . ASN C 3 157 ? 54.624 65.279 75.541 1.00 383.40 598 ASN C O 1
ATOM 3290 N N . LEU C 3 158 ? 54.051 63.132 75.124 1.00 424.82 599 LEU C N 1
ATOM 3291 C CA . LEU C 3 158 ? 55.007 62.938 74.042 1.00 403.25 599 LEU C CA 1
ATOM 3292 C C . LEU C 3 158 ? 54.316 62.241 72.881 1.00 403.93 599 LEU C C 1
ATOM 3293 O O . LEU C 3 158 ? 53.581 61.271 73.087 1.00 397.44 599 LEU C O 1
ATOM 3298 N N . HIS C 3 159 ? 54.553 62.734 71.668 1.00 381.82 600 HIS C N 1
ATOM 3299 C CA . HIS C 3 159 ? 53.996 62.125 70.469 1.00 403.58 600 HIS C CA 1
ATOM 3300 C C . HIS C 3 159 ? 54.981 62.300 69.323 1.00 418.79 600 HIS C C 1
ATOM 3301 O O . HIS C 3 159 ? 55.629 63.343 69.208 1.00 434.21 600 HIS C O 1
ATOM 3308 N N . SER C 3 160 ? 55.087 61.278 68.480 1.00 403.34 601 SER C N 1
ATOM 3309 C CA . SER C 3 160 ? 56.006 61.298 67.348 1.00 396.85 601 SER C CA 1
ATOM 3310 C C . SER C 3 160 ? 55.483 60.333 66.289 1.00 399.49 601 SER C C 1
ATOM 3311 O O . SER C 3 160 ? 54.352 59.844 66.377 1.00 412.00 601 SER C O 1
ATOM 3314 N N . LEU C 3 161 ? 56.308 60.077 65.272 1.00 432.30 602 LEU C N 1
ATOM 3315 C CA . LEU C 3 161 ? 56.060 59.149 64.171 1.00 441.63 602 LEU C CA 1
ATOM 3316 C C . LEU C 3 161 ? 54.956 59.613 63.229 1.00 444.34 602 LEU C C 1
ATOM 3317 O O . LEU C 3 161 ? 54.690 58.931 62.232 1.00 457.99 602 LEU C O 1
ATOM 3322 N N . ASN C 3 162 ? 54.298 60.736 63.507 1.00 505.37 603 ASN C N 1
ATOM 3323 C CA . ASN C 3 162 ? 53.240 61.234 62.637 1.00 499.83 603 ASN C CA 1
ATOM 3324 C C . ASN C 3 162 ? 53.857 61.964 61.449 1.00 512.80 603 ASN C C 1
ATOM 3325 O O . ASN C 3 162 ? 54.590 62.944 61.626 1.00 504.14 603 ASN C O 1
ATOM 3330 N N . TYR C 3 163 ? 53.562 61.486 60.240 1.00 520.65 604 TYR C N 1
ATOM 3331 C CA . TYR C 3 163 ? 54.101 62.081 59.023 1.00 514.54 604 TYR C CA 1
ATOM 3332 C C . TYR C 3 163 ? 52.996 62.379 58.017 1.00 474.92 604 TYR C C 1
ATOM 3333 O O . TYR C 3 163 ? 52.779 63.538 57.649 1.00 469.79 604 TYR C O 1
ATOM 3342 N N . ARG C 3 164 ? 52.309 61.328 57.559 1.00 475.63 605 ARG C N 1
ATOM 3343 C CA . ARG C 3 164 ? 51.307 61.468 56.504 1.00 450.82 605 ARG C CA 1
ATOM 3344 C C . ARG C 3 164 ? 50.241 62.498 56.857 1.00 436.60 605 ARG C C 1
ATOM 3345 O O . ARG C 3 164 ? 49.811 63.277 55.997 1.00 430.32 605 ARG C O 1
ATOM 3353 N N . ALA C 3 165 ? 49.799 62.519 58.117 1.00 453.23 606 ALA C N 1
ATOM 3354 C CA . ALA C 3 165 ? 48.743 63.448 58.511 1.00 458.72 606 ALA C CA 1
ATOM 3355 C C . ALA C 3 165 ? 49.204 64.896 58.399 1.00 463.40 606 ALA C C 1
ATOM 3356 O O . ALA C 3 165 ? 48.423 65.773 58.011 1.00 461.89 606 ALA C O 1
ATOM 3358 N N . GLU C 3 166 ? 50.469 65.166 58.729 1.00 419.51 607 GLU C N 1
ATOM 3359 C CA . GLU C 3 166 ? 50.979 66.530 58.631 1.00 431.84 607 GLU C CA 1
ATOM 3360 C C . GLU C 3 166 ? 51.151 66.953 57.178 1.00 425.75 607 GLU C C 1
ATOM 3361 O O . GLU C 3 166 ? 50.826 68.090 56.815 1.00 418.71 607 GLU C O 1
ATOM 3367 N N . ALA C 3 167 ? 51.657 66.053 56.332 1.00 409.75 608 ALA C N 1
ATOM 3368 C CA . ALA C 3 167 ? 51.853 66.388 54.925 1.00 412.40 608 ALA C CA 1
ATOM 3369 C C . ALA C 3 167 ? 50.522 66.603 54.215 1.00 410.40 608 ALA C C 1
ATOM 3370 O O . ALA C 3 167 ? 50.367 67.565 53.454 1.00 405.06 608 ALA C O 1
ATOM 3372 N N . ASP C 3 168 ? 49.550 65.718 54.451 1.00 378.39 609 ASP C N 1
ATOM 3373 C CA . ASP C 3 168 ? 48.239 65.887 53.834 1.00 387.55 609 ASP C CA 1
ATOM 3374 C C . ASP C 3 168 ? 47.496 67.085 54.409 1.00 387.84 609 ASP C C 1
ATOM 3375 O O . ASP C 3 168 ? 46.749 67.753 53.686 1.00 390.23 609 ASP C O 1
ATOM 3380 N N . TYR C 3 169 ? 47.682 67.370 55.700 1.00 386.91 610 TYR C N 1
ATOM 3381 C CA . TYR C 3 169 ? 47.046 68.541 56.296 1.00 400.17 610 TYR C CA 1
ATOM 3382 C C . TYR C 3 169 ? 47.604 69.827 55.700 1.00 388.90 610 TYR C C 1
ATOM 3383 O O . TYR C 3 169 ? 46.847 70.736 55.338 1.00 381.34 610 TYR C O 1
ATOM 3392 N N . LEU C 3 170 ? 48.932 69.922 55.590 1.00 352.68 611 LEU C N 1
ATOM 3393 C CA . LEU C 3 170 ? 49.537 71.092 54.962 1.00 367.65 611 LEU C CA 1
ATOM 3394 C C . LEU C 3 170 ? 49.169 71.187 53.487 1.00 352.89 611 LEU C C 1
ATOM 3395 O O . LEU C 3 170 ? 49.041 72.294 52.950 1.00 341.01 611 LEU C O 1
ATOM 3400 N N . ALA C 3 171 ? 48.995 70.044 52.818 1.00 341.46 612 ALA C N 1
ATOM 3401 C CA . ALA C 3 171 ? 48.548 70.064 51.430 1.00 356.58 612 ALA C CA 1
ATOM 3402 C C . ALA C 3 171 ? 47.129 70.606 51.316 1.00 367.43 612 ALA C C 1
ATOM 3403 O O . ALA C 3 171 ? 46.821 71.369 50.393 1.00 361.16 612 ALA C O 1
ATOM 3405 N N . ASP C 3 172 ? 46.251 70.221 52.247 1.00 324.65 613 ASP C N 1
ATOM 3406 C CA . ASP C 3 172 ? 44.895 70.760 52.248 1.00 362.16 613 ASP C CA 1
ATOM 3407 C C . ASP C 3 172 ? 44.897 72.251 52.563 1.00 347.53 613 ASP C C 1
ATOM 3408 O O . ASP C 3 172 ? 44.103 73.011 51.998 1.00 349.40 613 ASP C O 1
ATOM 3413 N N . GLU C 3 173 ? 45.782 72.686 53.464 1.00 313.94 614 GLU C N 1
ATOM 3414 C CA . GLU C 3 173 ? 45.910 74.114 53.737 1.00 311.11 614 GLU C CA 1
ATOM 3415 C C . GLU C 3 173 ? 46.433 74.869 52.523 1.00 306.81 614 GLU C C 1
ATOM 3416 O O . GLU C 3 173 ? 46.088 76.040 52.327 1.00 313.83 614 GLU C O 1
ATOM 3422 N N . LEU C 3 174 ? 47.262 74.221 51.701 1.00 267.96 615 LEU C N 1
ATOM 3423 C CA . LEU C 3 174 ? 47.723 74.855 50.471 1.00 265.86 615 LEU C CA 1
ATOM 3424 C C . LEU C 3 174 ? 46.610 74.905 49.432 1.00 286.34 615 LEU C C 1
ATOM 3425 O O . LEU C 3 174 ? 46.520 75.862 48.654 1.00 290.51 615 LEU C O 1
ATOM 3430 N N . SER C 3 175 ? 45.750 73.883 49.406 1.00 287.59 616 SER C N 1
ATOM 3431 C CA . SER C 3 175 ? 44.649 73.870 48.449 1.00 313.98 616 SER C CA 1
ATOM 3432 C C . SER C 3 175 ? 43.557 74.861 48.831 1.00 309.64 616 SER C C 1
ATOM 3433 O O . SER C 3 175 ? 42.885 75.409 47.950 1.00 300.68 616 SER C O 1
ATOM 3436 N N . LYS C 3 176 ? 43.365 75.104 50.126 1.00 252.03 617 LYS C N 1
ATOM 3437 C CA . LYS C 3 176 ? 42.355 76.047 50.590 1.00 265.21 617 LYS C CA 1
ATOM 3438 C C . LYS C 3 176 ? 42.841 77.490 50.587 1.00 294.64 617 LYS C C 1
ATOM 3439 O O . LYS C 3 176 ? 42.062 78.388 50.924 1.00 298.26 617 LYS C O 1
ATOM 3445 N N . ALA C 3 177 ? 44.100 77.736 50.218 1.00 217.86 618 ALA C N 1
ATOM 3446 C CA . ALA C 3 177 ? 44.615 79.099 50.191 1.00 247.85 618 ALA C CA 1
ATOM 3447 C C . ALA C 3 177 ? 44.083 79.898 49.009 1.00 258.62 618 ALA C C 1
ATOM 3448 O O . ALA C 3 177 ? 44.071 81.133 49.068 1.00 248.91 618 ALA C O 1
ATOM 3450 N N . LEU C 3 178 ? 43.646 79.231 47.946 1.00 182.66 619 LEU C N 1
ATOM 3451 C CA . LEU C 3 178 ? 43.119 79.918 46.773 1.00 202.05 619 LEU C CA 1
ATOM 3452 C C . LEU C 3 178 ? 41.635 80.229 46.942 1.00 202.50 619 LEU C C 1
#

Organism: Saccharomyces cerevisiae (strain ATCC 204508 / S288c) (NCBI:txid559292)

Solvent-accessible surface area: 25747 Å² total; per-residue (Å²): 152,49,64,84,7,48,41,19,24,3,53,21,72,99,105,65,117,24,37,73,6,26,3,5,3,41,12,81,66,37,129,83,98,27,71,11,44,5,55,6,51,16,60,62,82,202,82,72,32,134,81,58,110,45,84,6,58,11,72,143,61,26,95,151,64,71,23,108,92,112,27,21,28,4,8,33,0,94,5,26,82,136,45,190,64,13,3,44,3,71,56,20,25,107,1,129,22,88,146,147,55,89,18,28,21,47,4,3,18,1,7,9,78,3,18,101,108,80,93,118,24,47,157,111,123,224,56,34,24,18,34,10,8,11,1,54,13,10,80,119,14,109,47,73,103,140,138,27,100,8,67,6,107,99,42,126,7,24,54,0,1,11,12,2,21,5,120,79,97,46,50,117,130,82,33,42,49,5,32,0,15,23,0,5,3,91,12,63,0,60,24,131,54,148,102,150,155,114,112,46,81,144,18,17,26,1,34,0,2,4,35,28,90,29,123,61,82,143,56,39,16,148,12,24,66,2,63,33,32,98,8,3,2,35,14,12,20,13,24,2,56,10,2,21,40,38,27,103,56,74,46,177,156,217,258,160,89,17,129,90,48,22,1,43,125,8,88,60,80,158,110,55,139,110,169,166,48,111,92,40,21,2,35,2,13,0,13,99,9,72,74,102,102,36,6,41,20,0,13,65,106,138,132,14,129,48,136,2,113,80,73,152,79,63,75,69,73,2,119,157,65,108,58,134,18,107,110,29,44,37,82,9,71,17,21,2,15,0,12,6,47,39,35,71,23,145,0,50,2,103,43,82,10,1,94,94,21,29,59,38,59,0,21,75,9,42,44,34,82,122,92,147,68,85,93,22,62,88,55,28,77,68,41,29,40,47,65,29,13,4,97,1,118,49,140,120,70,90,202,98,136,129,47,160,99,94,19,35,0,49,63,14,80,32,121,43,54,99,44,37,5,27,64,38,4,78,81,26,50,175,71,188

Nearest PDB structures (foldseek):
  6i52-assembly1_B  TM=1.008E+00  e=6.994E-25  Saccharomyces cerevisiae S288C
  4gop-assembly2_Y  TM=8.510E-01  e=1.183E-09  Mycosarcoma maydis
  2pi2-assembly3_C  TM=8.408E-01  e=1.714E-07  Homo sapiens
  1quq-assembly3_A  TM=8.410E-01  e=7.284E-07  Homo sapiens
  5yzp-assembly1_A  TM=7.048E-01  e=1.621E-02  Mus musculus domesticus

Radius of gyration: 25.68 Å; Cα contacts (8 Å, |Δi|>4): 794; chains: 3; bounding box: 56×49×91 Å

Sequence (432 aa):
MASETPRVDPTEISNVNAPVFRIIAQIKSQPTESQLILQSPTISSKNGSEVEMITLNNIRVSMNKTFEIDSWYEFVCRNNDDGELGFLILDAVLCKFKENEDLSLNGVVALQRLCKKYPEIYTNTRVNTLTPVTIKQILESKQDIQDGPFVSHNQELHHVCFVGVVRNITDHTANIFLTIEDGTGQIEVRKWSEDAAQQFEIGGYVKVFGALKEFGGKKNIQYAVIKPIDSFNEVLTHHLEVIKCHSIASGMMKKFIAQRITIARAQAENLGRSEKGDFFSVKAAISFLKVDNFAYPACSNENCNKKVLEQPDGTWRCEKCDTNNARPNWRYILTISIIDETNQLWLTLFDDQAKQLLGVDANTLMSLKEEDPNEFTKITQSIQMNEYDFRIRAREDTYNDQSRIRYTVANLHSLNYRAEADYLADELSKAL

InterPro domains:
  IPR013970 Replication factor A protein 3 [PF08661] (1-122)
  IPR016588 Replication factor A protein 3, Saccharomycetes [PIRSF011773] (1-122)

Foldseek 3Di:
DPDDAEEADQVCCVVDPWDWYKYKFAWDDDPDPQKIKGWQFEPDDPPPGGIDIDMFTAHPPCPVQDDDHPWIKIFTWIADRPDPGGTYGDDIHGDDDDPPDDDDCNVVVVRNVVCVVPVVPD/DDDPAQDEAADDPVQLVVWDQDDPNHGIDGDPDDDWFYWHKFFFAAWPDDDDFTKGWTDRPPDIDIATGHDPDDVPPADHRAMWTWTFGADQDDDDRYTHTDDIHRDHDPVVNVVSVCVVCVCVCVPPVPHD/DDDADDDEPVVVVPDPDDPPPDDFFTKYKWWFAAWDPPQFWAWAADDPPDPFHWDDDVPPFTATDPDGDTGPDRAIWTQTKGWIGGPDDTAIATETQVRVCVQLVHHRSVLVCVVPDPDPCSVVSRVVSGGGIWMFGKDWDWDDDDPDIDIHIYGPDIDDPDDPVNVVVVVVVVVVVD

GO terms:
  GO:0000794 condensed nuclear chromosome (C, IDA)
  GO:0003690 double-stranded DNA binding (F, IDA)
  GO:0043565 sequence-specific DNA binding (F, IDA)
  GO:0005662 DNA replication factor A complex (C, IDA)
  GO:0030491 heteroduplex formation (P, IDA)
  GO:0006260 DNA replication (P, IDA)
  GO:0006265 DNA topological change (P, IDA)
  GO:0006289 nucleotide-excision repair (P, IDA)
  GO:0000724 double-strand break repair via homologous recombination (P, IGI)
  GO:0000781 chromosome, telomeric region (C, IMP)
  GO:0010833 telomere maintenance via telomere lengthening (P, IMP)
  GO:0006260 DNA replication (P, IMP)
  GO:0006281 DNA repair (P, IMP)
  GO:0045184 establishment of protein localization (P, IPI)
  GO:0016567 protein ubiquitination (P, IPI)
  GO:0006312 mitotic recombination (P, IPI)
  GO:0007004 telomere maintenance via telomerase (P, IPI)
  GO:0007131 reciprocal meiotic recombination (P, IPI)
  GO:0000722 telomere maintenance via recombination (P, IPI)
  GO:0005515 protein binding (F, IPI)

Secondary structure (P-SEA, 3-state):
cccccccccccccccccccccccbbbbbbcccccbbbbbbbcccccccccbbbbbbbbcccccccccccccccccbbbbbccccccccccbbbbbbbbccccccaaaaaaaaaaaaaccccc/ccccccccccccaaaaaacccccccccccccccccccccbbbbbcccccccccccbbbbcccbbbbbbccccccccccccccccbbbbbbbbcccbbbbccccccccccaaaaaaaaaaaaaaaaaaccccc/ccccccccccccccccccccccccbbbbbcccccccccccbbbbbccccccbbbbbccccbbbbcccccccccccccccbbbbbbcccccbbbbbcaaaaaaaccccaaaaaaaaaccccaaaaaaaaacccccccbbbbbbbbcccbbbbbbbbccccccccaaaaaaaaaaaaacc

B-factor: mean 362.22, std 89.24, range [0.46, 604.98]